Protein AF-0000000075742616 (afdb_homodimer)

Secondary structure (DSSP, 8-state):
---------HHHHT----HHHHTTS-TT-SEEEEES-TTSHHHHHHHHHH--EEEEEESSHHHHHHHHTTSSEEEES-HHHHGGGSPTT-EEEEEEET-GGGSS-HHHHHHHHGGGEEEEEEEEEEEE-TT-HHHHHHHHTS-----BSSSTTBTT------HHHHHHHHHHTTEEEEEEEEEEE---HHHHHHHHHTTTTTGGGGEEEEEEEEEE--/---------HHHHT----HHHHTTS-TT-SEEEEES-TTSHHHHHHHHHH--EEEEEESSHHHHHHHHTTSSEEEES-HHHHGGGSPTT-EEEEEEET-GGG-S-HHHHHHHHGGGEEEEEEEEEEEE-TT-HHHHHHHHTS-----BSSSTTBTT------HHHHHHHHHHTTEEEEEEEEEEE---HHHHHHHHHTTTTTGGGGEEEEEEEEEE--

Organism: Mycobacterium marinum (strain ATCC BAA-535 / M) (NCBI:txid216594)

Radius of gyration: 23.64 Å; Cα contacts (8 Å, |Δi|>4): 911; chains: 2; bounding box: 52×64×59 Å

Structure (mmCIF, N/CA/C/O backbone):
data_AF-0000000075742616-model_v1
#
loop_
_entity.id
_entity.type
_entity.pdbx_description
1 polymer 'SAM-dependent methyltransferase'
#
loop_
_atom_site.group_PDB
_atom_site.id
_atom_site.type_symbol
_atom_site.label_atom_id
_atom_site.label_alt_id
_atom_site.label_comp_id
_atom_site.label_asym_id
_atom_site.label_entity_id
_atom_site.label_seq_id
_atom_site.pdbx_PDB_ins_code
_atom_site.Cartn_x
_atom_site.Cartn_y
_atom_site.Cartn_z
_atom_site.occupancy
_atom_site.B_iso_or_equiv
_atom_site.auth_seq_id
_atom_site.auth_comp_id
_atom_site.auth_asym_id
_atom_site.auth_atom_id
_atom_site.pdbx_PDB_model_num
ATOM 1 N N . MET A 1 1 ? -2.84 20.203 -30.484 1 17.69 1 MET A N 1
ATOM 2 C CA . MET A 1 1 ? -3.889 19.5 -29.75 1 17.69 1 MET A CA 1
ATOM 3 C C . MET A 1 1 ? -3.396 18.141 -29.266 1 17.69 1 MET A C 1
ATOM 5 O O . MET A 1 1 ? -3.141 17.25 -30.078 1 17.69 1 MET A O 1
ATOM 9 N N . ARG A 1 2 ? -2.486 18.016 -28.5 1 22.97 2 ARG A N 1
ATOM 10 C CA . ARG A 1 2 ? -1.613 16.859 -28.312 1 22.97 2 ARG A CA 1
ATOM 11 C C . ARG A 1 2 ? -2.381 15.688 -27.703 1 22.97 2 ARG A C 1
ATOM 13 O O . ARG A 1 2 ? -3.02 15.82 -26.672 1 22.97 2 ARG A O 1
ATOM 20 N N . ILE A 1 3 ? -2.963 14.828 -28.469 1 24.55 3 ILE A N 1
ATOM 21 C CA . ILE A 1 3 ? -3.814 13.664 -28.234 1 24.55 3 ILE A CA 1
ATOM 22 C C . ILE A 1 3 ? -3.127 12.703 -27.266 1 24.55 3 ILE A C 1
ATOM 24 O O . ILE A 1 3 ? -2 12.266 -27.5 1 24.55 3 ILE A O 1
ATOM 28 N N . LEU A 1 4 ? -3.164 12.914 -26.062 1 27.36 4 LEU A N 1
ATOM 29 C CA . LEU A 1 4 ? -2.568 12.062 -25.031 1 27.36 4 LEU A CA 1
ATOM 30 C C . LEU A 1 4 ? -2.818 10.594 -25.328 1 27.36 4 LEU A C 1
ATOM 32 O O . LEU A 1 4 ? -3.887 10.227 -25.828 1 27.36 4 LEU A O 1
ATOM 36 N N . PRO A 1 5 ? -1.821 9.82 -25.5 1 30.73 5 PRO A N 1
ATOM 37 C CA . PRO A 1 5 ? -2.135 8.531 -26.125 1 30.73 5 PRO A CA 1
ATOM 38 C C . PRO A 1 5 ? -3.379 7.879 -25.531 1 30.73 5 PRO A C 1
ATOM 40 O O . PRO A 1 5 ? -3.76 8.188 -24.391 1 30.73 5 PRO A O 1
ATOM 43 N N . GLU A 1 6 ? -4.32 7.227 -26.234 1 29.2 6 GLU A N 1
ATOM 44 C CA . GLU A 1 6 ? -5.609 6.582 -26 1 29.2 6 GLU A CA 1
ATOM 45 C C . GLU A 1 6 ? -5.574 5.73 -24.734 1 29.2 6 GLU A C 1
ATOM 47 O O . GLU A 1 6 ? -4.547 5.137 -24.406 1 29.2 6 GLU A O 1
ATOM 52 N N . THR A 1 7 ? -6.395 5.926 -23.609 1 32.19 7 THR A N 1
ATOM 53 C CA . THR A 1 7 ? -6.734 5.188 -22.391 1 32.19 7 THR A CA 1
ATOM 54 C C . THR A 1 7 ? -6.652 3.684 -22.641 1 32.19 7 THR A C 1
ATOM 56 O O . THR A 1 7 ? -7.422 3.133 -23.422 1 32.19 7 THR A O 1
ATOM 59 N N . THR A 1 8 ? -5.598 2.996 -22.688 1 35.44 8 THR A N 1
ATOM 60 C CA . THR A 1 8 ? -5.535 1.562 -22.953 1 35.44 8 THR A CA 1
ATOM 61 C C . THR A 1 8 ? -6.758 0.855 -22.375 1 35.44 8 THR A C 1
ATOM 63 O O . THR A 1 8 ? -7.086 1.03 -21.203 1 35.44 8 THR A O 1
ATOM 66 N N . SER A 1 9 ? -7.863 0.498 -23.062 1 36.59 9 SER A N 1
ATOM 67 C CA . SER A 1 9 ? -9.203 0.004 -22.781 1 36.59 9 SER A CA 1
ATOM 68 C C . SER A 1 9 ? -9.188 -0.958 -21.594 1 36.59 9 SER A C 1
ATOM 70 O O . SER A 1 9 ? -8.227 -1.703 -21.406 1 36.59 9 SER A O 1
ATOM 72 N N . VAL A 1 10 ? -9.992 -0.847 -20.438 1 42.41 10 VAL A N 1
ATOM 73 C CA . VAL A 1 10 ? -10.422 -1.805 -19.422 1 42.41 10 VAL A CA 1
ATOM 74 C C . VAL A 1 10 ? -10.359 -3.221 -20 1 42.41 10 VAL A C 1
ATOM 76 O O . VAL A 1 10 ? -10.156 -4.184 -19.25 1 42.41 10 VAL A O 1
ATOM 79 N N . THR A 1 11 ? -10.594 -3.379 -21.328 1 42.66 11 THR A N 1
ATOM 80 C CA . THR A 1 11 ? -10.625 -4.664 -22.031 1 42.66 11 THR A CA 1
ATOM 81 C C . THR A 1 11 ? -9.242 -5.293 -22.062 1 42.66 11 THR A C 1
ATOM 83 O O . THR A 1 11 ? -9.102 -6.508 -21.906 1 42.66 11 THR A O 1
ATOM 86 N N . GLU A 1 12 ? -8.242 -4.488 -22.266 1 50.59 12 GLU A N 1
ATOM 87 C CA . GLU A 1 12 ? -6.902 -5.039 -22.438 1 50.59 12 GLU A CA 1
ATOM 88 C C . GLU A 1 12 ? -6.289 -5.441 -21.094 1 50.59 12 GLU A C 1
ATOM 90 O O . GLU A 1 12 ? -5.555 -6.43 -21.016 1 50.59 12 GLU A O 1
ATOM 95 N N . TYR A 1 13 ? -6.73 -4.758 -20.109 1 54.78 13 TYR A N 1
ATOM 96 C CA . TYR A 1 13 ? -6.152 -5.047 -18.797 1 54.78 13 TYR A CA 1
ATOM 97 C C . TYR A 1 13 ? -6.621 -6.402 -18.281 1 54.78 13 TYR A C 1
ATOM 99 O O . TYR A 1 13 ? -5.852 -7.141 -17.656 1 54.78 13 TYR A O 1
ATOM 107 N N . TYR A 1 14 ? -7.699 -6.832 -18.797 1 67.62 14 TYR A N 1
ATOM 108 C CA . TYR A 1 14 ? -8.336 -8.016 -18.219 1 67.62 14 TYR A CA 1
ATOM 109 C C . TYR A 1 14 ? -8.156 -9.219 -19.141 1 67.62 14 TYR A C 1
ATOM 111 O O . TYR A 1 14 ? -8.641 -10.312 -18.844 1 67.62 14 TYR A O 1
ATOM 119 N N . GLY A 1 15 ? -7.328 -9.008 -20.156 1 70.75 15 GLY A N 1
ATOM 120 C CA . GLY A 1 15 ? -7.184 -10.109 -21.094 1 70.75 15 GLY A CA 1
ATOM 121 C C . GLY A 1 15 ? -5.746 -10.555 -21.266 1 70.75 15 GLY A C 1
ATOM 122 O O . GLY A 1 15 ? -5.332 -10.93 -22.359 1 70.75 15 GLY A O 1
ATOM 123 N N . HIS A 1 16 ? -5.039 -10.633 -20.172 1 78.5 16 HIS A N 1
ATOM 124 C CA . HIS A 1 16 ? -3.629 -10.984 -20.312 1 78.5 16 HIS A CA 1
ATOM 125 C C . HIS A 1 16 ? -3.441 -12.492 -20.359 1 78.5 16 HIS A C 1
ATOM 127 O O . HIS A 1 16 ? -3.998 -13.227 -19.547 1 78.5 16 HIS A O 1
ATOM 133 N N . LYS A 1 17 ? -2.684 -12.961 -21.328 1 84.12 17 LYS A N 1
ATOM 134 C CA . LYS A 1 17 ? -2.459 -14.383 -21.547 1 84.12 17 LYS A CA 1
ATOM 135 C C . LYS A 1 17 ? -1.452 -14.938 -20.547 1 84.12 17 LYS A C 1
ATOM 137 O O . LYS A 1 17 ? -1.574 -16.078 -20.094 1 84.12 17 LYS A O 1
ATOM 142 N N . ARG A 1 18 ? -0.55 -14.195 -20.125 1 92.81 18 ARG A N 1
ATOM 143 C CA . ARG A 1 18 ? 0.49 -14.523 -19.156 1 92.81 18 ARG A CA 1
ATOM 144 C C . ARG A 1 18 ? 1.133 -15.867 -19.469 1 92.81 18 ARG A C 1
ATOM 146 O O . ARG A 1 18 ? 1.236 -16.734 -18.594 1 92.81 18 ARG A O 1
ATOM 153 N N . PRO A 1 19 ? 1.663 -16.047 -20.672 1 93.25 19 PRO A N 1
ATOM 154 C CA . PRO A 1 19 ? 2.229 -17.344 -21.062 1 93.25 19 PRO A CA 1
ATOM 155 C C . PRO A 1 19 ? 3.4 -17.75 -20.172 1 93.25 19 PRO A C 1
ATOM 157 O O . PRO A 1 19 ? 3.619 -18.953 -19.969 1 93.25 19 PRO A O 1
ATOM 160 N N . GLU A 1 20 ? 4.121 -16.812 -19.609 1 94.88 20 GLU A N 1
ATOM 161 C CA . GLU A 1 20 ? 5.305 -17.094 -18.797 1 94.88 20 GLU A CA 1
ATOM 162 C C . GLU A 1 20 ? 4.938 -17.797 -17.5 1 94.88 20 GLU A C 1
ATOM 164 O O . GLU A 1 20 ? 5.793 -18.391 -16.844 1 94.88 20 GLU A O 1
ATOM 169 N N . MET A 1 21 ? 3.641 -17.734 -17.141 1 97.56 21 MET A N 1
ATOM 170 C CA . MET A 1 21 ? 3.242 -18.297 -15.852 1 97.56 21 MET A CA 1
ATOM 171 C C . MET A 1 21 ? 2.738 -19.734 -16.016 1 97.56 21 MET A C 1
ATOM 173 O O . MET A 1 21 ? 2.615 -20.469 -15.031 1 97.56 21 MET A O 1
ATOM 177 N N . LEU A 1 22 ? 2.496 -20.172 -17.219 1 96.69 22 LEU A N 1
ATOM 178 C CA . LEU A 1 22 ? 1.919 -21.5 -17.484 1 96.69 22 LEU A CA 1
ATOM 179 C C . LEU A 1 22 ? 2.873 -22.609 -17.047 1 96.69 22 LEU A C 1
ATOM 181 O O . LEU A 1 22 ? 2.438 -23.656 -16.578 1 96.69 22 LEU A O 1
ATOM 185 N N . ARG A 1 23 ? 4.148 -22.312 -17.141 1 96.31 23 ARG A N 1
ATOM 186 C CA . ARG A 1 23 ? 5.16 -23.328 -16.859 1 96.31 23 ARG A CA 1
ATOM 187 C C . ARG A 1 23 ? 5.219 -23.656 -15.375 1 96.31 23 ARG A C 1
ATOM 189 O O . ARG A 1 23 ? 5.844 -24.641 -14.969 1 96.31 23 ARG A O 1
ATOM 196 N N . PHE A 1 24 ? 4.617 -22.828 -14.531 1 97.75 24 PHE A N 1
ATOM 197 C CA . PHE A 1 24 ? 4.699 -23.031 -13.094 1 97.75 24 PHE A CA 1
ATOM 198 C C . PHE A 1 24 ? 3.518 -23.844 -12.594 1 97.75 24 PHE A C 1
ATOM 200 O O . PHE A 1 24 ? 3.494 -24.266 -11.438 1 97.75 24 PHE A O 1
ATOM 207 N N . LEU A 1 25 ? 2.535 -24.109 -13.422 1 97.25 25 LEU A N 1
ATOM 208 C CA . LEU A 1 25 ? 1.387 -24.938 -13.07 1 97.25 25 LEU A CA 1
ATOM 209 C C . LEU A 1 25 ? 1.726 -26.422 -13.195 1 97.25 25 LEU A C 1
ATOM 211 O O . LEU A 1 25 ? 2.41 -26.828 -14.133 1 97.25 25 LEU A O 1
ATOM 215 N N . PRO A 1 26 ? 1.206 -27.172 -12.258 1 96.06 26 PRO A N 1
ATOM 216 C CA . PRO A 1 26 ? 1.373 -28.625 -12.453 1 96.06 26 PRO A CA 1
ATOM 217 C C . PRO A 1 26 ? 0.695 -29.125 -13.719 1 96.06 26 PRO A C 1
ATOM 219 O O . PRO A 1 26 ? -0.473 -28.812 -13.969 1 96.06 26 PRO A O 1
ATOM 222 N N . ALA A 1 27 ? 1.381 -29.906 -14.438 1 92.06 27 ALA A N 1
ATOM 223 C CA . ALA A 1 27 ? 0.885 -30.406 -15.719 1 92.06 27 ALA A CA 1
ATOM 224 C C . ALA A 1 27 ? -0.324 -31.312 -15.516 1 92.06 27 ALA A C 1
ATOM 226 O O . ALA A 1 27 ? -1.168 -31.438 -16.406 1 92.06 27 ALA A O 1
ATOM 227 N N . ASP A 1 28 ? -0.408 -31.891 -14.398 1 94.94 28 ASP A N 1
ATOM 228 C CA . ASP A 1 28 ? -1.471 -32.875 -14.164 1 94.94 28 ASP A CA 1
ATOM 229 C C . ASP A 1 28 ? -2.588 -32.25 -13.312 1 94.94 28 ASP A C 1
ATOM 231 O O . ASP A 1 28 ? -3.426 -33 -12.781 1 94.94 28 ASP A O 1
ATOM 235 N N . ALA A 1 29 ? -2.605 -30.938 -13.164 1 97.25 29 ALA A N 1
ATOM 236 C CA . ALA A 1 29 ? -3.66 -30.312 -12.383 1 97.25 29 ALA A CA 1
ATOM 237 C C . ALA A 1 29 ? -5.035 -30.594 -12.984 1 97.25 29 ALA A C 1
ATOM 239 O O . ALA A 1 29 ? -5.238 -30.438 -14.188 1 97.25 29 ALA A O 1
ATOM 240 N N . GLN A 1 30 ? -5.973 -30.984 -12.109 1 98.19 30 GLN A N 1
ATOM 241 C CA . GLN A 1 30 ? -7.32 -31.312 -12.562 1 98.19 30 GLN A CA 1
ATOM 242 C C . GLN A 1 30 ? -8.305 -30.203 -12.211 1 98.19 30 GLN A C 1
ATOM 244 O O . GLN A 1 30 ? -9.305 -30.016 -12.898 1 98.19 30 GLN A O 1
ATOM 249 N N . CYS A 1 31 ? -8.062 -29.516 -11.133 1 98.75 31 CYS A N 1
ATOM 250 C CA . CYS A 1 31 ? -8.898 -28.422 -10.664 1 98.75 31 CYS A CA 1
ATOM 251 C C . CYS A 1 31 ? -8.047 -27.203 -10.297 1 98.75 31 CYS A C 1
ATOM 253 O O . CYS A 1 31 ? -7.184 -27.281 -9.422 1 98.75 31 CYS A O 1
ATOM 255 N N . VAL A 1 32 ? -8.32 -26.094 -10.969 1 98.81 32 VAL A N 1
ATOM 256 C CA . VAL A 1 32 ? -7.512 -24.891 -10.789 1 98.81 32 VAL A CA 1
ATOM 257 C C . VAL A 1 32 ? -8.406 -23.719 -10.445 1 98.81 32 VAL A C 1
ATOM 259 O O . VAL A 1 32 ? -9.477 -23.547 -11.031 1 98.81 32 VAL A O 1
ATOM 262 N N . LEU A 1 33 ? -7.988 -22.938 -9.484 1 98.88 33 LEU A N 1
ATOM 263 C CA . LEU A 1 33 ? -8.625 -21.672 -9.156 1 98.88 33 LEU A CA 1
ATOM 264 C C . LEU A 1 33 ? -7.738 -20.5 -9.555 1 98.88 33 LEU A C 1
ATOM 266 O O . LEU A 1 33 ? -6.547 -20.484 -9.242 1 98.88 33 LEU A O 1
ATOM 270 N N . GLU A 1 34 ? -8.297 -19.594 -10.273 1 98.75 34 GLU A N 1
ATOM 271 C CA . GLU A 1 34 ? -7.602 -18.344 -10.531 1 98.75 34 GLU A CA 1
ATOM 272 C C . GLU A 1 34 ? -8.234 -17.188 -9.75 1 98.75 34 GLU A C 1
ATOM 274 O O . GLU A 1 34 ? -9.375 -16.812 -10.016 1 98.75 34 GLU A O 1
ATOM 279 N N . LEU A 1 35 ? -7.5 -16.703 -8.758 1 98.44 35 LEU A N 1
ATOM 280 C CA . LEU A 1 35 ? -7.891 -15.484 -8.055 1 98.44 35 LEU A CA 1
ATOM 281 C C . LEU A 1 35 ? -7.555 -14.242 -8.883 1 98.44 35 LEU A C 1
ATOM 283 O O . LEU A 1 35 ? -6.406 -14.055 -9.289 1 98.44 35 LEU A O 1
ATOM 287 N N . GLY A 1 36 ? -8.547 -13.352 -9.102 1 97.62 36 GLY A N 1
ATOM 288 C CA . GLY A 1 36 ? -8.359 -12.281 -10.062 1 97.62 36 GLY A CA 1
ATOM 289 C C . GLY A 1 36 ? -8.234 -12.773 -11.492 1 97.62 36 GLY A C 1
ATOM 290 O O . GLY A 1 36 ? -7.227 -12.516 -12.156 1 97.62 36 GLY A O 1
ATOM 291 N N . CYS A 1 37 ? -9.289 -13.383 -12.008 1 97.69 37 CYS A N 1
ATOM 292 C CA . CYS A 1 37 ? -9.18 -14.086 -13.281 1 97.69 37 CYS A CA 1
ATOM 293 C C . CYS A 1 37 ? -9.406 -13.133 -14.445 1 97.69 37 CYS A C 1
ATOM 295 O O . CYS A 1 37 ? -9.234 -13.516 -15.609 1 97.69 37 CYS A O 1
ATOM 297 N N . GLY A 1 38 ? -9.773 -11.867 -14.148 1 96.5 38 GLY A N 1
ATOM 298 C CA . GLY A 1 38 ? -10.086 -10.953 -15.234 1 96.5 38 GLY A CA 1
ATOM 299 C C . GLY A 1 38 ? -11.164 -11.484 -16.156 1 96.5 38 GLY A C 1
ATOM 300 O O . GLY A 1 38 ? -12.219 -11.93 -15.711 1 96.5 38 GLY A O 1
ATOM 301 N N . GLU A 1 39 ? -10.875 -11.406 -17.406 1 96.69 39 GLU A N 1
ATOM 302 C CA . GLU A 1 39 ? -11.852 -11.883 -18.391 1 96.69 39 GLU A CA 1
ATOM 303 C C . GLU A 1 39 ? -11.688 -13.383 -18.641 1 96.69 39 GLU A C 1
ATOM 305 O O . GLU A 1 39 ? -12.336 -13.938 -19.531 1 96.69 39 GLU A O 1
ATOM 310 N N . GLY A 1 40 ? -10.82 -14.023 -17.953 1 97.56 40 GLY A N 1
ATOM 311 C CA . GLY A 1 40 ? -10.727 -15.469 -17.969 1 97.56 40 GLY A CA 1
ATOM 312 C C . GLY A 1 40 ? -9.781 -16 -19.031 1 97.56 40 GLY A C 1
ATOM 313 O O . GLY A 1 40 ? -9.75 -17.203 -19.297 1 97.56 40 GLY A O 1
ATOM 314 N N . VAL A 1 41 ? -8.953 -15.148 -19.625 1 96.75 41 VAL A N 1
ATOM 315 C CA . VAL A 1 41 ? -8.117 -15.523 -20.766 1 96.75 41 VAL A CA 1
ATOM 316 C C . VAL A 1 41 ? -7.07 -16.547 -20.312 1 96.75 41 VAL A C 1
ATOM 318 O O . VAL A 1 41 ? -6.914 -17.594 -20.938 1 96.75 41 VAL A O 1
ATOM 321 N N . PHE A 1 42 ? -6.383 -16.281 -19.25 1 97.5 42 PHE A N 1
ATOM 322 C CA . PHE A 1 42 ? -5.375 -17.203 -18.75 1 97.5 42 PHE A CA 1
ATOM 323 C C . PHE A 1 42 ? -6.004 -18.531 -18.391 1 97.5 42 PHE A C 1
ATOM 325 O O . PHE A 1 42 ? -5.504 -19.594 -18.766 1 97.5 42 PHE A O 1
ATOM 332 N N . GLY A 1 43 ? -7.105 -18.484 -17.641 1 97.69 43 GLY A N 1
ATOM 333 C CA . GLY A 1 43 ? -7.809 -19.703 -17.25 1 97.69 43 GLY A CA 1
ATOM 334 C C . GLY A 1 43 ? -8.258 -20.547 -18.422 1 97.69 43 GLY A C 1
ATOM 335 O O . GLY A 1 43 ? -8.219 -21.781 -18.375 1 97.69 43 GLY A O 1
ATOM 336 N N . ALA A 1 44 ? -8.633 -19.891 -19.453 1 97.62 44 ALA A N 1
ATOM 337 C CA . ALA A 1 44 ? -9.062 -20.594 -20.656 1 97.62 44 ALA A CA 1
ATOM 338 C C . ALA A 1 44 ? -7.895 -21.344 -21.281 1 97.62 44 ALA A C 1
ATOM 340 O O . ALA A 1 44 ? -8.062 -22.469 -21.766 1 97.62 44 ALA A O 1
ATOM 341 N N . ILE A 1 45 ? -6.762 -20.766 -21.266 1 96.81 45 ILE A N 1
ATOM 342 C CA . ILE A 1 45 ? -5.57 -21.406 -21.797 1 96.81 45 ILE A CA 1
ATOM 343 C C . ILE A 1 45 ? -5.223 -22.625 -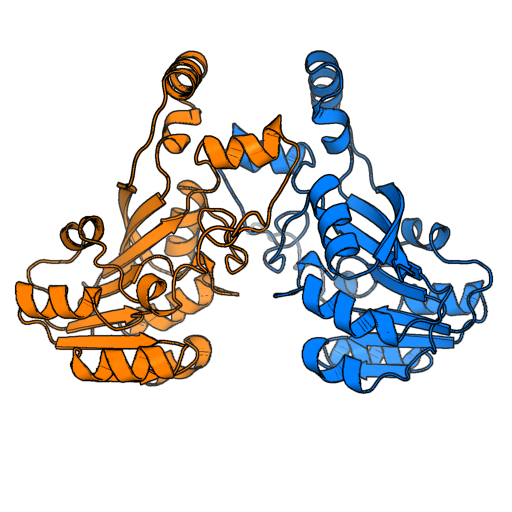20.953 1 96.81 45 ILE A C 1
ATOM 345 O O . ILE A 1 45 ? -4.898 -23.688 -21.484 1 96.81 45 ILE A O 1
ATOM 349 N N . VAL A 1 46 ? -5.324 -22.469 -19.672 1 97.31 46 VAL A N 1
ATOM 350 C CA . VAL A 1 46 ? -5.07 -23.594 -18.766 1 97.31 46 VAL A CA 1
ATOM 351 C C . VAL A 1 46 ? -6.047 -24.719 -19.062 1 97.31 46 VAL A C 1
ATOM 353 O O . VAL A 1 46 ? -5.641 -25.891 -19.188 1 97.31 46 VAL A O 1
ATOM 356 N N . LYS A 1 47 ? -7.285 -24.375 -19.188 1 96.94 47 LYS A N 1
ATOM 357 C CA . LYS A 1 47 ? -8.336 -25.344 -19.469 1 96.94 47 LYS A CA 1
ATOM 358 C C . LYS A 1 47 ? -8.047 -26.094 -20.781 1 96.94 47 LYS A C 1
ATOM 360 O O . LYS A 1 47 ? -8.125 -27.312 -20.812 1 96.94 47 LYS A O 1
ATOM 365 N N . GLN A 1 48 ? -7.691 -25.344 -21.719 1 95.12 48 GLN A N 1
ATOM 366 C CA . GLN A 1 48 ? -7.449 -25.922 -23.047 1 95.12 48 GLN A CA 1
ATOM 367 C C . GLN A 1 48 ? -6.203 -26.797 -23.031 1 95.12 48 GLN A C 1
ATOM 369 O O . GLN A 1 48 ? -6.188 -27.859 -23.672 1 95.12 48 GLN A O 1
ATOM 374 N N . SER A 1 49 ? -5.223 -26.406 -22.328 1 92.69 49 SER A N 1
ATOM 375 C CA . SER A 1 49 ? -3.939 -27.094 -22.391 1 92.69 49 SER A CA 1
ATOM 376 C C . SER A 1 49 ? -3.928 -28.312 -21.469 1 92.69 49 SER A C 1
ATOM 378 O O . SER A 1 49 ? -3.232 -29.297 -21.734 1 92.69 49 SER A O 1
ATOM 380 N N . THR A 1 50 ? -4.719 -28.312 -20.406 1 93.88 50 THR A N 1
ATOM 381 C CA . THR A 1 50 ? -4.602 -29.375 -19.406 1 93.88 50 THR A CA 1
ATOM 382 C C . THR A 1 50 ? -5.887 -30.188 -19.328 1 93.88 50 THR A C 1
ATOM 384 O O . THR A 1 50 ? -5.891 -31.297 -18.797 1 93.88 50 THR A O 1
ATOM 387 N N . GLY A 1 51 ? -6.977 -29.609 -19.781 1 95.81 51 GLY A N 1
ATOM 388 C CA . GLY A 1 51 ? -8.281 -30.219 -19.594 1 95.81 51 GLY A CA 1
ATOM 389 C C . GLY A 1 51 ? -8.836 -30.031 -18.188 1 95.81 51 GLY A C 1
ATOM 390 O O . GLY A 1 51 ? -9.836 -30.656 -17.828 1 95.81 51 GLY A O 1
ATOM 391 N N . ALA A 1 52 ? -8.242 -29.219 -17.438 1 98.19 52 ALA A N 1
ATOM 392 C CA . ALA A 1 52 ? -8.625 -29.016 -16.047 1 98.19 52 ALA A CA 1
ATOM 393 C C . ALA A 1 52 ? -9.953 -28.281 -15.938 1 98.19 52 ALA A C 1
ATOM 395 O O . ALA A 1 52 ? -10.32 -27.516 -16.844 1 98.19 52 ALA A O 1
ATOM 396 N N . GLU A 1 53 ? -10.664 -28.562 -14.828 1 98.81 53 GLU A N 1
ATOM 397 C CA . GLU A 1 53 ? -11.727 -27.672 -14.367 1 98.81 53 GLU A CA 1
ATOM 398 C C . GLU A 1 53 ? -11.148 -26.375 -13.812 1 98.81 53 GLU A C 1
ATOM 400 O O . GLU A 1 53 ? -10.281 -26.391 -12.93 1 98.81 53 GLU A O 1
ATOM 405 N N . VAL A 1 54 ? -11.648 -25.25 -14.375 1 98.75 54 VAL A N 1
ATOM 406 C CA . VAL A 1 54 ? -11.055 -23.984 -13.969 1 98.75 54 VAL A CA 1
ATOM 407 C C . VAL A 1 54 ? -12.117 -23.078 -13.352 1 98.75 54 VAL A C 1
ATOM 409 O O . VAL A 1 54 ? -13.164 -22.844 -13.953 1 98.75 54 VAL A O 1
ATOM 412 N N . TRP A 1 55 ? -11.812 -22.641 -12.141 1 98.81 55 TRP A N 1
ATOM 413 C CA . TRP A 1 55 ? -12.617 -21.656 -11.414 1 98.81 55 TRP A CA 1
ATOM 414 C C . TRP A 1 55 ? -11.977 -20.281 -11.469 1 98.81 55 TRP A C 1
ATOM 416 O O . TRP A 1 55 ? -10.758 -20.156 -11.516 1 98.81 55 TRP A O 1
ATOM 426 N N . GLY A 1 56 ? -12.852 -19.25 -11.492 1 98.62 56 GLY A N 1
ATOM 427 C CA . GLY A 1 56 ? -12.383 -17.875 -11.398 1 98.62 56 GLY A CA 1
ATOM 428 C C . GLY A 1 56 ? -13.078 -17.094 -10.297 1 98.62 56 GLY A C 1
ATOM 429 O O . GLY A 1 56 ? -14.266 -17.297 -10.039 1 98.62 56 GLY A O 1
ATOM 430 N N . LEU A 1 57 ? -12.344 -16.312 -9.672 1 98.5 57 LEU A N 1
ATOM 431 C CA . LEU A 1 57 ? -12.859 -15.281 -8.766 1 98.5 57 LEU A CA 1
ATOM 432 C C . LEU A 1 57 ? -12.406 -13.891 -9.203 1 98.5 57 LEU A C 1
ATOM 434 O O . LEU A 1 57 ? -11.203 -13.641 -9.336 1 98.5 57 LEU A O 1
ATOM 438 N N . GLU A 1 58 ? -13.352 -13.023 -9.445 1 97.62 58 GLU A N 1
ATOM 439 C CA . GLU A 1 58 ? -13.055 -11.719 -10.031 1 97.62 58 GLU A CA 1
ATOM 440 C C . GLU A 1 58 ? -13.938 -10.633 -9.438 1 97.62 58 GLU A C 1
ATOM 442 O O . GLU A 1 58 ? -15.164 -10.789 -9.359 1 97.62 58 GLU A O 1
ATOM 447 N N . TYR A 1 59 ? -13.258 -9.531 -9.086 1 96.25 59 TYR A N 1
ATOM 448 C CA . TYR A 1 59 ? -13.938 -8.445 -8.391 1 96.25 59 TYR A CA 1
ATOM 449 C C . TYR A 1 59 ? -14.875 -7.699 -9.336 1 96.25 59 TYR A C 1
ATOM 451 O O . TYR A 1 59 ? -16.016 -7.379 -8.969 1 96.25 59 TYR A O 1
ATOM 459 N N . ASN A 1 60 ? -14.367 -7.402 -10.5 1 95.38 60 ASN A N 1
ATOM 460 C CA . ASN A 1 60 ? -15.148 -6.645 -11.469 1 95.38 60 ASN A CA 1
ATOM 461 C C . ASN A 1 60 ? -16.25 -7.496 -12.094 1 95.38 60 ASN A C 1
ATOM 463 O O . ASN A 1 60 ? -15.969 -8.477 -12.789 1 95.38 60 ASN A O 1
ATOM 467 N N . GLU A 1 61 ? -17.438 -7.109 -11.945 1 96.31 61 GLU A N 1
ATOM 468 C CA . GLU A 1 61 ? -18.594 -7.895 -12.359 1 96.31 61 GLU A CA 1
ATOM 469 C C . GLU A 1 61 ? -18.609 -8.102 -13.867 1 96.31 61 GLU A C 1
ATOM 471 O O . GLU A 1 61 ? -18.906 -9.203 -14.344 1 96.31 61 GLU A O 1
ATOM 476 N N . GLU A 1 62 ? -18.312 -7.062 -14.547 1 96.25 62 GLU A N 1
ATOM 477 C CA . GLU A 1 62 ? -18.328 -7.172 -16 1 96.25 62 GLU A CA 1
ATOM 478 C C . GLU A 1 62 ? -17.25 -8.156 -16.484 1 96.25 62 GLU A C 1
ATOM 480 O O . GLU A 1 62 ? -17.531 -8.992 -17.359 1 96.25 62 GLU A O 1
ATOM 485 N N . ALA A 1 63 ? -16.094 -8.062 -15.977 1 96.25 63 ALA A N 1
ATOM 486 C CA . ALA A 1 63 ? -15.023 -8.992 -16.328 1 96.25 63 ALA A CA 1
ATOM 487 C C . ALA A 1 63 ? -15.391 -10.422 -15.945 1 96.25 63 ALA A C 1
ATOM 489 O O . ALA A 1 63 ? -15.156 -11.359 -16.719 1 96.25 63 ALA A O 1
ATOM 490 N N . ALA A 1 64 ? -15.984 -10.578 -14.812 1 97.5 64 ALA A N 1
ATOM 491 C CA . ALA A 1 64 ? -16.391 -11.891 -14.328 1 97.5 64 ALA A CA 1
ATOM 492 C C . ALA A 1 64 ? -17.406 -12.531 -15.273 1 97.5 64 ALA A C 1
ATOM 494 O O . ALA A 1 64 ? -17.359 -13.734 -15.531 1 97.5 64 ALA A O 1
ATOM 495 N N . GLN A 1 65 ? -18.281 -11.727 -15.719 1 97.38 65 GLN A N 1
ATOM 496 C CA . GLN A 1 65 ? -19.297 -12.227 -16.641 1 97.38 65 GLN A CA 1
ATOM 497 C C . GLN A 1 65 ? -18.641 -12.766 -17.922 1 97.38 65 GLN A C 1
ATOM 499 O O . GLN A 1 65 ? -19.016 -13.844 -18.406 1 97.38 65 GLN A O 1
ATOM 504 N N . ARG A 1 66 ? -17.75 -12.023 -18.406 1 97 66 ARG A N 1
ATOM 505 C CA . ARG A 1 66 ? -17.031 -12.469 -19.594 1 97 66 ARG A CA 1
ATOM 506 C C . ARG A 1 66 ? -16.25 -13.758 -19.312 1 97 66 ARG A C 1
ATOM 508 O O . ARG A 1 66 ? -16.219 -14.664 -20.141 1 97 66 ARG A O 1
ATOM 515 N N . ALA A 1 67 ? -15.656 -13.812 -18.172 1 98 67 ALA A N 1
ATOM 516 C CA . ALA A 1 67 ? -14.906 -15 -17.781 1 98 67 ALA A CA 1
ATOM 517 C C . ALA A 1 67 ? -15.828 -16.219 -17.703 1 98 67 ALA A C 1
ATOM 519 O O . ALA A 1 67 ? -15.398 -17.344 -17.984 1 98 67 ALA A O 1
ATOM 520 N N . GLY A 1 68 ? -17.031 -15.992 -17.281 1 97.94 68 GLY A N 1
ATOM 521 C CA . GLY A 1 68 ? -18 -17.062 -17.156 1 97.94 68 GLY A CA 1
ATOM 522 C C . GLY A 1 68 ? -18.281 -17.781 -18.469 1 97.94 68 GLY A C 1
ATOM 523 O O . GLY A 1 68 ? -18.766 -18.906 -18.469 1 97.94 68 GLY A O 1
ATOM 524 N N . GLU A 1 69 ? -17.984 -17.125 -19.516 1 97.44 69 GLU A N 1
ATOM 525 C CA . GLU A 1 69 ? -18.172 -17.719 -20.828 1 97.44 69 GLU A CA 1
ATOM 526 C C . GLU A 1 69 ? -17.031 -18.672 -21.172 1 97.44 69 GLU A C 1
ATOM 528 O O . GLU A 1 69 ? -17.156 -19.5 -22.078 1 97.44 69 GLU A O 1
ATOM 533 N N . LEU A 1 70 ? -15.938 -18.562 -20.469 1 97.44 70 LEU A N 1
ATOM 534 C CA . LEU A 1 70 ? -14.734 -19.297 -20.844 1 97.44 70 LEU A CA 1
ATOM 535 C C . LEU A 1 70 ? -14.383 -20.344 -19.797 1 97.44 70 LEU A C 1
ATOM 537 O O . LEU A 1 70 ? -13.836 -21.406 -20.125 1 97.44 70 LEU A O 1
ATOM 541 N N . LEU A 1 71 ? -14.68 -20.031 -18.547 1 98.62 71 LEU A N 1
ATOM 542 C CA . LEU A 1 71 ? -14.273 -20.891 -17.438 1 98.62 71 LEU A CA 1
ATOM 543 C C . LEU A 1 71 ? -15.438 -21.75 -16.953 1 98.62 71 LEU A C 1
ATOM 545 O O . LEU A 1 71 ? -16.578 -21.516 -17.344 1 98.62 71 LEU A O 1
ATOM 549 N N . ASP A 1 72 ? -15.156 -22.734 -16.156 1 98.75 72 ASP A N 1
ATOM 550 C CA . ASP A 1 72 ? -16.188 -23.672 -15.711 1 98.75 72 ASP A CA 1
ATOM 551 C C . ASP A 1 72 ? -17.062 -23.047 -14.625 1 98.75 72 ASP A C 1
ATOM 553 O O . ASP A 1 72 ? -18.266 -23.297 -14.586 1 98.75 72 ASP A O 1
ATOM 557 N N . HIS A 1 73 ? -16.469 -22.312 -13.711 1 98.56 73 HIS A N 1
ATOM 558 C CA . HIS A 1 73 ? -17.156 -21.594 -12.641 1 98.56 73 HIS A CA 1
ATOM 559 C C . HIS A 1 73 ? -16.5 -20.234 -12.383 1 98.56 73 HIS A C 1
ATOM 561 O O . HIS A 1 73 ? -15.273 -20.125 -12.359 1 98.56 73 HIS A O 1
ATOM 567 N N . VAL A 1 74 ? -17.375 -19.203 -12.219 1 98.56 74 VAL A N 1
ATOM 568 C CA . VAL A 1 74 ? -16.828 -17.891 -11.906 1 98.56 74 VAL A CA 1
ATOM 569 C C . VAL A 1 74 ? -17.656 -17.234 -10.797 1 98.56 74 VAL A C 1
ATOM 571 O O . VAL A 1 74 ? -18.891 -17.203 -10.875 1 98.56 74 VAL A O 1
ATOM 574 N N . LEU A 1 75 ? -17 -16.828 -9.781 1 98.25 75 LEU A N 1
ATOM 575 C CA . LEU A 1 75 ? -17.609 -16.031 -8.719 1 98.25 75 LEU A CA 1
ATOM 576 C C . LEU A 1 75 ? -17.234 -14.562 -8.867 1 98.25 75 LEU A C 1
ATOM 578 O O . LEU A 1 75 ? -16.047 -14.227 -8.984 1 98.25 75 LEU A O 1
ATOM 582 N N . ALA A 1 76 ? -18.234 -13.742 -8.883 1 97.69 76 ALA A N 1
ATOM 583 C CA . ALA A 1 76 ? -18.031 -12.297 -8.914 1 97.69 76 ALA A CA 1
ATOM 584 C C . ALA A 1 76 ? -18.062 -11.703 -7.508 1 97.69 76 ALA A C 1
ATOM 586 O O . ALA A 1 76 ? -18.984 -12.008 -6.734 1 97.69 76 ALA A O 1
ATOM 587 N N . GLY A 1 77 ? -17.031 -10.922 -7.148 1 95.81 77 GLY A N 1
ATOM 588 C CA . GLY A 1 77 ? -17.062 -10.266 -5.852 1 95.81 77 GLY A CA 1
ATOM 589 C C . GLY A 1 77 ? -15.703 -10.164 -5.195 1 95.81 77 GLY A C 1
ATOM 590 O O . GLY A 1 77 ? -14.688 -10.469 -5.82 1 95.81 77 GLY A O 1
ATOM 591 N N . ASP A 1 78 ? -15.68 -9.75 -3.984 1 94.5 78 ASP A N 1
ATOM 592 C CA . ASP A 1 78 ? -14.453 -9.547 -3.219 1 94.5 78 ASP A CA 1
ATOM 593 C C . ASP A 1 78 ? -13.922 -10.867 -2.668 1 94.5 78 ASP A C 1
ATOM 595 O O . ASP A 1 78 ? -14.688 -11.672 -2.131 1 94.5 78 ASP A O 1
ATOM 599 N N . ALA A 1 79 ? -12.625 -11.047 -2.803 1 93 79 ALA A N 1
ATOM 600 C CA . ALA A 1 79 ? -11.984 -12.273 -2.338 1 93 79 ALA A CA 1
ATOM 601 C C . ALA A 1 79 ? -12.242 -12.5 -0.85 1 93 79 ALA A C 1
ATOM 603 O O . ALA A 1 79 ? -12.461 -13.633 -0.412 1 93 79 ALA A O 1
ATOM 604 N N . SER A 1 80 ? -12.258 -11.453 -0.094 1 90.69 80 SER A N 1
ATOM 605 C CA . SER A 1 80 ? -12.391 -11.555 1.355 1 90.69 80 SER A CA 1
ATOM 606 C C . SER A 1 80 ? -13.711 -12.211 1.746 1 90.69 80 SER A C 1
ATOM 608 O O . SER A 1 80 ? -13.812 -12.836 2.805 1 90.69 80 SER A O 1
ATOM 610 N N . THR A 1 81 ? -14.672 -12.141 0.841 1 93.06 81 THR A N 1
ATOM 611 C CA . THR A 1 81 ? -15.984 -12.688 1.167 1 93.06 81 THR A CA 1
ATOM 612 C C . THR A 1 81 ? -16.266 -13.945 0.348 1 93.06 81 THR A C 1
ATOM 614 O O . THR A 1 81 ? -16.828 -14.914 0.856 1 93.06 81 THR A O 1
ATOM 617 N N . ARG A 1 82 ? -15.781 -14.023 -0.811 1 96.69 82 ARG A N 1
ATOM 618 C CA . ARG A 1 82 ? -16.219 -15.047 -1.756 1 96.69 82 ARG A CA 1
ATOM 619 C C . ARG A 1 82 ? -15.398 -16.328 -1.589 1 96.69 82 ARG A C 1
ATOM 621 O O . ARG A 1 82 ? -15.836 -17.406 -1.985 1 96.69 82 ARG A O 1
ATOM 628 N N . ILE A 1 83 ? -14.219 -16.234 -1.014 1 97.94 83 ILE A N 1
ATOM 629 C CA . ILE A 1 83 ? -13.359 -17.406 -0.862 1 97.94 83 ILE A CA 1
ATOM 630 C C . ILE A 1 83 ? -14.047 -18.453 0.012 1 97.94 83 ILE A C 1
ATOM 632 O O . ILE A 1 83 ? -13.914 -19.656 -0.226 1 97.94 83 ILE A O 1
ATOM 636 N N . ALA A 1 84 ? -14.82 -17.969 0.917 1 97.19 84 ALA A N 1
ATOM 637 C CA . ALA A 1 84 ? -15.508 -18.875 1.84 1 97.19 84 ALA A CA 1
ATOM 638 C C . ALA A 1 84 ? -16.469 -19.781 1.096 1 97.19 84 ALA A C 1
ATOM 640 O O . ALA A 1 84 ? -16.844 -20.859 1.598 1 97.19 84 ALA A O 1
ATOM 641 N N . GLU A 1 85 ? -16.875 -19.391 -0.043 1 97.88 85 GLU A N 1
ATOM 642 C CA . GLU A 1 85 ? -17.875 -20.141 -0.817 1 97.88 85 GLU A CA 1
ATOM 643 C C . GLU A 1 85 ? -17.219 -21.266 -1.617 1 97.88 85 GLU A C 1
ATOM 645 O O . GLU A 1 85 ? -17.906 -22.141 -2.143 1 97.88 85 GLU A O 1
ATOM 650 N N . LEU A 1 86 ? -15.938 -21.25 -1.739 1 98.5 86 LEU A N 1
ATOM 651 C CA . LEU A 1 86 ? -15.211 -22.266 -2.502 1 98.5 86 LEU A CA 1
ATOM 652 C C . LEU A 1 86 ? -15.18 -23.594 -1.752 1 98.5 86 LEU A C 1
ATOM 654 O O . LEU A 1 86 ? -15.18 -23.609 -0.519 1 98.5 86 LEU A O 1
ATOM 658 N N . PRO A 1 87 ? -15.164 -24.672 -2.49 1 98.25 87 PRO A N 1
ATOM 659 C CA . PRO A 1 87 ? -15.031 -25.969 -1.808 1 98.25 87 PRO A CA 1
ATOM 660 C C . PRO A 1 87 ? -13.664 -26.156 -1.16 1 98.25 87 PRO A C 1
ATOM 662 O O . PRO A 1 87 ? -12.656 -25.672 -1.688 1 98.25 87 PRO A O 1
ATOM 665 N N . ASP A 1 88 ? -13.625 -26.891 -0.062 1 98.44 88 ASP A N 1
ATOM 666 C CA . ASP A 1 88 ? -12.383 -27.188 0.64 1 98.44 88 ASP A CA 1
ATOM 667 C C . ASP A 1 88 ? -11.672 -28.391 0.019 1 98.44 88 ASP A C 1
ATOM 669 O O . ASP A 1 88 ? -12.328 -29.297 -0.504 1 98.44 88 ASP A O 1
ATOM 673 N N . ASN A 1 89 ? -10.336 -28.359 0.113 1 98.44 89 ASN A N 1
ATOM 674 C CA . ASN A 1 89 ? -9.531 -29.5 -0.331 1 98.44 89 ASN A CA 1
ATOM 675 C C . ASN A 1 89 ? -9.891 -29.922 -1.756 1 98.44 89 ASN A C 1
ATOM 677 O O . ASN A 1 89 ? -10.07 -31.109 -2.035 1 98.44 89 ASN A O 1
ATOM 681 N N . TYR A 1 90 ? -9.969 -28.922 -2.6 1 98.69 90 TYR A N 1
ATOM 682 C CA . TYR A 1 90 ? -10.547 -29.203 -3.91 1 98.69 90 TYR A CA 1
ATOM 683 C C . TYR A 1 90 ? -9.555 -28.875 -5.02 1 98.69 90 TYR A C 1
ATOM 685 O O . TYR A 1 90 ? -9.461 -29.609 -6.008 1 98.69 90 TYR A O 1
ATOM 693 N N . PHE A 1 91 ? -8.805 -27.922 -4.84 1 98.88 91 PHE A N 1
ATOM 694 C CA . PHE A 1 91 ? -8.008 -27.391 -5.941 1 98.88 91 PHE A CA 1
ATOM 695 C C . PHE A 1 91 ? -6.598 -27.969 -5.914 1 98.88 91 PHE A C 1
ATOM 697 O O . PHE A 1 91 ? -5.98 -28.062 -4.852 1 98.88 91 PHE A O 1
ATOM 704 N N . ASP A 1 92 ? -6.09 -28.328 -7.105 1 98.81 92 ASP A N 1
ATOM 705 C CA . ASP A 1 92 ? -4.699 -28.734 -7.281 1 98.81 92 ASP A CA 1
ATOM 706 C C . ASP A 1 92 ? -3.773 -27.531 -7.34 1 98.81 92 ASP A C 1
ATOM 708 O O . ASP A 1 92 ? -2.59 -27.625 -7.008 1 98.81 92 ASP A O 1
ATOM 712 N N . ALA A 1 93 ? -4.363 -26.453 -7.773 1 98.81 93 ALA A N 1
ATOM 713 C CA . ALA A 1 93 ? -3.576 -25.219 -7.895 1 98.81 93 ALA A CA 1
ATOM 714 C C . ALA A 1 93 ? -4.457 -23.984 -7.738 1 98.81 93 ALA A C 1
ATOM 716 O O . ALA A 1 93 ? -5.598 -23.969 -8.203 1 98.81 93 ALA A O 1
ATOM 717 N N . VAL A 1 94 ? -3.939 -23.031 -7.07 1 98.88 94 VAL A N 1
ATOM 718 C CA . VAL A 1 94 ? -4.488 -21.672 -7.023 1 98.88 94 VAL A CA 1
ATOM 719 C C . VAL A 1 94 ? -3.508 -20.703 -7.672 1 98.88 94 VAL A C 1
ATOM 721 O O . VAL A 1 94 ? -2.33 -20.656 -7.309 1 98.88 94 VAL A O 1
ATOM 724 N N . VAL A 1 95 ? -4.047 -19.953 -8.609 1 98.81 95 VAL A N 1
ATOM 725 C CA . VAL A 1 95 ? -3.201 -19.031 -9.344 1 98.81 95 VAL A CA 1
ATOM 726 C C . VAL A 1 95 ? -3.547 -17.594 -8.953 1 98.81 95 VAL A C 1
ATOM 728 O O . VAL A 1 95 ? -4.719 -17.203 -8.938 1 98.81 95 VAL A O 1
ATOM 731 N N . CYS A 1 96 ? -2.551 -16.828 -8.594 1 98.5 96 CYS A N 1
ATOM 732 C CA . CYS A 1 96 ? -2.664 -15.406 -8.281 1 98.5 96 CYS A CA 1
ATOM 733 C C . CYS A 1 96 ? -1.71 -14.586 -9.133 1 98.5 96 CYS A C 1
ATOM 735 O O . CYS A 1 96 ? -0.692 -14.094 -8.641 1 98.5 96 CYS A O 1
ATOM 737 N N . ASN A 1 97 ? -2.051 -14.328 -10.352 1 97.69 97 ASN A N 1
ATOM 738 C CA . ASN A 1 97 ? -1.212 -13.523 -11.234 1 97.69 97 ASN A CA 1
ATOM 739 C C . ASN A 1 97 ? -1.475 -12.031 -11.047 1 97.69 97 ASN A C 1
ATOM 741 O O . ASN A 1 97 ? -2.508 -11.516 -11.477 1 97.69 97 ASN A O 1
ATOM 745 N N . ASP A 1 98 ? -0.477 -11.344 -10.43 1 96.75 98 ASP A N 1
ATOM 746 C CA . ASP A 1 98 ? -0.586 -9.906 -10.242 1 96.75 98 ASP A CA 1
ATOM 747 C C . ASP A 1 98 ? -1.858 -9.547 -9.484 1 96.75 98 ASP A C 1
ATOM 749 O O . ASP A 1 98 ? -2.621 -8.672 -9.906 1 96.75 98 ASP A O 1
ATOM 753 N N . VAL A 1 99 ? -2.092 -10.211 -8.391 1 97.56 99 VAL A N 1
ATOM 754 C CA . VAL A 1 99 ? -3.305 -10.008 -7.602 1 97.56 99 VAL A CA 1
ATOM 755 C C . VAL A 1 99 ? -2.938 -9.609 -6.176 1 97.56 99 VAL A C 1
ATOM 757 O O . VAL A 1 99 ? -3.49 -8.648 -5.633 1 97.56 99 VAL A O 1
ATOM 760 N N . LEU A 1 100 ? -1.945 -10.273 -5.555 1 98.19 100 LEU A N 1
ATOM 761 C CA . LEU A 1 100 ? -1.65 -10.156 -4.133 1 98.19 100 LEU A CA 1
ATOM 762 C C . LEU A 1 100 ? -1.247 -8.727 -3.781 1 98.19 100 LEU A C 1
ATOM 764 O O . LEU A 1 100 ? -1.54 -8.242 -2.686 1 98.19 100 LEU A O 1
ATOM 768 N N . GLU A 1 101 ? -0.609 -7.973 -4.691 1 97.88 101 GLU A N 1
ATOM 769 C CA . GLU A 1 101 ? -0.157 -6.602 -4.473 1 97.88 101 GLU A CA 1
ATOM 770 C C . GLU A 1 101 ? -1.337 -5.637 -4.406 1 97.88 101 GLU A C 1
ATOM 772 O O . GLU A 1 101 ? -1.204 -4.52 -3.902 1 97.88 101 GLU A O 1
ATOM 777 N N . HIS A 1 102 ? -2.48 -6.047 -4.887 1 96.75 102 HIS A N 1
ATOM 778 C CA . HIS A 1 102 ? -3.664 -5.195 -4.918 1 96.75 102 HIS A CA 1
ATOM 779 C C . HIS A 1 102 ? -4.5 -5.367 -3.656 1 96.75 102 HIS A C 1
ATOM 781 O O . HIS A 1 102 ? -5.438 -4.602 -3.418 1 96.75 102 HIS A O 1
ATOM 787 N N . LEU A 1 103 ? -4.188 -6.336 -2.887 1 96.69 103 LEU A N 1
ATOM 788 C CA . LEU A 1 103 ? -5.031 -6.68 -1.746 1 96.69 103 LEU A CA 1
ATOM 789 C C . LEU A 1 103 ? -4.609 -5.898 -0.506 1 96.69 103 LEU A C 1
ATOM 791 O O . LEU A 1 103 ? -3.416 -5.688 -0.276 1 96.69 103 LEU A O 1
ATOM 795 N N . VAL A 1 104 ? -5.566 -5.578 0.342 1 95.44 104 VAL A N 1
ATOM 796 C CA . VAL A 1 104 ? -5.285 -4.914 1.608 1 95.44 104 VAL A CA 1
ATOM 797 C C . VAL A 1 104 ? -4.5 -5.848 2.523 1 95.44 104 VAL A C 1
ATOM 799 O O . VAL A 1 104 ? -3.555 -5.426 3.191 1 95.44 104 VAL A O 1
ATOM 802 N N . ASP A 1 105 ? -4.891 -7.113 2.521 1 96.44 105 ASP A N 1
ATOM 803 C CA . ASP A 1 105 ? -4.238 -8.102 3.377 1 96.44 105 ASP A CA 1
ATOM 804 C C . ASP A 1 105 ? -3.998 -9.406 2.625 1 96.44 105 ASP A C 1
ATOM 806 O O . ASP A 1 105 ? -4.738 -10.375 2.801 1 96.44 105 ASP A O 1
ATOM 810 N N . PRO A 1 106 ? -2.93 -9.461 1.863 1 97.88 106 PRO A N 1
ATOM 811 C CA . PRO A 1 106 ? -2.648 -10.68 1.094 1 97.88 106 PRO A CA 1
ATOM 812 C C . PRO A 1 106 ? -2.305 -11.875 1.98 1 97.88 106 PRO A C 1
ATOM 814 O O . PRO A 1 106 ? -2.57 -13.016 1.608 1 97.88 106 PRO A O 1
ATOM 817 N N . LEU A 1 107 ? -1.746 -11.633 3.121 1 97.81 107 LEU A N 1
ATOM 818 C CA . LEU A 1 107 ? -1.446 -12.711 4.055 1 97.81 107 LEU A CA 1
ATOM 819 C C . LEU A 1 107 ? -2.719 -13.438 4.473 1 97.81 107 LEU A C 1
ATOM 821 O O . LEU A 1 107 ? -2.781 -14.664 4.414 1 97.81 107 LEU A O 1
ATOM 825 N N . ASP A 1 108 ? -3.676 -12.68 4.836 1 97.69 108 ASP A N 1
ATOM 826 C CA . ASP A 1 108 ? -4.953 -13.266 5.234 1 97.69 108 ASP A CA 1
ATOM 827 C C . ASP A 1 108 ? -5.602 -14.008 4.07 1 97.69 108 ASP A C 1
ATOM 829 O O . ASP A 1 108 ? -6.199 -15.07 4.258 1 97.69 108 ASP A O 1
ATOM 833 N N . THR A 1 109 ? -5.492 -13.43 2.918 1 98.31 109 THR A N 1
ATOM 834 C CA . THR A 1 109 ? -6.051 -14.07 1.732 1 98.31 109 THR A CA 1
ATOM 835 C C . THR A 1 109 ? -5.414 -15.438 1.506 1 98.31 109 THR A C 1
ATOM 837 O O . THR A 1 109 ? -6.117 -16.422 1.261 1 98.31 109 THR A O 1
ATOM 840 N N . LEU A 1 110 ? -4.121 -15.516 1.64 1 98.62 110 LEU A N 1
ATOM 841 C CA . LEU A 1 110 ? -3.418 -16.781 1.47 1 98.62 110 LEU A CA 1
ATOM 842 C C . LEU A 1 110 ? -3.834 -17.781 2.543 1 98.62 110 LEU A C 1
ATOM 844 O O . LEU A 1 110 ? -4.016 -18.969 2.256 1 98.62 110 LEU A O 1
ATOM 848 N N . LYS A 1 111 ? -4.043 -17.297 3.734 1 98.44 111 LYS A N 1
ATOM 849 C CA . LYS A 1 111 ? -4.492 -18.156 4.816 1 98.44 111 LYS A CA 1
ATOM 850 C C . LYS A 1 111 ? -5.863 -18.75 4.508 1 98.44 111 LYS A C 1
ATOM 852 O O . LYS A 1 111 ? -6.109 -19.938 4.777 1 98.44 111 LYS A O 1
ATOM 857 N N . ARG A 1 112 ? -6.684 -17.969 3.945 1 98.19 112 ARG A N 1
ATOM 858 C CA . ARG A 1 112 ? -8.039 -18.406 3.623 1 98.19 112 ARG A CA 1
ATOM 859 C C . ARG A 1 112 ? -8.039 -19.359 2.439 1 98.19 112 ARG A C 1
ATOM 861 O O . ARG A 1 112 ? -8.906 -20.234 2.334 1 98.19 112 ARG A O 1
ATOM 868 N N . LEU A 1 113 ? -7.078 -19.234 1.591 1 98.44 113 LEU A N 1
ATOM 869 C CA . LEU A 1 113 ? -6.996 -20.094 0.407 1 98.44 113 LEU A CA 1
ATOM 870 C C . LEU A 1 113 ? -6.406 -21.453 0.756 1 98.44 113 LEU A C 1
ATOM 872 O O . LEU A 1 113 ? -6.652 -22.438 0.056 1 98.44 113 LEU A O 1
ATOM 876 N N . ARG A 1 114 ? -5.645 -21.516 1.762 1 98.38 114 ARG A N 1
ATOM 877 C CA . ARG A 1 114 ? -4.879 -22.719 2.092 1 98.38 114 ARG A CA 1
ATOM 878 C C . ARG A 1 114 ? -5.793 -23.922 2.25 1 98.38 114 ARG A C 1
ATOM 880 O O . ARG A 1 114 ? -5.559 -24.969 1.64 1 98.38 114 ARG A O 1
ATOM 887 N N . PRO A 1 115 ? -6.926 -23.828 2.998 1 97.94 115 PRO A N 1
ATOM 888 C CA . PRO A 1 115 ? -7.793 -24.984 3.166 1 97.94 115 PRO A CA 1
ATOM 889 C C . PRO A 1 115 ? -8.523 -25.375 1.881 1 97.94 115 PRO A C 1
ATOM 891 O O . PRO A 1 115 ? -9.125 -26.453 1.807 1 97.94 115 PRO A O 1
ATO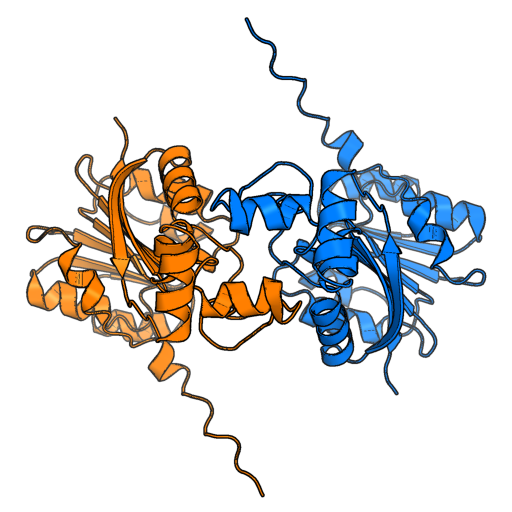M 894 N N . LYS A 1 116 ? -8.492 -24.484 0.874 1 98.56 116 LYS A N 1
ATOM 895 C CA . LYS A 1 116 ? -9.164 -24.781 -0.392 1 98.56 116 LYS A CA 1
ATOM 896 C C . LYS A 1 116 ? -8.305 -25.672 -1.274 1 98.56 116 LYS A C 1
ATOM 898 O O . LYS A 1 116 ? -8.805 -26.297 -2.211 1 98.56 116 LYS A O 1
ATOM 903 N N . LEU A 1 117 ? -7.031 -25.719 -0.941 1 98.62 117 LEU A N 1
ATOM 904 C CA . LEU A 1 117 ? -6.082 -26.531 -1.688 1 98.62 117 LEU A CA 1
ATOM 905 C C . LEU A 1 117 ? -6.094 -27.984 -1.192 1 98.62 117 LEU A C 1
ATOM 907 O O . LEU A 1 117 ? -6.25 -28.219 0.005 1 98.62 117 LEU A O 1
ATOM 911 N N . LYS A 1 118 ? -5.879 -28.859 -2.146 1 97.75 118 LYS A N 1
ATOM 912 C CA . LYS A 1 118 ? -5.512 -30.219 -1.761 1 97.75 118 LYS A CA 1
ATOM 913 C C . LYS A 1 118 ? -4.18 -30.25 -1.017 1 97.75 118 LYS A C 1
ATOM 915 O O . LYS A 1 118 ? -3.379 -29.312 -1.14 1 97.75 118 LYS A O 1
ATOM 920 N N . PRO A 1 119 ? -3.91 -31.281 -0.25 1 94.12 119 PRO A N 1
ATOM 921 C CA . PRO A 1 119 ? -2.672 -31.344 0.529 1 94.12 119 PRO A CA 1
ATOM 922 C C . PRO A 1 119 ? -1.424 -31.172 -0.332 1 94.12 119 PRO A C 1
ATOM 924 O O . PRO A 1 119 ? -0.458 -30.531 0.103 1 94.12 119 PRO A O 1
ATOM 927 N N . ASP A 1 120 ? -1.469 -31.672 -1.517 1 94.56 120 ASP A N 1
ATOM 928 C CA . ASP A 1 120 ? -0.317 -31.547 -2.404 1 94.56 120 ASP A CA 1
ATOM 929 C C . ASP A 1 120 ? -0.519 -30.422 -3.414 1 94.56 120 ASP A C 1
ATOM 931 O O . ASP A 1 120 ? 0.19 -30.344 -4.422 1 94.56 120 ASP A O 1
ATOM 935 N N . GLY A 1 121 ? -1.496 -29.609 -3.131 1 98.12 121 GLY A N 1
ATOM 936 C CA . GLY A 1 121 ? -1.764 -28.5 -4.039 1 98.12 121 GLY A CA 1
ATOM 937 C C . GLY A 1 121 ? -0.729 -27.391 -3.955 1 98.12 121 GLY A C 1
ATOM 938 O O . GLY A 1 121 ? 0.132 -27.406 -3.072 1 98.12 121 GLY A O 1
ATOM 939 N N . VAL A 1 122 ? -0.755 -26.469 -4.961 1 98.62 122 VAL A N 1
ATOM 940 C CA . VAL A 1 122 ? 0.24 -25.406 -4.988 1 98.62 122 VAL A CA 1
ATOM 941 C C . VAL A 1 122 ? -0.449 -24.047 -5.195 1 98.62 122 VAL A C 1
ATOM 943 O O . VAL A 1 122 ? -1.529 -23.984 -5.789 1 98.62 122 VAL A O 1
ATOM 946 N N . VAL A 1 123 ? 0.123 -23.078 -4.637 1 98.88 123 VAL A N 1
ATOM 947 C CA . VAL A 1 123 ? -0.184 -21.719 -5.027 1 98.88 123 VAL A CA 1
ATOM 948 C C . VAL A 1 123 ? 0.88 -21.203 -5.996 1 98.88 123 VAL A C 1
ATOM 950 O O . VAL A 1 123 ? 2.078 -21.344 -5.742 1 98.88 123 VAL A O 1
ATOM 953 N N . VAL A 1 124 ? 0.459 -20.703 -7.129 1 98.88 124 VAL A N 1
ATOM 954 C CA . VAL A 1 124 ? 1.321 -20.062 -8.117 1 98.88 124 VAL A CA 1
ATOM 955 C C . VAL A 1 124 ? 0.992 -18.578 -8.219 1 98.88 124 VAL A C 1
ATOM 957 O O . VAL A 1 124 ? -0.149 -18.203 -8.5 1 98.88 124 VAL A O 1
ATOM 960 N N . ALA A 1 125 ? 1.993 -17.75 -8 1 98.88 125 ALA A N 1
ATOM 961 C CA . ALA A 1 125 ? 1.72 -16.312 -7.988 1 98.88 125 ALA A CA 1
ATOM 962 C C . ALA A 1 125 ? 2.818 -15.547 -8.711 1 98.88 125 ALA A C 1
ATOM 964 O O . ALA A 1 125 ? 3.998 -15.891 -8.609 1 98.88 125 ALA A O 1
ATOM 965 N N . SER A 1 126 ? 2.428 -14.578 -9.477 1 98.69 126 SER A N 1
ATOM 966 C CA . SER A 1 126 ? 3.352 -13.555 -9.953 1 98.69 126 SER A CA 1
ATOM 967 C C . SER A 1 126 ? 3.193 -12.258 -9.164 1 98.69 126 SER A C 1
ATOM 969 O O . SER A 1 126 ? 2.076 -11.781 -8.969 1 98.69 126 SER A O 1
ATOM 971 N N . ILE A 1 127 ? 4.281 -11.734 -8.672 1 98.75 127 ILE A N 1
ATOM 972 C CA . ILE A 1 127 ? 4.246 -10.586 -7.773 1 98.75 127 ILE A CA 1
ATOM 973 C C . ILE A 1 127 ? 5.301 -9.562 -8.203 1 98.75 127 ILE A C 1
ATOM 975 O O . ILE A 1 127 ? 6.461 -9.914 -8.414 1 98.75 127 ILE A O 1
ATOM 979 N N . PRO A 1 128 ? 4.949 -8.281 -8.328 1 98.5 128 PRO A N 1
ATOM 980 C CA . PRO A 1 128 ? 5.918 -7.25 -8.688 1 98.5 128 PRO A CA 1
ATOM 981 C C . PRO A 1 128 ? 7.047 -7.113 -7.664 1 98.5 128 PRO A C 1
ATOM 983 O O . PRO A 1 128 ? 6.828 -7.32 -6.469 1 98.5 128 PRO A O 1
ATOM 986 N N . ASN A 1 129 ? 8.195 -6.715 -8.172 1 98.69 129 ASN A N 1
ATOM 987 C CA . ASN A 1 129 ? 9.414 -6.551 -7.387 1 98.69 129 ASN A CA 1
ATOM 988 C C . ASN A 1 129 ? 9.789 -5.082 -7.219 1 98.69 129 ASN A C 1
ATOM 990 O O . ASN A 1 129 ? 10.305 -4.457 -8.148 1 98.69 129 ASN A O 1
ATOM 994 N N . ILE A 1 130 ? 9.672 -4.555 -6.008 1 98.44 130 ILE A N 1
ATOM 995 C CA . ILE A 1 130 ? 9.914 -3.137 -5.77 1 98.44 130 ILE A CA 1
ATOM 996 C C . ILE A 1 130 ? 11.398 -2.828 -5.953 1 98.44 130 ILE A C 1
ATOM 998 O O . ILE A 1 130 ? 11.781 -1.668 -6.117 1 98.44 130 ILE A O 1
ATOM 1002 N N . ARG A 1 131 ? 12.227 -3.844 -5.988 1 98 131 ARG A N 1
ATOM 1003 C CA . ARG A 1 131 ? 13.656 -3.631 -6.164 1 98 131 ARG A CA 1
ATOM 1004 C C . ARG A 1 131 ? 14.039 -3.67 -7.641 1 98 131 ARG A C 1
ATOM 1006 O O . ARG A 1 131 ? 15.219 -3.582 -7.98 1 98 131 ARG A O 1
ATOM 1013 N N . TYR A 1 132 ? 13.031 -3.883 -8.531 1 98 132 TYR A N 1
ATOM 1014 C CA . TYR A 1 132 ? 13.297 -3.703 -9.953 1 98 132 TYR A CA 1
ATOM 1015 C C . TYR A 1 132 ? 14.039 -2.4 -10.211 1 98 132 TYR A C 1
ATOM 1017 O O . TYR A 1 132 ? 13.609 -1.333 -9.766 1 98 132 TYR A O 1
ATOM 1025 N N . LEU A 1 133 ? 15.125 -2.428 -10.867 1 96.94 133 LEU A N 1
ATOM 1026 C CA . LEU A 1 133 ? 16.094 -1.331 -10.906 1 96.94 133 LEU A CA 1
ATOM 1027 C C . LEU A 1 133 ? 15.422 -0.038 -11.367 1 96.94 133 LEU A C 1
ATOM 1029 O O . LEU A 1 133 ? 15.625 1.017 -10.758 1 96.94 133 LEU A O 1
ATOM 1033 N N . PRO A 1 134 ? 14.617 -0.088 -12.43 1 95.75 134 PRO A N 1
ATOM 1034 C CA . PRO A 1 134 ? 13.953 1.162 -12.805 1 95.75 134 PRO A CA 1
ATOM 1035 C C . PRO A 1 134 ? 13.039 1.699 -11.711 1 95.75 134 PRO A C 1
ATOM 1037 O O . PRO A 1 134 ? 12.938 2.916 -11.531 1 95.75 134 PRO A O 1
ATOM 1040 N N . ALA A 1 135 ? 12.336 0.877 -11.016 1 96.19 135 ALA A N 1
ATOM 1041 C CA . ALA A 1 135 ? 11.477 1.299 -9.914 1 96.19 135 ALA A CA 1
ATOM 1042 C C . ALA A 1 135 ? 12.305 1.834 -8.75 1 96.19 135 ALA A C 1
ATOM 1044 O O . ALA A 1 135 ? 11.992 2.893 -8.195 1 96.19 135 ALA A O 1
ATOM 1045 N N . LEU A 1 136 ? 13.32 1.076 -8.383 1 95.94 136 LEU A N 1
ATOM 1046 C CA . LEU A 1 136 ? 14.211 1.513 -7.309 1 95.94 136 LEU A CA 1
ATOM 1047 C C . LEU A 1 136 ? 14.82 2.873 -7.629 1 95.94 136 LEU A C 1
ATOM 1049 O O . LEU A 1 136 ? 14.977 3.711 -6.738 1 95.94 136 LEU A O 1
ATOM 1053 N N . GLY A 1 137 ? 15.18 3.07 -8.891 1 95.62 137 GLY A N 1
ATOM 1054 C CA . GLY A 1 137 ? 15.742 4.34 -9.32 1 95.62 137 GLY A CA 1
ATOM 1055 C C . GLY A 1 137 ? 14.812 5.516 -9.094 1 95.62 137 GLY A C 1
ATOM 1056 O O . GLY A 1 137 ? 15.258 6.613 -8.758 1 95.62 137 GLY A O 1
ATOM 1057 N N . LYS A 1 138 ? 13.555 5.293 -9.266 1 96.56 138 LYS A N 1
ATOM 1058 C CA . LYS A 1 138 ? 12.578 6.355 -9.039 1 96.56 138 LYS A CA 1
ATOM 1059 C C . LYS A 1 138 ? 12.562 6.773 -7.57 1 96.56 138 LYS A C 1
ATOM 1061 O O . LYS A 1 138 ? 12.5 7.965 -7.262 1 96.56 138 LYS A O 1
ATOM 1066 N N . VAL A 1 139 ? 12.672 5.805 -6.68 1 97.06 139 VAL A N 1
ATOM 1067 C CA . VAL A 1 139 ? 12.586 6.074 -5.25 1 97.06 139 VAL A CA 1
ATOM 1068 C C . VAL A 1 139 ? 13.898 6.684 -4.762 1 97.06 139 VAL A C 1
ATOM 1070 O O . VAL A 1 139 ? 13.898 7.691 -4.051 1 97.06 139 VAL A O 1
ATOM 1073 N N . VAL A 1 140 ? 15 6.102 -5.191 1 95.94 140 VAL A N 1
ATOM 1074 C CA . VAL A 1 140 ? 16.297 6.438 -4.625 1 95.94 140 VAL A CA 1
ATOM 1075 C C . VAL A 1 140 ? 16.859 7.676 -5.32 1 95.94 140 VAL A C 1
ATOM 1077 O O . VAL A 1 140 ? 17.266 8.633 -4.66 1 95.94 140 VAL A O 1
ATOM 1080 N N . PHE A 1 141 ? 16.797 7.715 -6.629 1 95.06 141 PHE A N 1
ATOM 1081 C CA . PHE A 1 141 ? 17.516 8.766 -7.348 1 95.06 141 PHE A CA 1
ATOM 1082 C C . PHE A 1 141 ? 16.562 9.891 -7.738 1 95.06 141 PHE A C 1
ATOM 1084 O O . PHE A 1 141 ? 16.938 11.062 -7.68 1 95.06 141 PHE A O 1
ATOM 1091 N N . ARG A 1 142 ? 15.336 9.555 -8.039 1 96.75 142 ARG A N 1
ATOM 1092 C CA . ARG A 1 142 ? 14.406 10.609 -8.438 1 96.75 142 ARG A CA 1
ATOM 1093 C C . ARG A 1 142 ? 13.625 11.125 -7.234 1 96.75 142 ARG A C 1
ATOM 1095 O O . ARG A 1 142 ? 12.82 12.055 -7.363 1 96.75 142 ARG A O 1
ATOM 1102 N N . ARG A 1 143 ? 13.805 10.547 -6.02 1 97.38 143 ARG A N 1
ATOM 1103 C CA . ARG A 1 143 ? 13.188 10.945 -4.758 1 97.38 143 ARG A CA 1
ATOM 1104 C C . ARG A 1 143 ? 11.672 10.992 -4.875 1 97.38 143 ARG A C 1
ATOM 1106 O O . ARG A 1 143 ? 11.031 11.938 -4.395 1 97.38 143 ARG A O 1
ATOM 1113 N N . ASP A 1 144 ? 11.195 9.93 -5.578 1 97.12 144 ASP A N 1
ATOM 1114 C CA . ASP A 1 144 ? 9.766 9.914 -5.871 1 97.12 144 ASP A CA 1
ATOM 1115 C C . ASP A 1 144 ? 9.156 8.547 -5.562 1 97.12 144 ASP A C 1
ATOM 1117 O O . ASP A 1 144 ? 9.875 7.543 -5.492 1 97.12 144 ASP A O 1
ATOM 1121 N N . PHE A 1 145 ? 7.902 8.508 -5.34 1 96.81 145 PHE A N 1
ATOM 1122 C CA . PHE A 1 145 ? 7.059 7.32 -5.281 1 96.81 145 PHE A CA 1
ATOM 1123 C C . PHE A 1 145 ? 5.781 7.523 -6.082 1 96.81 145 PHE A C 1
ATOM 1125 O O . PHE A 1 145 ? 4.73 7.832 -5.52 1 96.81 145 PHE A O 1
ATOM 1132 N N . PRO A 1 146 ? 5.793 7.281 -7.301 1 93.75 146 PRO A N 1
ATOM 1133 C CA . PRO A 1 146 ? 4.719 7.734 -8.188 1 93.75 146 PRO A CA 1
ATOM 1134 C C . PRO A 1 146 ? 3.482 6.84 -8.125 1 93.75 146 PRO A C 1
ATOM 1136 O O . PRO A 1 146 ? 3.525 5.762 -7.523 1 93.75 146 PRO A O 1
ATOM 1139 N N . GLN A 1 147 ? 2.465 7.406 -8.516 1 90.06 147 GLN A N 1
ATOM 1140 C CA . GLN A 1 147 ? 1.248 6.664 -8.82 1 90.06 147 GLN A CA 1
ATOM 1141 C C . GLN A 1 147 ? 0.996 6.625 -10.328 1 90.06 147 GLN A C 1
ATOM 1143 O O . GLN A 1 147 ? 0.722 7.656 -10.945 1 90.06 147 GLN A O 1
ATOM 1148 N N . GLU A 1 148 ? 1.099 5.449 -10.82 1 91.81 148 GLU A N 1
ATOM 1149 C CA . GLU A 1 148 ? 1.003 5.262 -12.266 1 91.81 148 GLU A CA 1
ATOM 1150 C C . GLU A 1 148 ? -0.164 4.352 -12.633 1 91.81 148 GLU A C 1
ATOM 1152 O O . GLU A 1 148 ? -0.877 3.865 -11.75 1 91.81 148 GLU A O 1
ATOM 1157 N N . ASP A 1 149 ? -0.381 4.176 -13.914 1 87.69 149 ASP A N 1
ATOM 1158 C CA . ASP A 1 149 ? -1.517 3.379 -14.367 1 87.69 149 ASP A CA 1
ATOM 1159 C C . ASP A 1 149 ? -1.109 1.926 -14.602 1 87.69 149 ASP A C 1
ATOM 1161 O O . ASP A 1 149 ? -1.959 1.071 -14.859 1 87.69 149 ASP A O 1
ATOM 1165 N N . PHE A 1 150 ? 0.182 1.718 -14.562 1 83.56 150 PHE A N 1
ATOM 1166 C CA . PHE A 1 150 ? 0.717 0.373 -14.742 1 83.56 150 PHE A CA 1
ATOM 1167 C C . PHE A 1 150 ? 2.07 0.233 -14.055 1 83.56 150 PHE A C 1
ATOM 1169 O O . PHE A 1 150 ? 2.607 1.207 -13.523 1 83.56 150 PHE A O 1
ATOM 1176 N N . GLY A 1 151 ? 2.588 -1.022 -14.039 1 89.94 151 GLY A N 1
ATOM 1177 C CA . GLY A 1 151 ? 3.924 -1.256 -13.516 1 89.94 151 GLY A CA 1
ATOM 1178 C C . GLY A 1 151 ? 3.955 -1.398 -12.008 1 89.94 151 GLY A C 1
ATOM 1179 O O . GLY A 1 151 ? 2.938 -1.714 -11.391 1 89.94 151 GLY A O 1
ATOM 1180 N N . ILE A 1 152 ? 5.109 -1.197 -11.516 1 93 152 ILE A N 1
ATOM 1181 C CA . ILE A 1 152 ? 5.344 -1.434 -10.094 1 93 152 ILE A CA 1
ATOM 1182 C C . ILE A 1 152 ? 4.539 -0.438 -9.266 1 93 152 ILE A C 1
ATOM 1184 O O . ILE A 1 152 ? 4.004 -0.791 -8.211 1 93 152 ILE A O 1
ATOM 1188 N N . PHE A 1 153 ? 4.422 0.736 -9.789 1 95.06 153 PHE A N 1
ATOM 1189 C CA . PHE A 1 153 ? 3.793 1.805 -9.023 1 95.06 153 PHE A CA 1
ATOM 1190 C C . PHE A 1 153 ? 2.361 2.035 -9.492 1 95.06 153 PHE A C 1
ATOM 1192 O O . PHE A 1 153 ? 1.86 3.16 -9.445 1 95.06 153 PHE A O 1
ATOM 1199 N N . ASP A 1 154 ? 1.768 1 -10.07 1 92.75 154 ASP A N 1
ATOM 1200 C CA . ASP A 1 154 ? 0.341 1.053 -10.375 1 92.75 154 ASP A CA 1
ATOM 1201 C C . ASP A 1 154 ? -0.459 1.554 -9.172 1 92.75 154 ASP A C 1
ATOM 1203 O O . ASP A 1 154 ? -0.273 1.076 -8.055 1 92.75 154 ASP A O 1
ATOM 1207 N N . ARG A 1 155 ? -1.317 2.465 -9.406 1 93.62 155 ARG A N 1
ATOM 1208 C CA . ARG A 1 155 ? -2.039 3.154 -8.344 1 93.62 155 ARG A CA 1
ATOM 1209 C C . ARG A 1 155 ? -2.916 2.182 -7.559 1 93.62 155 ARG A C 1
ATOM 1211 O O . ARG A 1 155 ? -3.342 2.486 -6.445 1 93.62 155 ARG A O 1
ATOM 1218 N N . THR A 1 156 ? -3.197 1.085 -8.133 1 93.88 156 THR A N 1
ATOM 1219 C CA . THR A 1 156 ? -4.031 0.102 -7.453 1 93.88 156 THR A CA 1
ATOM 1220 C C . THR A 1 156 ? -3.178 -0.839 -6.609 1 93.88 156 THR A C 1
ATOM 1222 O O . THR A 1 156 ? -3.707 -1.653 -5.852 1 93.88 156 THR A O 1
ATOM 1225 N N . HIS A 1 157 ? -1.812 -0.767 -6.719 1 96.25 157 HIS A N 1
ATOM 1226 C CA . HIS A 1 157 ? -0.939 -1.548 -5.848 1 96.25 157 HIS A CA 1
ATOM 1227 C C . HIS A 1 157 ? -0.941 -0.997 -4.426 1 96.25 157 HIS A C 1
ATOM 1229 O O . HIS A 1 157 ? -0.536 0.145 -4.199 1 96.25 157 HIS A O 1
ATOM 1235 N N . LEU A 1 158 ? -1.333 -1.83 -3.551 1 96.56 158 LEU A N 1
ATOM 1236 C CA . LEU A 1 158 ? -1.397 -1.451 -2.145 1 96.56 158 LEU A CA 1
ATOM 1237 C C . LEU A 1 158 ? -0.198 -2 -1.378 1 96.56 158 LEU A C 1
ATOM 1239 O O . LEU A 1 158 ? 0.172 -1.466 -0.33 1 96.56 158 LEU A O 1
ATOM 1243 N N . ARG A 1 159 ? 0.296 -3.049 -1.903 1 97.25 159 ARG A N 1
ATOM 1244 C CA . ARG A 1 159 ? 1.411 -3.74 -1.263 1 97.25 159 ARG A CA 1
ATOM 1245 C C . ARG A 1 159 ? 2.627 -3.785 -2.182 1 97.25 159 ARG A C 1
ATOM 1247 O O . ARG A 1 159 ? 2.486 -3.926 -3.398 1 97.25 159 ARG A O 1
ATOM 1254 N N . PHE A 1 160 ? 3.738 -3.742 -1.585 1 98.12 160 PHE A N 1
ATOM 1255 C CA . PHE A 1 160 ? 5.004 -3.836 -2.305 1 98.12 160 PHE A CA 1
ATOM 1256 C C . PHE A 1 160 ? 5.879 -4.934 -1.716 1 98.12 160 PHE A C 1
ATOM 1258 O O . PHE A 1 160 ? 5.898 -5.137 -0.5 1 98.12 160 PHE A O 1
ATOM 1265 N N . PHE A 1 161 ? 6.656 -5.574 -2.656 1 98.5 161 PHE A N 1
ATOM 1266 C CA . PHE A 1 161 ? 7.363 -6.77 -2.215 1 98.5 161 PHE A CA 1
ATOM 1267 C C . PHE A 1 161 ? 8.773 -6.809 -2.783 1 98.5 161 PHE A C 1
ATOM 1269 O O . PHE A 1 161 ? 9.047 -6.195 -3.818 1 98.5 161 PHE A O 1
ATOM 1276 N N . THR A 1 162 ? 9.609 -7.5 -2.051 1 98.62 162 THR A N 1
ATOM 1277 C CA . THR A 1 162 ? 10.883 -8.031 -2.521 1 98.62 162 THR A CA 1
ATOM 1278 C C . THR A 1 162 ? 10.859 -9.555 -2.551 1 98.62 162 THR A C 1
ATOM 1280 O O . THR A 1 162 ? 9.914 -10.172 -2.047 1 98.62 162 THR A O 1
ATOM 1283 N N . ARG A 1 163 ? 11.867 -10.094 -3.207 1 98.44 163 ARG A N 1
ATOM 1284 C CA . ARG A 1 163 ? 11.984 -11.547 -3.188 1 98.44 163 ARG A CA 1
ATOM 1285 C C . ARG A 1 163 ? 11.875 -12.086 -1.767 1 98.44 163 ARG A C 1
ATOM 1287 O O . ARG A 1 163 ? 11.125 -13.023 -1.509 1 98.44 163 ARG A O 1
ATOM 1294 N N . SER A 1 164 ? 12.57 -11.453 -0.841 1 98.25 164 SER A N 1
ATOM 1295 C CA . SER A 1 164 ? 12.625 -11.914 0.542 1 98.25 164 SER A CA 1
ATOM 1296 C C . SER A 1 164 ? 11.273 -11.766 1.228 1 98.25 164 SER A C 1
ATOM 1298 O O . SER A 1 164 ? 10.844 -12.656 1.968 1 98.25 164 SER A O 1
ATOM 1300 N N . SER A 1 165 ? 10.617 -10.641 0.965 1 98.44 165 SER A N 1
ATOM 1301 C CA . SER A 1 165 ? 9.344 -10.414 1.638 1 98.44 165 SER A CA 1
ATOM 1302 C C . SER A 1 165 ? 8.25 -11.305 1.056 1 98.44 165 SER A C 1
ATOM 1304 O O . SER A 1 165 ? 7.289 -11.648 1.747 1 98.44 165 SER A O 1
ATOM 1306 N N . MET A 1 166 ? 8.336 -11.719 -0.189 1 98.69 166 MET A N 1
ATOM 1307 C CA . MET A 1 166 ? 7.418 -12.688 -0.777 1 98.69 166 MET A CA 1
ATOM 1308 C C . MET A 1 166 ? 7.504 -14.023 -0.049 1 98.69 166 MET A C 1
ATOM 1310 O O . MET A 1 166 ? 6.48 -14.586 0.349 1 98.69 166 MET A O 1
ATOM 1314 N N . VAL A 1 167 ? 8.742 -14.477 0.139 1 98.69 167 VAL A N 1
ATOM 1315 C CA . VAL A 1 167 ? 8.961 -15.75 0.82 1 98.69 167 VAL A CA 1
ATOM 1316 C C . VAL A 1 167 ? 8.375 -15.688 2.229 1 98.69 167 VAL A C 1
ATOM 1318 O O . VAL A 1 167 ? 7.645 -16.594 2.645 1 98.69 167 VAL A O 1
ATOM 1321 N N . ARG A 1 168 ? 8.633 -14.617 2.912 1 98.44 168 ARG A N 1
ATOM 1322 C CA . ARG A 1 168 ? 8.148 -14.445 4.277 1 98.44 168 ARG A CA 1
ATOM 1323 C C . ARG A 1 168 ? 6.625 -14.453 4.32 1 98.44 168 ARG A C 1
ATOM 1325 O O . ARG A 1 168 ? 6.027 -15.078 5.199 1 98.44 168 ARG A O 1
ATOM 1332 N N . MET A 1 169 ? 5.988 -13.766 3.398 1 98.31 169 MET A N 1
ATOM 1333 C CA . MET A 1 169 ? 4.531 -13.727 3.355 1 98.31 169 MET A CA 1
ATOM 1334 C C . MET A 1 169 ? 3.947 -15.125 3.203 1 98.31 169 MET A C 1
ATOM 1336 O O . MET A 1 169 ? 3.02 -15.492 3.926 1 98.31 169 MET A O 1
ATOM 1340 N N . PHE A 1 170 ? 4.488 -15.922 2.295 1 98.75 170 PHE A N 1
ATOM 1341 C CA . PHE A 1 170 ? 3.992 -17.266 2.08 1 98.75 170 PHE A CA 1
ATOM 1342 C C . PHE A 1 170 ? 4.219 -18.141 3.316 1 98.75 170 PHE A C 1
ATOM 1344 O O . PHE A 1 170 ? 3.326 -18.875 3.738 1 98.75 170 PHE A O 1
ATOM 1351 N N . GLU A 1 171 ? 5.406 -18 3.906 1 98.44 171 GLU A N 1
ATOM 1352 C CA . GLU A 1 171 ? 5.723 -18.812 5.086 1 98.44 171 GLU A CA 1
ATOM 1353 C C . GLU A 1 171 ? 4.82 -18.438 6.262 1 98.44 171 GLU A C 1
ATOM 1355 O O . GLU A 1 171 ? 4.297 -19.312 6.953 1 98.44 171 GLU A O 1
ATOM 1360 N N . ASP A 1 172 ? 4.637 -17.172 6.434 1 97.88 172 ASP A N 1
ATOM 1361 C CA . ASP A 1 172 ? 3.76 -16.688 7.5 1 97.88 172 ASP A CA 1
ATOM 1362 C C . ASP A 1 172 ? 2.32 -17.141 7.273 1 97.88 172 ASP A C 1
ATOM 1364 O O . ASP A 1 172 ? 1.546 -17.281 8.219 1 97.88 172 ASP A O 1
ATOM 1368 N N . ALA A 1 173 ? 1.942 -17.438 6.012 1 98.25 173 ALA A N 1
ATOM 1369 C CA . ALA A 1 173 ? 0.59 -17.859 5.668 1 98.25 173 ALA A CA 1
ATOM 1370 C C . ALA A 1 173 ? 0.452 -19.375 5.785 1 98.25 173 ALA A C 1
ATOM 1372 O O . ALA A 1 173 ? -0.615 -19.938 5.516 1 98.25 173 ALA A O 1
ATOM 1373 N N . GLY A 1 174 ? 1.519 -20.047 6.141 1 98.12 174 GLY A N 1
ATOM 1374 C CA . GLY A 1 174 ? 1.466 -21.484 6.34 1 98.12 174 GLY A CA 1
ATOM 1375 C C . GLY A 1 174 ? 1.837 -22.281 5.098 1 98.12 174 GLY A C 1
ATOM 1376 O O . GLY A 1 174 ? 1.394 -23.406 4.918 1 98.12 174 GLY A O 1
ATOM 1377 N N . PHE A 1 175 ? 2.592 -21.656 4.227 1 98.69 175 PHE A N 1
ATOM 1378 C CA . PHE A 1 175 ? 3.062 -22.344 3.027 1 98.69 175 PHE A CA 1
ATOM 1379 C C . PHE A 1 175 ? 4.57 -22.562 3.09 1 98.69 175 PHE A C 1
ATOM 1381 O O . PHE A 1 175 ? 5.266 -21.906 3.867 1 98.69 175 PHE A O 1
ATOM 1388 N N . SER A 1 176 ? 5.023 -23.5 2.354 1 98.19 176 SER A N 1
ATOM 1389 C CA . SER A 1 176 ? 6.441 -23.703 2.076 1 98.19 176 SER A CA 1
ATOM 1390 C C . SER A 1 176 ? 6.785 -23.312 0.642 1 98.19 176 SER A C 1
ATOM 1392 O O . SER A 1 176 ? 6.176 -23.797 -0.306 1 98.19 176 SER A O 1
ATOM 1394 N N . MET A 1 177 ? 7.73 -22.453 0.501 1 98.44 177 MET A N 1
ATOM 1395 C CA . MET A 1 177 ? 8.156 -22.016 -0.826 1 98.44 177 MET A CA 1
ATOM 1396 C C . MET A 1 177 ? 8.906 -23.125 -1.554 1 98.44 177 MET A C 1
ATOM 1398 O O . MET A 1 177 ? 9.922 -23.609 -1.065 1 98.44 177 MET A O 1
ATOM 1402 N N . GLN A 1 178 ? 8.383 -23.5 -2.678 1 97.94 178 GLN A N 1
ATOM 1403 C CA . GLN A 1 178 ? 9.023 -24.547 -3.455 1 97.94 178 GLN A CA 1
ATOM 1404 C C . GLN A 1 178 ? 9.938 -23.969 -4.531 1 97.94 178 GLN A C 1
ATOM 1406 O O . GLN A 1 178 ? 11 -24.516 -4.816 1 97.94 178 GLN A O 1
ATOM 1411 N N . ARG A 1 179 ? 9.438 -22.906 -5.105 1 98.31 179 ARG A N 1
ATOM 1412 C CA . ARG A 1 179 ? 10.164 -22.25 -6.188 1 98.31 179 ARG A CA 1
ATOM 1413 C C . ARG A 1 179 ? 9.891 -20.734 -6.188 1 98.31 179 ARG A C 1
ATOM 1415 O O . ARG A 1 179 ? 8.758 -20.312 -5.961 1 98.31 179 ARG A O 1
ATOM 1422 N N . ILE A 1 180 ? 10.906 -19.984 -6.379 1 98.62 180 ILE A N 1
ATOM 1423 C CA . ILE A 1 180 ? 10.797 -18.562 -6.648 1 98.62 180 ILE A CA 1
ATOM 1424 C C . ILE A 1 180 ? 11.781 -18.172 -7.754 1 98.62 180 ILE A C 1
ATOM 1426 O O . ILE A 1 180 ? 12.984 -18.406 -7.633 1 98.62 180 ILE A O 1
ATOM 1430 N N . LYS A 1 181 ? 11.219 -17.688 -8.867 1 98.62 181 LYS A N 1
ATOM 1431 C CA . LYS A 1 181 ? 12.031 -17.391 -10.047 1 98.62 181 LYS A CA 1
ATOM 1432 C C . LYS A 1 181 ? 11.727 -16 -10.602 1 98.62 181 LYS A C 1
ATOM 1434 O O . LYS A 1 181 ? 10.562 -15.609 -10.688 1 98.62 181 LYS A O 1
ATOM 1439 N N . GLY A 1 182 ? 12.805 -15.305 -10.906 1 98.44 182 GLY A N 1
ATOM 1440 C CA . GLY A 1 182 ? 12.609 -14.039 -11.594 1 98.44 182 GLY A CA 1
ATOM 1441 C C . GLY A 1 182 ? 11.984 -14.195 -12.961 1 98.44 182 GLY A C 1
ATOM 1442 O O . GLY A 1 182 ? 12.336 -15.117 -13.711 1 98.44 182 GLY A O 1
ATOM 1443 N N . ILE A 1 183 ? 11.016 -13.328 -13.219 1 97.88 183 ILE A N 1
ATOM 1444 C CA . ILE A 1 183 ? 10.391 -13.344 -14.539 1 97.88 183 ILE A CA 1
ATOM 1445 C C . ILE A 1 183 ? 10.344 -11.922 -15.109 1 97.88 183 ILE A C 1
ATOM 1447 O O . ILE A 1 183 ? 10.492 -10.945 -14.367 1 97.88 183 ILE A O 1
ATOM 1451 N N . ASN A 1 184 ? 10.219 -11.852 -16.484 1 95.75 184 ASN A N 1
ATOM 1452 C CA . ASN A 1 184 ? 10.164 -10.586 -17.203 1 95.75 184 ASN A CA 1
ATOM 1453 C C . ASN A 1 184 ? 11.391 -9.727 -16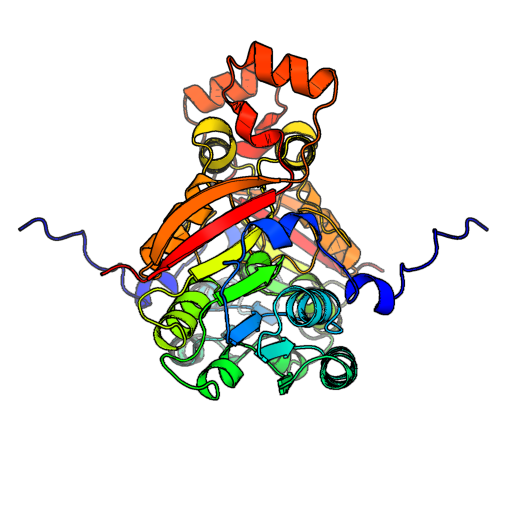.922 1 95.75 184 ASN A C 1
ATOM 1455 O O . ASN A 1 184 ? 11.273 -8.578 -16.484 1 95.75 184 ASN A O 1
ATOM 1459 N N . PRO A 1 185 ? 12.539 -10.297 -17.219 1 96 185 PRO A N 1
ATOM 1460 C CA . PRO A 1 185 ? 13.797 -9.594 -16.953 1 96 185 PRO A CA 1
ATOM 1461 C C . PRO A 1 185 ? 14.039 -8.43 -17.906 1 96 185 PRO A C 1
ATOM 1463 O O . PRO A 1 185 ? 13.539 -8.438 -19.031 1 96 185 PRO A O 1
ATOM 1466 N N . PHE A 1 186 ? 14.648 -7.414 -17.406 1 93.44 186 PHE A N 1
ATOM 1467 C CA . PHE A 1 186 ? 15.211 -6.328 -18.188 1 93.44 186 PHE A CA 1
ATOM 1468 C C . PHE A 1 186 ? 16.5 -5.809 -17.562 1 93.44 186 PHE A C 1
ATOM 1470 O O . PHE A 1 186 ? 16.547 -5.57 -16.359 1 93.44 186 PHE A O 1
ATOM 1477 N N . LEU A 1 187 ? 17.484 -5.805 -18.375 1 90.5 187 LEU A N 1
ATOM 1478 C CA . LEU A 1 187 ? 18.766 -5.297 -17.922 1 90.5 187 LEU A CA 1
ATOM 1479 C C . LEU A 1 187 ? 19.438 -4.445 -18.984 1 90.5 187 LEU A C 1
ATOM 1481 O O . LEU A 1 187 ? 20.047 -4.98 -19.922 1 90.5 187 LEU A O 1
ATOM 1485 N N . GLY A 1 188 ? 19.328 -3.162 -18.844 1 90.69 188 GLY A N 1
ATOM 1486 C CA . GLY A 1 188 ? 20.031 -2.262 -19.734 1 90.69 188 GLY A CA 1
ATOM 1487 C C . GLY A 1 188 ? 21.516 -2.141 -19.422 1 90.69 188 GLY A C 1
ATOM 1488 O O . GLY A 1 188 ? 21.984 -2.688 -18.422 1 90.69 188 GLY A O 1
ATOM 1489 N N . PRO A 1 189 ? 22.219 -1.504 -20.312 1 92.12 189 PRO A N 1
ATOM 1490 C CA . PRO A 1 189 ? 23.672 -1.4 -20.109 1 92.12 189 PRO A CA 1
ATOM 1491 C C . PRO A 1 189 ? 24.047 -0.751 -18.781 1 92.12 189 PRO A C 1
ATOM 1493 O O . PRO A 1 189 ? 24.984 -1.191 -18.125 1 92.12 189 PRO A O 1
ATOM 1496 N N . PHE A 1 190 ? 23.344 0.244 -18.422 1 90.94 190 PHE A N 1
ATOM 1497 C CA . PHE A 1 190 ? 23.625 0.919 -17.172 1 90.94 190 PHE A CA 1
ATOM 1498 C C . PHE A 1 190 ? 23.297 0.016 -15.984 1 90.94 190 PHE A C 1
ATOM 1500 O O . PHE A 1 190 ? 24.016 -0 -14.984 1 90.94 190 PHE A O 1
ATOM 1507 N N . GLY A 1 191 ? 22.172 -0.724 -16.172 1 91.81 191 GLY A N 1
ATOM 1508 C CA . GLY A 1 191 ? 21.812 -1.672 -15.125 1 91.81 191 GLY A CA 1
ATOM 1509 C C . GLY A 1 191 ? 22.828 -2.783 -14.953 1 91.81 191 GLY A C 1
ATOM 1510 O O . GLY A 1 191 ? 23.156 -3.166 -13.828 1 91.81 191 GLY A O 1
ATOM 1511 N N . ALA A 1 192 ? 23.344 -3.258 -16.078 1 93.69 192 ALA A N 1
ATOM 1512 C CA . ALA A 1 192 ? 24.344 -4.32 -16.031 1 93.69 192 ALA A CA 1
ATOM 1513 C C . ALA A 1 192 ? 25.594 -3.85 -15.312 1 93.69 192 ALA A C 1
ATOM 1515 O O . ALA A 1 192 ? 26.156 -4.574 -14.484 1 93.69 192 ALA A O 1
ATOM 1516 N N . LEU A 1 193 ? 26.016 -2.674 -15.68 1 93.75 193 LEU A N 1
ATOM 1517 C CA . LEU A 1 193 ? 27.188 -2.094 -15.031 1 93.75 193 LEU A CA 1
ATOM 1518 C C . LEU A 1 193 ? 26.953 -1.922 -13.531 1 93.75 193 LEU A C 1
ATOM 1520 O O . LEU A 1 193 ? 27.828 -2.242 -12.719 1 93.75 193 LEU A O 1
ATOM 1524 N N . PHE A 1 194 ? 25.812 -1.493 -13.242 1 94 194 PHE A N 1
ATOM 1525 C CA . PHE A 1 194 ? 25.469 -1.252 -11.844 1 94 194 PHE A CA 1
ATOM 1526 C C . PHE A 1 194 ? 25.484 -2.555 -11.055 1 94 194 PHE A C 1
ATOM 1528 O O . PHE A 1 194 ? 26 -2.604 -9.938 1 94 194 PHE A O 1
ATOM 1535 N N . VAL A 1 195 ? 24.922 -3.607 -11.609 1 94.88 195 VAL A N 1
ATOM 1536 C CA . VAL A 1 195 ? 24.875 -4.914 -10.961 1 94.88 195 VAL A CA 1
ATOM 1537 C C . VAL A 1 195 ? 26.312 -5.441 -10.789 1 94.88 195 VAL A C 1
ATOM 1539 O O . VAL A 1 195 ? 26.656 -5.965 -9.734 1 94.88 195 VAL A O 1
ATOM 1542 N N . ALA A 1 196 ? 27.094 -5.207 -11.82 1 96 196 ALA A N 1
ATOM 1543 C CA . ALA A 1 196 ? 28.484 -5.648 -11.758 1 96 196 ALA A CA 1
ATOM 1544 C C . ALA A 1 196 ? 29.25 -4.895 -10.68 1 96 196 ALA A C 1
ATOM 1546 O O . ALA A 1 196 ? 29.938 -5.504 -9.859 1 96 196 ALA A O 1
ATOM 1547 N N . LEU A 1 197 ? 29.094 -3.584 -10.641 1 95 197 LEU A N 1
ATOM 1548 C CA . LEU A 1 197 ? 29.812 -2.74 -9.695 1 95 197 LEU A CA 1
ATOM 1549 C C . LEU A 1 197 ? 29.375 -3.033 -8.266 1 95 197 LEU A C 1
ATOM 1551 O O . LEU A 1 197 ? 30.156 -2.826 -7.324 1 95 197 LEU A O 1
ATOM 1555 N N . SER A 1 198 ? 28.172 -3.504 -8.148 1 95.38 198 SER A N 1
ATOM 1556 C CA . SER A 1 198 ? 27.672 -3.832 -6.82 1 95.38 198 SER A CA 1
ATOM 1557 C C . SER A 1 198 ? 28.031 -5.262 -6.434 1 95.38 198 SER A C 1
ATOM 1559 O O . SER A 1 198 ? 27.547 -5.773 -5.418 1 95.38 198 SER A O 1
ATOM 1561 N N . LEU A 1 199 ? 28.812 -6.004 -7.246 1 96.62 199 LEU A N 1
ATOM 1562 C CA . LEU A 1 199 ? 29.203 -7.391 -7.035 1 96.62 199 LEU A CA 1
ATOM 1563 C C . LEU A 1 199 ? 27.984 -8.289 -6.887 1 96.62 199 LEU A C 1
ATOM 1565 O O . LEU A 1 199 ? 27.953 -9.141 -5.988 1 96.62 199 LEU A O 1
ATOM 1569 N N . GLY A 1 200 ? 26.922 -7.953 -7.633 1 95.38 200 GLY A N 1
ATOM 1570 C CA . GLY A 1 200 ? 25.75 -8.805 -7.727 1 95.38 200 GLY A CA 1
ATOM 1571 C C . GLY A 1 200 ? 24.703 -8.492 -6.68 1 95.38 200 GLY A C 1
ATOM 1572 O O . GLY A 1 200 ? 23.641 -9.125 -6.637 1 95.38 200 GLY A O 1
ATOM 1573 N N . HIS A 1 201 ? 24.906 -7.52 -5.805 1 96 201 HIS A N 1
ATOM 1574 C CA . HIS A 1 201 ? 23.969 -7.203 -4.734 1 96 201 HIS A CA 1
ATOM 1575 C C . HIS A 1 201 ? 22.609 -6.832 -5.297 1 96 201 HIS A C 1
ATOM 1577 O O . HIS A 1 201 ? 21.578 -7.121 -4.68 1 96 201 HIS A O 1
ATOM 1583 N N . PHE A 1 202 ? 22.562 -6.254 -6.504 1 96.81 202 PHE A N 1
ATOM 1584 C CA . PHE A 1 202 ? 21.328 -5.762 -7.086 1 96.81 202 PHE A CA 1
ATOM 1585 C C . PHE A 1 202 ? 20.875 -6.648 -8.242 1 96.81 202 PHE A C 1
ATOM 1587 O O . PHE A 1 202 ? 20.094 -6.223 -9.086 1 96.81 202 PHE A O 1
ATOM 1594 N N . ALA A 1 203 ? 21.359 -7.906 -8.266 1 97.38 203 ALA A N 1
ATOM 1595 C CA . ALA A 1 203 ? 21 -8.82 -9.344 1 97.38 203 ALA A CA 1
ATOM 1596 C C . ALA A 1 203 ? 19.516 -9.141 -9.32 1 97.38 203 ALA A C 1
ATOM 1598 O O . ALA A 1 203 ? 18.906 -9.391 -10.367 1 97.38 203 ALA A O 1
ATOM 1599 N N . ASP A 1 204 ? 18.906 -9.109 -8.141 1 97.56 204 ASP A N 1
ATOM 1600 C CA . ASP A 1 204 ? 17.469 -9.352 -8.023 1 97.56 204 ASP A CA 1
ATOM 1601 C C . ASP A 1 204 ? 16.672 -8.25 -8.703 1 97.56 204 ASP A C 1
ATOM 1603 O O . ASP A 1 204 ? 15.492 -8.43 -9.023 1 97.56 204 ASP A O 1
ATOM 1607 N N . GLY A 1 205 ? 17.281 -7.055 -8.953 1 97.5 205 GLY A N 1
ATOM 1608 C CA . GLY A 1 205 ? 16.609 -5.895 -9.523 1 97.5 205 GLY A CA 1
ATOM 1609 C C . GLY A 1 205 ? 16.453 -5.977 -11.031 1 97.5 205 GLY A C 1
ATOM 1610 O O . GLY A 1 205 ? 15.883 -5.078 -11.648 1 97.5 205 GLY A O 1
ATOM 1611 N N . VAL A 1 206 ? 16.969 -7.051 -11.578 1 97.5 206 VAL A N 1
ATOM 1612 C CA . VAL A 1 206 ? 16.859 -7.27 -13.016 1 97.5 206 VAL A CA 1
ATOM 1613 C C . VAL A 1 206 ? 15.438 -7.703 -13.367 1 97.5 206 VAL A C 1
ATOM 1615 O O . VAL A 1 206 ? 14.984 -7.504 -14.492 1 97.5 206 VAL A O 1
ATOM 1618 N N . PHE A 1 207 ? 14.727 -8.25 -12.375 1 97.88 207 PHE A N 1
ATOM 1619 C CA . PHE A 1 207 ? 13.438 -8.875 -12.648 1 97.88 207 PHE A CA 1
ATOM 1620 C C . PHE A 1 207 ? 12.289 -7.957 -12.234 1 97.88 207 PHE A C 1
ATOM 1622 O O . PHE A 1 207 ? 12.227 -7.512 -11.094 1 97.88 207 PHE A O 1
ATOM 1629 N N . LEU A 1 208 ? 11.367 -7.703 -13.156 1 97.88 208 LEU A N 1
ATOM 1630 C CA . LEU A 1 208 ? 10.172 -6.906 -12.898 1 97.88 208 LEU A CA 1
ATOM 1631 C C . LEU A 1 208 ? 9.289 -7.574 -11.844 1 97.88 208 LEU A C 1
ATOM 1633 O O . LEU A 1 208 ? 8.68 -6.895 -11.016 1 97.88 208 LEU A O 1
ATOM 1637 N N . GLN A 1 209 ? 9.273 -8.906 -11.898 1 98.44 209 GLN A N 1
ATOM 1638 C CA . GLN A 1 209 ? 8.422 -9.719 -11.031 1 98.44 209 GLN A CA 1
ATOM 1639 C C . GLN A 1 209 ? 9.117 -11.016 -10.641 1 98.44 209 GLN A C 1
ATOM 1641 O O . GLN A 1 209 ? 10.164 -11.367 -11.195 1 98.44 209 GLN A O 1
ATOM 1646 N N . TYR A 1 210 ? 8.555 -11.656 -9.695 1 98.75 210 TYR A N 1
ATOM 1647 C CA . TYR A 1 210 ? 8.922 -13.031 -9.375 1 98.75 210 TYR A CA 1
ATOM 1648 C C . TYR A 1 210 ? 7.711 -13.953 -9.484 1 98.75 210 TYR A C 1
ATOM 1650 O O . TYR A 1 210 ? 6.598 -13.578 -9.109 1 98.75 210 TYR A O 1
ATOM 1658 N N . ALA A 1 211 ? 7.914 -15.102 -10 1 98.88 211 ALA A N 1
ATOM 1659 C CA . ALA A 1 211 ? 6.965 -16.203 -9.914 1 98.88 211 ALA A CA 1
ATOM 1660 C C . ALA A 1 211 ? 7.223 -17.047 -8.672 1 98.88 211 ALA A C 1
ATOM 1662 O O . ALA A 1 211 ? 8.352 -17.469 -8.414 1 98.88 211 ALA A O 1
ATOM 1663 N N . CYS A 1 212 ? 6.203 -17.266 -7.934 1 98.88 212 CYS A N 1
ATOM 1664 C CA . CYS A 1 212 ? 6.289 -18.047 -6.699 1 98.88 212 CYS A CA 1
ATOM 1665 C C . CYS A 1 212 ? 5.457 -19.312 -6.797 1 98.88 212 CYS A C 1
ATOM 1667 O O . CYS A 1 212 ? 4.324 -19.281 -7.281 1 98.88 212 CYS A O 1
ATOM 1669 N N . VAL A 1 213 ? 6.035 -20.406 -6.414 1 98.88 213 VAL A N 1
ATOM 1670 C CA . VAL A 1 213 ? 5.32 -21.672 -6.25 1 98.88 213 VAL A CA 1
ATOM 1671 C C . VAL A 1 213 ? 5.461 -22.156 -4.809 1 98.88 213 VAL A C 1
ATOM 1673 O O . VAL A 1 213 ? 6.574 -22.391 -4.332 1 98.88 213 VAL A O 1
ATOM 1676 N N . ALA A 1 214 ? 4.344 -22.281 -4.148 1 98.75 214 ALA A N 1
ATOM 1677 C CA . ALA A 1 214 ? 4.371 -22.672 -2.744 1 98.75 214 ALA A CA 1
ATOM 1678 C C . ALA A 1 214 ? 3.324 -23.75 -2.459 1 98.75 214 ALA A C 1
ATOM 1680 O O . ALA A 1 214 ? 2.279 -23.797 -3.111 1 98.75 214 ALA A O 1
ATOM 1681 N N . THR A 1 215 ? 3.584 -24.594 -1.5 1 98.25 215 THR A N 1
ATOM 1682 C CA . THR A 1 215 ? 2.67 -25.641 -1.069 1 98.25 215 THR A CA 1
ATOM 1683 C C . THR A 1 215 ? 2.32 -25.484 0.408 1 98.25 215 THR A C 1
ATOM 1685 O O . THR A 1 215 ? 3.082 -24.891 1.171 1 98.25 215 THR A O 1
ATOM 1688 N N . PRO A 1 216 ? 1.097 -25.938 0.798 1 97.44 216 PRO A N 1
ATOM 1689 C CA . PRO A 1 216 ? 0.8 -25.891 2.232 1 97.44 216 PRO A CA 1
ATOM 1690 C C . PRO A 1 216 ? 1.873 -26.578 3.076 1 97.44 216 PRO A C 1
ATOM 1692 O O . PRO A 1 216 ? 2.342 -27.656 2.725 1 97.44 216 PRO A O 1
ATOM 1695 N N . ALA A 1 217 ? 2.256 -25.859 4.098 1 93 217 ALA A N 1
ATOM 1696 C CA . ALA A 1 217 ? 3.252 -26.438 4.996 1 93 217 ALA A CA 1
ATOM 1697 C C . ALA A 1 217 ? 2.652 -27.562 5.82 1 93 217 ALA A C 1
ATOM 1699 O O . ALA A 1 217 ? 1.461 -27.547 6.141 1 93 217 ALA A O 1
ATOM 1700 N N . SER A 1 218 ? 3.365 -28.609 6.125 1 82.19 218 SER A N 1
ATOM 1701 C CA . SER A 1 218 ? 2.916 -29.75 6.906 1 82.19 218 SER A CA 1
ATOM 1702 C C . SER A 1 218 ? 2.68 -29.375 8.359 1 82.19 218 SER A C 1
ATOM 1704 O O . SER A 1 218 ? 3.344 -28.484 8.891 1 82.19 218 SER A O 1
ATOM 1706 N N . MET B 1 1 ? 12.578 -18.672 29.484 1 17.75 1 MET B N 1
ATOM 1707 C CA . MET B 1 1 ? 11.211 -18.406 29.031 1 17.75 1 MET B CA 1
ATOM 1708 C C . MET B 1 1 ? 11.078 -17 28.469 1 17.75 1 MET B C 1
ATOM 1710 O O . MET B 1 1 ? 11.203 -16.016 29.219 1 17.75 1 MET B O 1
ATOM 1714 N N . ARG B 1 2 ? 11.688 -16.641 27.453 1 22.67 2 ARG B N 1
ATOM 1715 C CA . ARG B 1 2 ? 12.062 -15.266 27.094 1 22.67 2 ARG B CA 1
ATOM 1716 C C . ARG B 1 2 ? 10.828 -14.445 26.75 1 22.67 2 ARG B C 1
ATOM 1718 O O . ARG B 1 2 ? 10.062 -14.82 25.859 1 22.67 2 ARG B O 1
ATOM 1725 N N . ILE B 1 3 ? 10.195 -13.844 27.656 1 23.48 3 ILE B N 1
ATOM 1726 C CA . ILE B 1 3 ? 8.969 -13.055 27.672 1 23.48 3 ILE B CA 1
ATOM 1727 C C . ILE B 1 3 ? 9.062 -11.938 26.641 1 23.48 3 ILE B C 1
ATOM 1729 O O . ILE B 1 3 ? 10 -11.133 26.656 1 23.48 3 ILE B O 1
ATOM 1733 N N . LEU B 1 4 ? 8.789 -12.188 25.484 1 26.22 4 LEU B N 1
ATOM 1734 C CA . LEU B 1 4 ? 8.773 -11.211 24.391 1 26.22 4 LEU B CA 1
ATOM 1735 C C . LEU B 1 4 ? 8.156 -9.898 24.844 1 26.22 4 LEU B C 1
ATOM 1737 O O . LEU B 1 4 ? 7.199 -9.891 25.625 1 26.22 4 LEU B O 1
ATOM 1741 N N . PRO B 1 5 ? 8.891 -8.875 24.781 1 29.83 5 PRO B N 1
ATOM 1742 C CA . PRO B 1 5 ? 8.383 -7.727 25.531 1 29.83 5 PRO B CA 1
ATOM 1743 C C . PRO B 1 5 ? 6.883 -7.508 25.344 1 29.83 5 PRO B C 1
ATOM 1745 O O . PRO B 1 5 ? 6.32 -7.949 24.328 1 29.83 5 PRO B O 1
ATOM 1748 N N . GLU B 1 6 ? 6.016 -7.129 26.297 1 28.91 6 GLU B N 1
ATOM 1749 C CA . GLU B 1 6 ? 4.582 -6.918 26.469 1 28.91 6 GLU B CA 1
ATOM 1750 C C . GLU B 1 6 ? 3.984 -6.184 25.266 1 28.91 6 GLU B C 1
ATOM 1752 O O . GLU B 1 6 ? 4.656 -5.367 24.641 1 28.91 6 GLU B O 1
ATOM 1757 N N . THR B 1 7 ? 2.918 -6.668 24.469 1 31.34 7 THR B N 1
ATOM 1758 C CA . THR B 1 7 ? 1.999 -6.195 23.438 1 31.34 7 THR B CA 1
ATOM 1759 C C . THR B 1 7 ? 1.702 -4.707 23.625 1 31.34 7 THR B C 1
ATOM 1761 O O . THR B 1 7 ? 1.11 -4.309 24.625 1 31.34 7 THR B O 1
ATOM 1764 N N . THR B 1 8 ? 2.465 -3.76 23.375 1 35.31 8 THR B N 1
ATOM 1765 C CA . THR B 1 8 ? 2.189 -2.34 23.562 1 35.31 8 THR B CA 1
ATOM 1766 C C . THR B 1 8 ? 0.704 -2.047 23.359 1 35.31 8 THR B C 1
ATOM 1768 O O . THR B 1 8 ? 0.125 -2.412 22.328 1 35.31 8 THR B O 1
ATOM 1771 N N . SER B 1 9 ? -0.216 -1.95 24.375 1 36.06 9 SER B N 1
ATOM 1772 C CA . SER B 1 9 ? -1.669 -1.88 24.484 1 36.06 9 SER B CA 1
ATOM 1773 C C . SER B 1 9 ? -2.271 -1.05 23.359 1 36.06 9 SER B C 1
ATOM 1775 O O . SER B 1 9 ? -1.661 -0.083 22.891 1 36.06 9 SER B O 1
ATOM 1777 N N . VAL B 1 10 ? -3.289 -1.461 22.484 1 41.53 10 VAL B N 1
ATOM 1778 C CA . VAL B 1 10 ? -4.254 -0.745 21.656 1 41.53 10 VAL B CA 1
ATOM 1779 C C . VAL B 1 10 ? -4.457 0.667 22.203 1 41.53 10 VAL B C 1
ATOM 1781 O O . VAL B 1 10 ? -4.797 1.586 21.453 1 41.53 10 VAL B O 1
ATOM 1784 N N . THR B 1 11 ? -4.348 0.85 23.578 1 42.09 11 THR B N 1
ATOM 1785 C CA . THR B 1 11 ? -4.562 2.113 24.266 1 42.09 11 THR B CA 1
ATOM 1786 C C . THR B 1 11 ? -3.488 3.129 23.891 1 42.09 11 THR B C 1
ATOM 1788 O O . THR B 1 11 ? -3.779 4.316 23.734 1 42.09 11 THR B O 1
ATOM 1791 N N . GLU B 1 12 ? -2.266 2.691 23.781 1 50.06 12 GLU B N 1
ATOM 1792 C CA . GLU B 1 12 ? -1.166 3.623 23.562 1 50.06 12 GLU B CA 1
ATOM 1793 C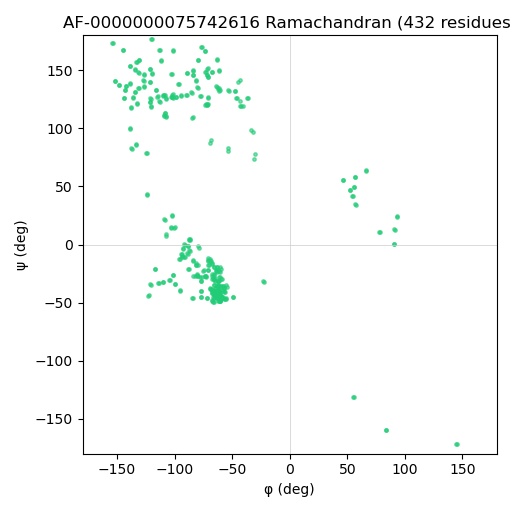 C . GLU B 1 12 ? -1.132 4.105 22.109 1 50.06 12 GLU B C 1
ATOM 1795 O O . GLU B 1 12 ? -0.791 5.258 21.844 1 50.06 12 GLU B O 1
ATOM 1800 N N . TYR B 1 13 ? -1.628 3.256 21.281 1 54.69 13 TYR B N 1
ATOM 1801 C CA . TYR B 1 13 ? -1.583 3.623 19.875 1 54.69 13 TYR B CA 1
ATOM 1802 C C . TYR B 1 13 ? -2.568 4.746 19.562 1 54.69 13 TYR B C 1
ATOM 1804 O O . TYR B 1 13 ? -2.277 5.637 18.766 1 54.69 13 TYR B O 1
ATOM 1812 N N . TYR B 1 14 ? -3.525 4.867 20.406 1 66.94 14 TYR B N 1
ATOM 1813 C CA . TYR B 1 14 ? -4.625 5.773 20.109 1 66.94 14 TYR B CA 1
ATOM 1814 C C . TYR B 1 14 ? -4.559 7.027 20.969 1 66.94 14 TYR B C 1
ATOM 1816 O O . TYR B 1 14 ? -5.418 7.902 20.875 1 66.94 14 TYR B O 1
ATOM 1824 N N . GLY B 1 15 ? -3.441 7.117 21.688 1 70.25 15 GLY B N 1
ATOM 1825 C CA . GLY B 1 15 ? -3.361 8.258 22.578 1 70.25 15 GLY B CA 1
ATOM 1826 C C . GLY B 1 15 ? -2.137 9.125 22.344 1 70.25 15 GLY B C 1
ATOM 1827 O O . GLY B 1 15 ? -1.544 9.648 23.281 1 70.25 15 GLY B O 1
ATOM 1828 N N . HIS B 1 16 ? -1.843 9.367 21.094 1 77.81 16 HIS B N 1
ATOM 1829 C CA . HIS B 1 16 ? -0.632 10.133 20.812 1 77.81 16 HIS B CA 1
ATOM 1830 C C . HIS B 1 16 ? -0.899 11.633 20.891 1 77.81 16 HIS B C 1
ATOM 1832 O O . HIS B 1 16 ? -1.866 12.125 20.297 1 77.81 16 HIS B O 1
ATOM 1838 N N . LYS B 1 17 ? -0.071 12.352 21.609 1 84 17 LYS B N 1
ATOM 1839 C CA . LYS B 1 17 ? -0.237 13.789 21.812 1 84 17 LYS B CA 1
ATOM 1840 C C . LYS B 1 17 ? 0.212 14.57 20.578 1 84 17 LYS B C 1
ATOM 1842 O O . LYS B 1 17 ? -0.373 15.609 20.25 1 84 17 LYS B O 1
ATOM 1847 N N . ARG B 1 18 ? 1.138 14.102 19.875 1 92.75 18 ARG B N 1
ATOM 1848 C CA . ARG B 1 18 ? 1.691 14.68 18.656 1 92.75 18 ARG B CA 1
ATOM 1849 C C . ARG B 1 18 ? 1.961 16.172 18.828 1 92.75 18 ARG B C 1
ATOM 1851 O O . ARG B 1 18 ? 1.535 16.984 18 1 92.75 18 ARG B O 1
ATOM 1858 N N . PRO B 1 19 ? 2.732 16.547 19.828 1 93.06 19 PRO B N 1
ATOM 1859 C CA . PRO B 1 19 ? 2.965 17.969 20.094 1 93.06 19 PRO B CA 1
ATOM 1860 C C . PRO B 1 19 ? 3.639 18.688 18.922 1 93.06 19 PRO B C 1
ATOM 1862 O O . PRO B 1 19 ? 3.408 19.875 18.703 1 93.06 19 PRO B O 1
ATOM 1865 N N . GLU B 1 20 ? 4.41 17.984 18.125 1 94.75 20 GLU B N 1
ATOM 1866 C CA . GLU B 1 20 ? 5.164 18.562 17.016 1 94.75 20 GLU B CA 1
ATOM 1867 C C . GLU B 1 20 ? 4.234 19.062 15.914 1 94.75 20 GLU B C 1
ATOM 1869 O O . GLU B 1 20 ? 4.633 19.859 15.07 1 94.75 20 GLU B O 1
ATOM 1874 N N . MET B 1 21 ? 2.961 18.609 15.953 1 97.5 21 MET B N 1
ATOM 1875 C CA . MET B 1 21 ? 2.049 18.953 14.867 1 97.5 21 MET B CA 1
ATOM 1876 C C . MET B 1 21 ? 1.206 20.172 15.242 1 97.5 21 MET B C 1
ATOM 1878 O O . MET B 1 21 ? 0.583 20.781 14.375 1 97.5 21 MET B O 1
ATOM 1882 N N . LEU B 1 22 ? 1.212 20.578 16.484 1 96.62 22 LEU B N 1
ATOM 1883 C CA . LEU B 1 22 ? 0.366 21.672 16.953 1 96.62 22 LEU B CA 1
ATOM 1884 C C . LEU B 1 22 ? 0.769 23 16.312 1 96.62 22 LEU B C 1
ATOM 1886 O O . LEU B 1 22 ? -0.085 23.844 16.047 1 96.62 22 LEU B O 1
ATOM 1890 N N . ARG B 1 23 ? 2.041 23.109 16.016 1 96.19 23 ARG B N 1
ATOM 1891 C CA . ARG B 1 23 ? 2.57 24.375 15.508 1 96.19 23 ARG B CA 1
ATOM 1892 C C . ARG B 1 23 ? 2.086 24.625 14.086 1 96.19 23 ARG B C 1
ATOM 1894 O O . ARG B 1 23 ? 2.236 25.734 13.562 1 96.19 23 ARG B O 1
ATOM 1901 N N . PHE B 1 24 ? 1.528 23.609 13.43 1 97.69 24 PHE B N 1
ATOM 1902 C CA . PHE B 1 24 ? 1.12 23.75 12.039 1 97.69 24 PHE B CA 1
ATOM 1903 C C . PHE B 1 24 ? -0.349 24.141 11.945 1 97.69 24 PHE B C 1
ATOM 1905 O O . PHE B 1 24 ? -0.839 24.484 10.867 1 97.69 24 PHE B O 1
ATOM 1912 N N . LEU B 1 25 ? -1.063 24.141 13.031 1 97.19 25 LEU B N 1
ATOM 1913 C CA . LEU B 1 25 ? -2.459 24.578 13.078 1 97.19 25 LEU B CA 1
ATOM 1914 C C . LEU B 1 25 ? -2.561 26.094 13.156 1 97.19 25 LEU B C 1
ATOM 1916 O O . LEU B 1 25 ? -1.786 26.734 13.867 1 97.19 25 LEU B O 1
ATOM 1920 N N . PRO B 1 26 ? -3.533 26.609 12.445 1 96 26 PRO B N 1
ATOM 1921 C CA . PRO B 1 26 ? -3.762 28.047 12.648 1 96 26 PRO B CA 1
ATOM 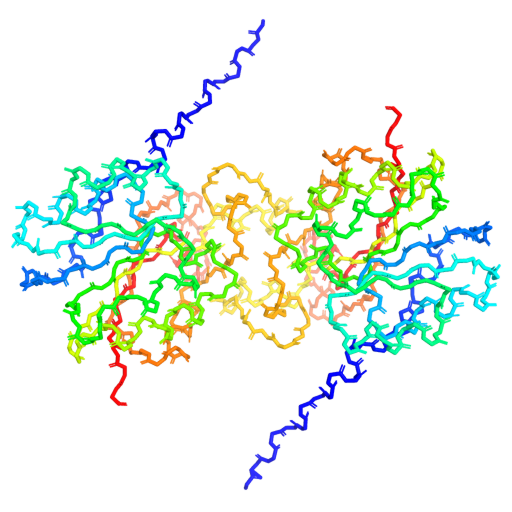1922 C C . PRO B 1 26 ? -4.156 28.375 14.086 1 96 26 PRO B C 1
ATOM 1924 O O . PRO B 1 26 ? -5.047 27.75 14.648 1 96 26 PRO B O 1
ATOM 1927 N N . ALA B 1 27 ? -3.562 29.375 14.602 1 92 27 ALA B N 1
ATOM 1928 C CA . ALA B 1 27 ? -3.787 29.75 15.992 1 92 27 ALA B CA 1
ATOM 1929 C C . ALA B 1 27 ? -5.215 30.25 16.203 1 92 27 ALA B C 1
ATOM 1931 O O . ALA B 1 27 ? -5.758 30.156 17.312 1 92 27 ALA B O 1
ATOM 1932 N N . ASP B 1 28 ? -5.781 30.719 15.188 1 94.81 28 ASP B N 1
ATOM 1933 C CA . ASP B 1 28 ? -7.105 31.312 15.32 1 94.81 28 ASP B CA 1
ATOM 1934 C C . ASP B 1 28 ? -8.188 30.359 14.805 1 94.81 28 ASP B C 1
ATOM 1936 O O . ASP B 1 28 ? -9.328 30.781 14.57 1 94.81 28 ASP B O 1
ATOM 1940 N N . ALA B 1 29 ? -7.855 29.094 14.617 1 97.19 29 ALA B N 1
ATOM 1941 C CA . ALA B 1 29 ? -8.852 28.125 14.148 1 97.19 29 ALA B CA 1
ATOM 1942 C C . ALA B 1 29 ? -10.008 28 15.141 1 97.19 29 ALA B C 1
ATOM 1944 O O . ALA B 1 29 ? -9.781 27.859 16.344 1 97.19 29 ALA B O 1
ATOM 1945 N N . GLN B 1 30 ? -11.234 28.062 14.602 1 98.19 30 GLN B N 1
ATOM 1946 C CA . GLN B 1 30 ? -12.422 27.984 15.445 1 98.19 30 GLN B CA 1
ATOM 1947 C C . GLN B 1 30 ? -13.086 26.609 15.352 1 98.19 30 GLN B C 1
ATOM 1949 O O . GLN B 1 30 ? -13.727 26.156 16.297 1 98.19 30 GLN B O 1
ATOM 1954 N N . CYS B 1 31 ? -12.961 25.984 14.219 1 98.75 31 CYS B N 1
ATOM 1955 C CA . CYS B 1 31 ? -13.523 24.656 13.969 1 98.75 31 CYS B CA 1
ATOM 1956 C C . CYS B 1 31 ? -12.492 23.75 13.312 1 98.75 31 CYS B C 1
ATOM 1958 O O . CYS B 1 31 ? -12 24.031 12.227 1 98.75 31 CYS B O 1
ATOM 1960 N N . VAL B 1 32 ? -12.211 22.641 13.984 1 98.81 32 VAL B N 1
ATOM 1961 C CA . VAL B 1 32 ? -11.164 21.734 13.523 1 98.81 32 VAL B CA 1
ATOM 1962 C C . VAL B 1 32 ? -11.719 20.312 13.398 1 98.81 32 VAL B C 1
ATOM 1964 O O . VAL B 1 32 ? -12.461 19.859 14.266 1 98.81 32 VAL B O 1
ATOM 1967 N N . LEU B 1 33 ? -11.391 19.672 12.32 1 98.88 33 LEU B N 1
ATOM 1968 C CA . LEU B 1 33 ? -11.68 18.25 12.133 1 98.88 33 LEU B CA 1
ATOM 1969 C C . LEU B 1 33 ? -10.406 17.422 12.203 1 98.88 33 LEU B C 1
ATOM 1971 O O . LEU B 1 33 ? -9.406 17.75 11.555 1 98.88 33 LEU B O 1
ATOM 1975 N N . GLU B 1 34 ? -10.422 16.422 13.008 1 98.69 34 GLU B N 1
ATOM 1976 C CA . GLU B 1 34 ? -9.336 15.445 13 1 98.69 34 GLU B CA 1
ATOM 1977 C C . GLU B 1 34 ? -9.789 14.125 12.383 1 98.69 34 GLU B C 1
ATOM 1979 O O . GLU B 1 34 ? -10.641 13.43 12.945 1 98.69 34 GLU B O 1
ATOM 1984 N N . LEU B 1 35 ? -9.273 13.836 11.195 1 98.44 35 LEU B N 1
ATOM 1985 C CA . LEU B 1 35 ? -9.461 12.523 10.586 1 98.44 35 LEU B CA 1
ATOM 1986 C C . LEU B 1 35 ? -8.547 11.484 11.219 1 98.44 35 LEU B C 1
ATOM 1988 O O . LEU B 1 35 ? -7.324 11.672 11.258 1 98.44 35 LEU B O 1
ATOM 1992 N N . GLY B 1 36 ? -9.109 10.352 11.672 1 97.62 36 GLY B N 1
ATOM 1993 C CA . GLY B 1 36 ? -8.328 9.43 12.484 1 97.62 36 GLY B CA 1
ATOM 1994 C C . GLY B 1 36 ? -7.945 10.008 13.836 1 97.62 36 GLY B C 1
ATOM 1995 O O . GLY B 1 36 ? -6.762 10.102 14.164 1 97.62 36 GLY B O 1
ATOM 1996 N N . CYS B 1 37 ? -8.945 10.289 14.68 1 97.69 37 CYS B N 1
ATOM 1997 C CA . CYS B 1 37 ? -8.68 11.055 15.891 1 97.69 37 CYS B CA 1
ATOM 1998 C C . CYS B 1 37 ? -8.258 10.133 17.031 1 97.69 37 CYS B C 1
ATOM 2000 O O . CYS B 1 37 ? -7.871 10.602 18.109 1 97.69 37 CYS B O 1
ATOM 2002 N N . GLY B 1 38 ? -8.297 8.797 16.781 1 96.44 38 GLY B N 1
ATOM 2003 C CA . GLY B 1 38 ? -7.984 7.879 17.875 1 96.44 38 GLY B CA 1
ATOM 2004 C C . GLY B 1 38 ? -8.836 8.109 19.109 1 96.44 38 GLY B C 1
ATOM 2005 O O . GLY B 1 38 ? -10.062 8.203 19 1 96.44 38 GLY B O 1
ATOM 2006 N N . GLU B 1 39 ? -8.188 8.188 20.203 1 96.69 39 GLU B N 1
ATOM 2007 C CA . GLU B 1 39 ? -8.93 8.398 21.438 1 96.69 39 GLU B CA 1
ATOM 2008 C C . GLU B 1 39 ? -9.156 9.883 21.703 1 96.69 39 GLU B C 1
ATOM 2010 O O . GLU B 1 39 ? -9.656 10.266 22.766 1 96.69 39 GLU B O 1
ATOM 2015 N N . GLY B 1 40 ? -8.766 10.719 20.844 1 97.5 40 GLY B N 1
ATOM 2016 C CA . GLY B 1 40 ? -9.117 12.125 20.891 1 97.5 40 GLY B CA 1
ATOM 2017 C C . GLY B 1 40 ? -8.109 12.969 21.641 1 97.5 40 GLY B C 1
ATOM 2018 O O . GLY B 1 40 ? -8.367 14.133 21.953 1 97.5 40 GLY B O 1
ATOM 2019 N N . VAL B 1 41 ? -6.938 12.438 21.938 1 96.75 41 VAL B N 1
ATOM 2020 C CA . VAL B 1 41 ? -5.957 13.109 22.781 1 96.75 41 VAL B CA 1
ATOM 2021 C C . VAL B 1 41 ? -5.449 14.367 22.094 1 96.75 41 VAL B C 1
ATOM 2023 O O . VAL B 1 41 ? -5.441 15.453 22.688 1 96.75 41 VAL B O 1
ATOM 2026 N N . PHE B 1 42 ? -5.059 14.273 20.875 1 97.5 42 PHE B N 1
ATOM 2027 C CA . PHE B 1 42 ? -4.57 15.43 20.141 1 97.5 42 PHE B CA 1
ATOM 2028 C C . PHE B 1 42 ? -5.652 16.5 20.031 1 97.5 42 PHE B C 1
ATOM 2030 O O . PHE B 1 42 ? -5.402 17.672 20.297 1 97.5 42 PHE B O 1
ATOM 2037 N N . GLY B 1 43 ? -6.855 16.078 19.641 1 97.62 43 GLY B N 1
ATOM 2038 C CA . GLY B 1 43 ? -7.973 17 19.516 1 97.62 43 GLY B CA 1
ATOM 2039 C C . GLY B 1 43 ? -8.289 17.719 20.812 1 97.62 43 GLY B C 1
ATOM 2040 O O . GLY B 1 43 ? -8.648 18.906 20.812 1 97.62 43 GLY B O 1
ATOM 2041 N N . ALA B 1 44 ? -8.125 17.031 21.875 1 97.56 44 ALA B N 1
ATOM 2042 C CA . ALA B 1 44 ? -8.367 17.625 23.188 1 97.56 44 ALA B CA 1
ATOM 2043 C C . ALA B 1 44 ? -7.359 18.734 23.469 1 97.56 44 ALA B C 1
ATOM 2045 O O . ALA B 1 44 ? -7.715 19.766 24.047 1 97.56 44 ALA B O 1
ATOM 2046 N N . ILE B 1 45 ? -6.16 18.516 23.109 1 96.81 45 ILE B N 1
ATOM 2047 C CA . ILE B 1 45 ? -5.117 19.516 23.297 1 96.81 45 ILE B CA 1
ATOM 2048 C C . ILE B 1 45 ? -5.422 20.75 22.438 1 96.81 45 ILE B C 1
ATOM 2050 O O . ILE B 1 45 ? -5.285 21.891 22.906 1 96.81 45 ILE B O 1
ATOM 2054 N N . VAL B 1 46 ? -5.848 20.5 21.25 1 97.31 46 VAL B N 1
ATOM 2055 C CA . VAL B 1 46 ? -6.223 21.594 20.359 1 97.31 46 VAL B CA 1
ATOM 2056 C C . VAL B 1 46 ? -7.367 22.406 20.984 1 97.31 46 VAL B C 1
ATOM 2058 O O . VAL B 1 46 ? -7.309 23.625 21.031 1 97.31 46 VAL B O 1
ATOM 2061 N N . LYS B 1 47 ? -8.336 21.703 21.438 1 96.88 47 LYS B N 1
ATOM 2062 C CA . LYS B 1 47 ? -9.5 22.312 22.062 1 96.88 47 LYS B CA 1
ATOM 2063 C C . LYS B 1 47 ? -9.086 23.172 23.266 1 96.88 47 LYS B C 1
ATOM 2065 O O . LYS B 1 47 ? -9.516 24.328 23.375 1 96.88 47 LYS B O 1
ATOM 2070 N N . GLN B 1 48 ? -8.258 22.625 24.016 1 95.06 48 GLN B N 1
ATOM 2071 C CA . GLN B 1 48 ? -7.824 23.312 25.234 1 95.06 48 GLN B CA 1
ATOM 2072 C C . GLN B 1 48 ? -6.969 24.531 24.906 1 95.06 48 GLN B C 1
ATOM 2074 O O . GLN B 1 48 ? -7.082 25.562 25.562 1 95.06 48 GLN B O 1
ATOM 2079 N N . SER B 1 49 ? -6.168 24.406 23.938 1 92.69 49 SER B N 1
ATOM 2080 C CA . SER B 1 49 ? -5.199 25.453 23.641 1 92.69 49 SER B CA 1
ATOM 2081 C C . SER B 1 49 ? -5.828 26.578 22.812 1 92.69 49 SER B C 1
ATOM 2083 O O . SER B 1 49 ? -5.414 27.734 22.906 1 92.69 49 SER B O 1
ATOM 2085 N N . THR B 1 50 ? -6.855 26.281 22.031 1 93.75 50 THR B N 1
ATOM 2086 C CA . THR B 1 50 ? -7.363 27.281 21.094 1 93.75 50 THR B CA 1
ATOM 2087 C C . THR B 1 50 ? -8.805 27.656 21.438 1 93.75 50 THR B C 1
ATOM 2089 O O . THR B 1 50 ? -9.297 28.688 20.984 1 93.75 50 THR B O 1
ATOM 2092 N N . GLY B 1 51 ? -9.484 26.812 22.156 1 95.69 51 GLY B N 1
ATOM 2093 C CA . GLY B 1 51 ? -10.914 27 22.391 1 95.69 51 GLY B CA 1
ATOM 2094 C C . GLY B 1 51 ? -11.766 26.578 21.203 1 95.69 51 GLY B C 1
ATOM 2095 O O . GLY B 1 51 ? -12.969 26.844 21.188 1 95.69 51 GLY B O 1
ATOM 2096 N N . ALA B 1 52 ? -11.211 25.938 20.266 1 98.19 52 ALA B N 1
ATOM 2097 C CA . ALA B 1 52 ? -11.898 25.562 19.047 1 98.19 52 ALA B CA 1
ATOM 2098 C C . ALA B 1 52 ? -12.914 24.453 19.297 1 98.19 52 ALA B C 1
ATOM 2100 O O . ALA B 1 52 ? -12.742 23.656 20.234 1 98.19 52 ALA B O 1
ATOM 2101 N N . GLU B 1 53 ? -13.961 24.469 18.453 1 98.81 53 GLU B N 1
ATOM 2102 C CA . GLU B 1 53 ? -14.781 23.266 18.297 1 98.81 53 GLU B CA 1
ATOM 2103 C C . GLU B 1 53 ? -14.023 22.172 17.531 1 98.81 53 GLU B C 1
ATOM 2105 O O . GLU B 1 53 ? -13.508 22.422 16.438 1 98.81 53 GLU B O 1
ATOM 2110 N N . VAL B 1 54 ? -13.984 20.984 18.172 1 98.75 54 VAL B N 1
ATOM 2111 C CA . VAL B 1 54 ? -13.172 19.938 17.547 1 98.75 54 VAL B CA 1
ATOM 2112 C C . VAL B 1 54 ? -14.055 18.719 17.234 1 98.75 54 VAL B C 1
ATOM 2114 O O . VAL B 1 54 ? -14.75 18.203 18.109 1 98.75 54 VAL B O 1
ATOM 2117 N N . TRP B 1 55 ? -13.984 18.344 15.953 1 98.81 55 TRP B N 1
ATOM 2118 C CA . TRP B 1 55 ? -14.633 17.125 15.453 1 98.81 55 TRP B CA 1
ATOM 2119 C C . TRP B 1 55 ? -13.617 16.016 15.258 1 98.81 55 TRP B C 1
ATOM 2121 O O . TRP B 1 55 ? -12.461 16.266 14.93 1 98.81 55 TRP B O 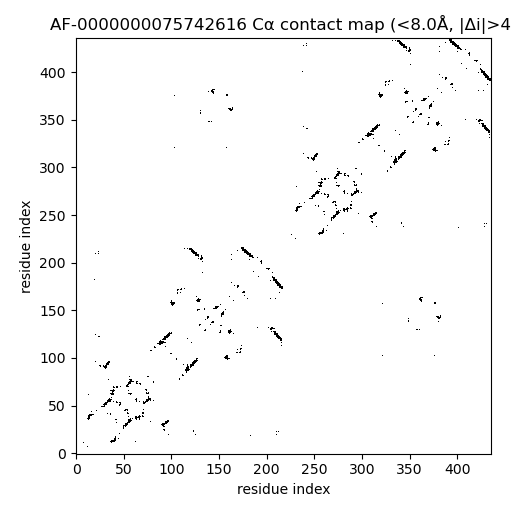1
ATOM 2131 N N . GLY B 1 56 ? -14.086 14.773 15.5 1 98.69 56 GLY B N 1
ATOM 2132 C CA . GLY B 1 56 ? -13.273 13.602 15.211 1 98.69 56 GLY B CA 1
ATOM 2133 C C . GLY B 1 56 ? -13.984 12.586 14.328 1 98.69 56 GLY B C 1
ATOM 2134 O O . GLY B 1 56 ? -15.195 12.398 14.445 1 98.69 56 GLY B O 1
ATOM 2135 N N . LEU B 1 57 ? -13.273 12.039 13.477 1 98.5 57 LEU B N 1
ATOM 2136 C CA . LEU B 1 57 ? -13.695 10.867 12.719 1 98.5 57 LEU B CA 1
ATOM 2137 C C . LEU B 1 57 ? -12.734 9.703 12.945 1 98.5 57 LEU B C 1
ATOM 2139 O O . LEU B 1 57 ? -11.531 9.828 12.703 1 98.5 57 LEU B O 1
ATOM 2143 N N . GLU B 1 58 ? -13.266 8.602 13.414 1 97.62 58 GLU B N 1
ATOM 2144 C CA . GLU B 1 58 ? -12.438 7.473 13.828 1 97.62 58 GLU B CA 1
ATOM 2145 C C . GLU B 1 58 ? -13.086 6.141 13.469 1 97.62 58 GLU B C 1
ATOM 2147 O O . GLU B 1 58 ? -14.258 5.918 13.766 1 97.62 58 GLU B O 1
ATOM 2152 N N . TYR B 1 59 ? -12.227 5.289 12.875 1 96.19 59 TYR B N 1
ATOM 2153 C CA . TYR B 1 59 ? -12.719 4.016 12.359 1 96.19 59 TYR B CA 1
ATOM 2154 C C . TYR B 1 59 ? -13.062 3.066 13.508 1 96.19 59 TYR B C 1
ATOM 2156 O O . TYR B 1 59 ? -14.094 2.396 13.477 1 96.19 59 TYR B O 1
ATOM 2164 N N . ASN B 1 60 ? -12.172 2.982 14.453 1 95.44 60 ASN B N 1
ATOM 2165 C CA . ASN B 1 60 ? -12.359 2.072 15.578 1 95.44 60 ASN B CA 1
ATOM 2166 C C . ASN B 1 60 ? -13.43 2.576 16.531 1 95.44 60 ASN B C 1
ATOM 2168 O O . ASN B 1 60 ? -13.266 3.629 17.156 1 95.44 60 ASN B O 1
ATOM 2172 N N . GLU B 1 61 ? -14.422 1.843 16.734 1 96.38 61 GLU B N 1
ATOM 2173 C CA . GLU B 1 61 ? -15.594 2.26 17.5 1 96.38 61 GLU B CA 1
ATOM 2174 C C . GLU B 1 61 ? -15.227 2.529 18.969 1 96.38 61 GLU B C 1
ATOM 2176 O O . GLU B 1 61 ? -15.695 3.502 19.562 1 96.38 61 GLU B O 1
ATOM 2181 N N . GLU B 1 62 ? -14.438 1.661 19.469 1 96.38 62 GLU B N 1
ATOM 2182 C CA . GLU B 1 62 ? -14.055 1.834 20.859 1 96.38 62 GLU B CA 1
ATOM 2183 C C . GLU B 1 62 ? -13.25 3.113 21.062 1 96.38 62 GLU B C 1
ATOM 2185 O O . GLU B 1 62 ? -13.5 3.873 22 1 96.38 62 GLU B O 1
ATOM 2190 N N . ALA B 1 63 ? -12.32 3.354 20.234 1 96.31 63 ALA B N 1
ATOM 2191 C CA . ALA B 1 63 ? -11.531 4.578 20.297 1 96.31 63 ALA B CA 1
ATOM 2192 C C . ALA B 1 63 ? -12.406 5.812 20.094 1 96.31 63 ALA B C 1
ATOM 2194 O O . ALA B 1 63 ? -12.25 6.812 20.797 1 96.31 63 ALA B O 1
ATOM 2195 N N . ALA B 1 64 ? -13.328 5.719 19.188 1 97.5 64 ALA B N 1
ATOM 2196 C CA . ALA B 1 64 ? -14.242 6.82 18.906 1 97.5 64 ALA B CA 1
ATOM 2197 C C . ALA B 1 64 ? -15.078 7.168 20.141 1 97.5 64 ALA B C 1
ATOM 2199 O O . ALA B 1 64 ? -15.328 8.344 20.422 1 97.5 64 ALA B O 1
ATOM 2200 N N . GLN B 1 65 ? -15.484 6.172 20.797 1 97.38 65 GLN B N 1
ATOM 2201 C CA . GLN B 1 65 ? -16.281 6.387 22 1 97.38 65 GLN B CA 1
ATOM 2202 C C . GLN B 1 65 ? -15.484 7.156 23.047 1 97.38 65 GLN B C 1
ATOM 2204 O O . GLN B 1 65 ? -16 8.094 23.656 1 97.38 65 GLN B O 1
ATOM 2209 N N . ARG B 1 66 ? -14.297 6.746 23.203 1 97.06 66 ARG B N 1
ATOM 2210 C CA . ARG B 1 66 ? -13.43 7.449 24.156 1 97.06 66 ARG B CA 1
ATOM 2211 C C . ARG B 1 66 ? -13.195 8.891 23.703 1 97.06 66 ARG B C 1
ATOM 2213 O O . ARG B 1 66 ? -13.195 9.805 24.531 1 97.06 66 ARG B O 1
ATOM 2220 N N . ALA B 1 67 ? -13.023 9.062 22.453 1 98 67 ALA B N 1
ATOM 2221 C CA . ALA B 1 67 ? -12.828 10.406 21.906 1 98 67 ALA B CA 1
ATOM 2222 C C . ALA B 1 67 ? -14.047 11.281 22.156 1 98 67 ALA B C 1
ATOM 2224 O O . ALA B 1 67 ? -13.922 12.492 22.344 1 98 67 ALA B O 1
ATOM 2225 N N . GLY B 1 68 ? -15.195 10.688 22.109 1 97.94 68 GLY B N 1
ATOM 2226 C CA . GLY B 1 68 ? -16.438 11.406 22.328 1 97.94 68 GLY B CA 1
ATOM 2227 C C . GLY B 1 68 ? -16.531 12.055 23.688 1 97.94 68 GLY B C 1
ATOM 2228 O O . GLY B 1 68 ? -17.312 12.992 23.891 1 97.94 68 GLY B O 1
ATOM 2229 N N . GLU B 1 69 ? -15.742 11.586 24.562 1 97.44 69 GLU B N 1
ATOM 2230 C CA . GLU B 1 69 ? -15.711 12.156 25.906 1 97.44 69 GLU B CA 1
ATOM 2231 C C . GLU B 1 69 ? -14.852 13.414 25.953 1 97.44 69 GLU B C 1
ATOM 2233 O O . GLU B 1 69 ? -14.953 14.211 26.891 1 97.44 69 GLU B O 1
ATOM 2238 N N . LEU B 1 70 ? -14.047 13.609 24.953 1 97.44 70 LEU B N 1
ATOM 2239 C CA . LEU B 1 70 ? -13.07 14.688 24.984 1 97.44 70 LEU B CA 1
ATOM 2240 C C . LEU B 1 70 ? -13.375 15.742 23.922 1 97.44 70 LEU B C 1
ATOM 2242 O O . LEU B 1 70 ? -13.102 16.922 24.125 1 97.44 70 LEU B O 1
ATOM 2246 N N . LEU B 1 71 ? -13.914 15.305 22.812 1 98.62 71 LEU B N 1
ATOM 2247 C CA . LEU B 1 71 ? -14.133 16.188 21.672 1 98.62 71 LEU B CA 1
ATOM 2248 C C . LEU B 1 71 ? -15.594 16.625 21.594 1 98.62 71 LEU B C 1
ATOM 2250 O O . LEU B 1 71 ? -16.438 16.078 22.297 1 98.62 71 LEU B O 1
ATOM 2254 N N . ASP B 1 72 ? -15.867 17.609 20.797 1 98.75 72 ASP B N 1
ATOM 2255 C CA . ASP B 1 72 ? -17.219 18.172 20.719 1 98.75 72 ASP B CA 1
ATOM 2256 C C . ASP B 1 72 ? -18.141 17.266 19.906 1 98.75 72 ASP B C 1
ATOM 2258 O O . ASP B 1 72 ? -19.312 17.109 20.234 1 98.75 72 ASP B O 1
ATOM 2262 N N . HIS B 1 73 ? -17.641 16.703 18.828 1 98.56 73 HIS B N 1
ATOM 2263 C CA . HIS B 1 73 ? -18.359 15.758 17.969 1 98.56 73 HIS B CA 1
ATOM 2264 C C . HIS B 1 73 ? -17.422 14.648 17.469 1 98.56 73 HIS B C 1
ATOM 2266 O O . HIS B 1 73 ? -16.281 14.914 17.094 1 98.56 73 HIS B O 1
ATOM 2272 N N . VAL B 1 74 ? -17.969 13.391 17.531 1 98.62 74 VAL B N 1
ATOM 2273 C CA . VAL B 1 74 ? -17.172 12.289 17 1 98.62 74 VAL B CA 1
ATOM 2274 C C . VAL B 1 74 ? -18.047 11.367 16.156 1 98.62 74 VAL B C 1
ATOM 2276 O O . VAL B 1 74 ? -19.125 10.961 16.594 1 98.62 74 VAL B O 1
ATOM 2279 N N . LEU B 1 75 ? -17.625 11.133 14.977 1 98.25 75 LEU B N 1
ATOM 2280 C CA . LEU B 1 75 ? -18.234 10.141 14.102 1 98.25 75 LEU B CA 1
ATOM 2281 C C . LEU B 1 75 ? -17.422 8.859 14.062 1 98.25 75 LEU B C 1
ATOM 2283 O O . LEU B 1 75 ? -16.203 8.906 13.797 1 98.25 75 LEU B O 1
ATOM 2287 N N . ALA B 1 76 ? -18.078 7.777 14.344 1 97.75 76 ALA B N 1
ATOM 2288 C CA . ALA B 1 76 ? -17.438 6.465 14.25 1 97.75 76 ALA B CA 1
ATOM 2289 C C . ALA B 1 76 ? -17.719 5.824 12.891 1 97.75 76 ALA B C 1
ATOM 2291 O O . ALA B 1 76 ? -18.859 5.797 12.43 1 97.75 76 ALA B O 1
ATOM 2292 N N . GLY B 1 77 ? -16.641 5.379 12.203 1 95.81 77 GLY B N 1
ATOM 2293 C CA . GLY B 1 77 ? -16.859 4.684 10.945 1 95.81 77 GLY B CA 1
ATOM 2294 C C . GLY B 1 77 ? -15.781 4.965 9.914 1 95.81 77 GLY B C 1
ATOM 2295 O O . GLY B 1 77 ? -14.766 5.594 10.227 1 95.81 77 GLY B O 1
ATOM 2296 N N . ASP B 1 78 ? -15.992 4.523 8.734 1 94.56 78 ASP B N 1
ATOM 2297 C CA . ASP B 1 78 ? -15.047 4.664 7.629 1 94.56 78 ASP B CA 1
ATOM 2298 C C . ASP B 1 78 ? -15.125 6.059 7.012 1 94.56 78 ASP B C 1
ATOM 2300 O O . ASP B 1 78 ? -16.219 6.57 6.762 1 94.56 78 ASP B O 1
ATOM 2304 N N . ALA B 1 79 ? -13.961 6.625 6.773 1 93 79 ALA B N 1
ATOM 2305 C CA . ALA B 1 79 ? -13.891 7.969 6.199 1 93 79 ALA B CA 1
ATOM 2306 C C . ALA B 1 79 ? -14.625 8.031 4.867 1 93 79 ALA B C 1
ATOM 2308 O O . ALA B 1 79 ? -15.289 9.031 4.566 1 93 79 ALA B O 1
ATOM 2309 N N . SER B 1 80 ? -14.539 6.996 4.098 1 90.56 80 SER B N 1
ATOM 2310 C CA . SER B 1 80 ? -15.125 6.984 2.758 1 90.56 80 SER B CA 1
ATOM 2311 C C . SER B 1 80 ? -16.625 7.191 2.809 1 90.56 80 SER B C 1
ATOM 2313 O O . SER B 1 80 ? -17.219 7.707 1.858 1 90.56 80 SER B O 1
ATOM 2315 N N . THR B 1 81 ? -17.219 6.871 3.943 1 93.06 81 THR B N 1
ATOM 2316 C CA . THR B 1 81 ? -18.656 6.984 4.047 1 93.06 81 THR B CA 1
ATOM 2317 C C . THR B 1 81 ? -19.062 8.133 4.969 1 93.06 81 THR B C 1
ATOM 2319 O O . THR B 1 81 ? -20.016 8.852 4.695 1 93.06 81 THR B O 1
ATOM 2322 N N . ARG B 1 82 ? -18.312 8.414 5.941 1 96.69 82 ARG B N 1
ATOM 2323 C CA . ARG B 1 82 ? -18.734 9.305 7.016 1 96.69 82 ARG B CA 1
ATOM 2324 C C . ARG B 1 82 ? -18.422 10.758 6.672 1 96.69 82 ARG B C 1
ATOM 2326 O O . ARG B 1 82 ? -19.047 11.672 7.23 1 96.69 82 ARG B O 1
ATOM 2333 N N . ILE B 1 83 ? -17.5 11 5.766 1 97.94 83 ILE B N 1
ATOM 2334 C CA . ILE B 1 83 ? -17.125 12.367 5.422 1 97.94 83 ILE B CA 1
ATOM 2335 C C . ILE B 1 83 ? -18.312 13.109 4.836 1 97.94 83 ILE B C 1
ATOM 2337 O O . ILE B 1 83 ? -18.484 14.305 5.078 1 97.94 83 ILE B O 1
ATOM 2341 N N . ALA B 1 84 ? -19.141 12.367 4.18 1 97.12 84 ALA B N 1
ATOM 2342 C CA . ALA B 1 84 ? -20.312 12.977 3.543 1 97.12 84 ALA B CA 1
ATOM 2343 C C . ALA B 1 84 ? -21.25 13.586 4.578 1 97.12 84 ALA B C 1
ATOM 2345 O O . ALA B 1 84 ? -22.047 14.461 4.258 1 97.12 84 ALA B O 1
ATOM 2346 N N . GLU B 1 85 ? -21.156 13.148 5.762 1 97.88 85 GLU B N 1
ATOM 2347 C CA . GLU B 1 85 ? -22.047 13.594 6.824 1 97.88 85 GLU B CA 1
ATOM 2348 C C . GLU B 1 85 ? -21.562 14.898 7.449 1 97.88 85 GLU B C 1
ATOM 2350 O O . GLU B 1 85 ? -22.297 15.547 8.188 1 97.88 85 GLU B O 1
ATOM 2355 N N . LEU B 1 86 ? -20.359 15.281 7.188 1 98.5 86 LEU B N 1
ATOM 2356 C CA . LEU B 1 86 ? -19.781 16.5 7.75 1 98.5 86 LEU B CA 1
ATOM 2357 C C . LEU B 1 86 ? -20.375 17.734 7.082 1 98.5 86 LEU B C 1
ATOM 2359 O O . LEU B 1 86 ? -20.75 17.703 5.906 1 98.5 86 LEU B O 1
ATOM 2363 N N . PRO B 1 87 ? -20.484 18.812 7.836 1 98.25 87 PRO B N 1
ATOM 2364 C CA . PRO B 1 87 ? -20.953 20.047 7.203 1 98.25 87 PRO B CA 1
ATOM 2365 C C . PRO B 1 87 ? -19.953 20.609 6.191 1 98.25 87 PRO B C 1
ATOM 2367 O O . PRO B 1 87 ? -18.734 20.5 6.387 1 98.25 87 PRO B O 1
ATOM 2370 N N . ASP B 1 88 ? -20.469 21.266 5.16 1 98.44 88 ASP B N 1
ATOM 2371 C CA . ASP B 1 88 ? -19.625 21.891 4.137 1 98.44 88 ASP B CA 1
ATOM 2372 C C . ASP B 1 88 ? -19.172 23.281 4.578 1 98.44 88 ASP B C 1
ATOM 2374 O O . ASP B 1 88 ? -19.891 23.969 5.309 1 98.44 88 ASP B O 1
ATOM 2378 N N . ASN B 1 89 ? -17.984 23.656 4.098 1 98.44 89 ASN B N 1
ATOM 2379 C CA . ASN B 1 89 ? -17.469 25 4.34 1 98.44 89 ASN B CA 1
ATOM 2380 C C . ASN B 1 89 ? -17.5 25.344 5.824 1 98.44 89 ASN B C 1
ATOM 2382 O O . ASN B 1 89 ? -17.938 26.438 6.199 1 98.44 89 ASN B O 1
ATOM 2386 N N . TYR B 1 90 ? -17.031 24.422 6.613 1 98.69 90 TYR B N 1
ATOM 2387 C CA . TYR B 1 90 ? -17.25 24.578 8.047 1 98.69 90 TYR B CA 1
ATOM 2388 C C . TYR B 1 90 ? -15.93 24.625 8.797 1 98.69 90 TYR B C 1
ATOM 2390 O O . TYR B 1 90 ? -15.773 25.391 9.75 1 98.69 90 TYR B O 1
ATOM 2398 N N . PHE B 1 91 ? -15.008 23.922 8.352 1 98.88 91 PHE B N 1
ATOM 2399 C CA . PHE B 1 91 ? -13.805 23.719 9.148 1 98.88 91 PHE B CA 1
ATOM 2400 C C . PHE B 1 91 ? -12.711 24.703 8.727 1 98.88 91 PHE B C 1
ATOM 2402 O O . PHE B 1 91 ? -12.492 24.938 7.535 1 98.88 91 PHE B O 1
ATOM 2409 N N . ASP B 1 92 ? -12.008 25.25 9.742 1 98.81 92 ASP B N 1
ATOM 2410 C CA . ASP B 1 92 ? -10.82 26.078 9.516 1 98.81 92 ASP B CA 1
ATOM 2411 C C . ASP B 1 92 ? -9.594 25.203 9.25 1 98.81 92 ASP B C 1
ATOM 2413 O O . ASP B 1 92 ? -8.656 25.641 8.578 1 98.81 92 ASP B O 1
ATOM 2417 N N . ALA B 1 93 ? -9.672 24.031 9.789 1 98.81 93 ALA B N 1
ATOM 2418 C CA . ALA B 1 93 ? -8.555 23.109 9.617 1 98.81 93 ALA B CA 1
ATOM 2419 C C . ALA B 1 93 ? -9.023 21.656 9.664 1 98.81 93 ALA B C 1
ATOM 2421 O O . ALA B 1 93 ? -9.922 21.312 10.445 1 98.81 93 ALA B O 1
ATOM 2422 N N . VAL B 1 94 ? -8.461 20.859 8.828 1 98.88 94 VAL B N 1
ATOM 2423 C CA . VAL B 1 94 ? -8.562 19.406 8.883 1 98.88 94 VAL B CA 1
ATOM 2424 C C . VAL B 1 94 ? -7.191 18.797 9.164 1 98.88 94 VAL B C 1
ATOM 2426 O O . VAL B 1 94 ? -6.219 19.109 8.469 1 98.88 94 VAL B O 1
ATOM 2429 N N . VAL B 1 95 ? -7.172 17.969 10.188 1 98.81 95 VAL B N 1
ATOM 2430 C CA . VAL B 1 95 ? -5.906 17.375 10.602 1 98.81 95 VAL B CA 1
ATOM 2431 C C . VAL B 1 95 ? -5.902 15.883 10.266 1 98.81 95 VAL B C 1
ATOM 2433 O O . VAL B 1 95 ? -6.855 15.164 10.578 1 98.81 95 VAL B O 1
ATOM 2436 N N . CYS B 1 96 ? -4.879 15.445 9.586 1 98.5 96 CYS B N 1
ATOM 2437 C CA . CYS B 1 96 ? -4.641 14.047 9.258 1 98.5 96 CYS B CA 1
ATOM 2438 C C . CYS B 1 96 ? -3.275 13.586 9.758 1 98.5 96 CYS B C 1
ATOM 2440 O O . CYS B 1 96 ? -2.354 13.398 8.961 1 98.5 96 CYS B O 1
ATOM 2442 N N . ASN B 1 97 ? -3.146 13.305 11.008 1 97.69 97 ASN B N 1
ATOM 2443 C CA . ASN B 1 97 ? -1.883 12.828 11.562 1 97.69 97 ASN B CA 1
ATOM 2444 C C . ASN B 1 97 ? -1.724 11.32 11.391 1 97.69 97 ASN B C 1
ATOM 2446 O O . ASN B 1 97 ? -2.387 10.539 12.078 1 97.69 97 ASN B O 1
ATOM 2450 N N . ASP B 1 98 ? -0.787 10.953 10.492 1 96.75 98 ASP B N 1
ATOM 2451 C CA . ASP B 1 98 ? -0.505 9.531 10.281 1 96.75 98 ASP B CA 1
ATOM 2452 C C . ASP B 1 98 ? -1.775 8.773 9.906 1 96.75 98 ASP B C 1
ATOM 2454 O O . ASP B 1 98 ? -2.08 7.734 10.508 1 96.75 98 ASP B O 1
ATOM 2458 N N . VAL B 1 99 ? -2.504 9.273 8.961 1 97.5 99 VAL B N 1
ATOM 2459 C CA . VAL B 1 99 ? -3.773 8.68 8.562 1 97.5 99 VAL B CA 1
ATOM 2460 C C . VAL B 1 99 ? -3.738 8.344 7.07 1 97.5 99 VAL B C 1
ATOM 2462 O O . VAL B 1 99 ? -4.109 7.238 6.668 1 97.5 99 VAL B O 1
ATOM 2465 N N . LEU B 1 100 ? -3.23 9.242 6.219 1 98.19 100 LEU B N 1
ATOM 2466 C CA . LEU B 1 100 ? -3.344 9.148 4.77 1 98.19 100 LEU B CA 1
ATOM 2467 C C . LEU B 1 100 ? -2.646 7.895 4.25 1 98.19 100 LEU B C 1
ATOM 2469 O O . LEU B 1 100 ? -3.09 7.297 3.266 1 98.19 100 LEU B O 1
ATOM 2473 N N . GLU B 1 101 ? -1.569 7.422 4.891 1 97.88 101 GLU B N 1
ATOM 2474 C CA . GLU B 1 101 ? -0.807 6.242 4.488 1 97.88 101 GLU B CA 1
ATOM 2475 C C . GLU B 1 101 ? -1.602 4.961 4.727 1 97.88 101 GLU B C 1
ATOM 2477 O O . GLU B 1 101 ? -1.288 3.916 4.156 1 97.88 101 GLU B O 1
ATOM 2482 N N . HIS B 1 102 ? -2.621 5.027 5.531 1 96.75 102 HIS B N 1
ATOM 2483 C CA . HIS B 1 102 ? -3.424 3.859 5.867 1 96.75 102 HIS B CA 1
ATOM 2484 C C . HIS B 1 102 ? -4.605 3.707 4.918 1 96.75 102 HIS B C 1
ATOM 2486 O O . HIS B 1 102 ? -5.293 2.684 4.934 1 96.75 102 HIS B O 1
ATOM 2492 N N . LEU B 1 103 ? -4.848 4.688 4.141 1 96.69 103 LEU B N 1
ATOM 2493 C CA . LEU B 1 103 ? -6.055 4.707 3.318 1 96.69 103 LEU B CA 1
ATOM 2494 C C . LEU B 1 103 ? -5.801 4.031 1.974 1 96.69 103 LEU B C 1
ATOM 2496 O O . LEU B 1 103 ? -4.727 4.18 1.391 1 96.69 103 LEU B O 1
ATOM 2500 N N . VAL B 1 104 ? -6.824 3.398 1.43 1 95.5 104 VAL B N 1
ATOM 2501 C CA . VAL B 1 104 ? -6.746 2.789 0.107 1 95.5 104 VAL B CA 1
ATOM 2502 C C . VAL B 1 104 ? -6.59 3.875 -0.955 1 95.5 104 VAL B C 1
ATOM 2504 O O . VAL B 1 104 ? -5.805 3.725 -1.896 1 95.5 104 VAL B O 1
ATOM 2507 N N . ASP B 1 105 ? -7.324 4.957 -0.763 1 96.44 105 ASP B N 1
ATOM 2508 C CA . ASP B 1 105 ? -7.285 6.055 -1.727 1 96.44 105 ASP B CA 1
ATOM 2509 C C . ASP B 1 105 ? -7.238 7.406 -1.019 1 96.44 105 ASP B C 1
ATOM 2511 O O . ASP B 1 105 ? -8.258 8.094 -0.92 1 96.44 105 ASP B O 1
ATOM 2515 N N . PRO B 1 106 ? -6.062 7.824 -0.617 1 97.88 106 PRO B N 1
ATOM 2516 C CA . PRO B 1 106 ? -5.945 9.102 0.09 1 97.88 106 PRO B CA 1
ATOM 2517 C C . PRO B 1 106 ? -6.262 10.297 -0.802 1 97.88 106 PRO B C 1
ATOM 2519 O O . PRO B 1 106 ? -6.738 11.328 -0.315 1 97.88 106 PRO B O 1
ATOM 2522 N N . LEU B 1 107 ? -6.02 10.18 -2.064 1 97.81 107 LEU B N 1
ATOM 2523 C CA . LEU B 1 107 ? -6.352 11.258 -2.994 1 97.81 107 LEU B CA 1
ATOM 2524 C C . LEU B 1 107 ? -7.848 11.547 -2.982 1 97.81 107 LEU B C 1
ATOM 2526 O O . LEU B 1 107 ? -8.266 12.695 -2.854 1 97.81 107 LEU B O 1
ATOM 2530 N N . ASP B 1 108 ? -8.602 10.523 -3.086 1 97.69 108 ASP B N 1
ATOM 2531 C CA . ASP B 1 108 ? -10.047 10.672 -3.061 1 97.69 108 ASP B CA 1
ATOM 2532 C C . ASP B 1 108 ? -10.523 11.242 -1.724 1 97.69 108 ASP B C 1
ATOM 2534 O O . ASP B 1 108 ? -11.438 12.062 -1.68 1 97.69 108 ASP B O 1
ATOM 2538 N N . THR B 1 109 ? -9.898 10.773 -0.684 1 98.31 109 THR B N 1
ATOM 2539 C CA . THR B 1 109 ? -10.25 11.273 0.642 1 98.31 109 THR B CA 1
ATOM 2540 C C . THR B 1 109 ? -10.023 12.781 0.732 1 98.31 109 THR B C 1
ATOM 2542 O O . THR B 1 109 ? -10.883 13.516 1.219 1 98.31 109 THR B O 1
ATOM 2545 N N . LEU B 1 110 ? -8.914 13.227 0.224 1 98.62 110 LEU B N 1
ATOM 2546 C CA . LEU B 1 110 ? -8.609 14.656 0.235 1 98.62 110 LEU B CA 1
ATOM 2547 C C . LEU B 1 110 ? -9.609 15.43 -0.621 1 98.62 110 LEU B C 1
ATOM 2549 O O . LEU B 1 110 ? -10.047 16.516 -0.241 1 98.62 110 LEU B O 1
ATOM 2553 N N . LYS B 1 111 ? -10 14.844 -1.715 1 98.44 111 LYS B N 1
ATOM 2554 C CA . LYS B 1 111 ? -10.992 15.484 -2.574 1 98.44 111 LYS B CA 1
ATOM 2555 C C . LYS B 1 111 ? -12.328 15.648 -1.848 1 98.44 111 LYS B C 1
ATOM 2557 O O . LYS B 1 111 ? -12.984 16.688 -1.977 1 98.44 111 LYS B O 1
ATOM 2562 N N . ARG B 1 112 ? -12.656 14.672 -1.103 1 98.19 112 ARG B N 1
ATOM 2563 C CA . ARG B 1 112 ? -13.914 14.695 -0.373 1 98.19 112 ARG B CA 1
ATOM 2564 C C . ARG B 1 112 ? -13.859 15.672 0.795 1 98.19 112 ARG B C 1
ATOM 2566 O O . ARG B 1 112 ? -14.875 16.234 1.191 1 98.19 112 ARG B O 1
ATOM 2573 N N . LEU B 1 113 ? -12.703 15.891 1.314 1 98.44 113 LEU B N 1
ATOM 2574 C CA . LEU B 1 113 ? -12.531 16.781 2.457 1 98.44 113 LEU B CA 1
ATOM 2575 C C . LEU B 1 113 ? -12.516 18.234 2.012 1 98.44 113 LEU B C 1
ATOM 2577 O O . LEU B 1 113 ? -12.836 19.141 2.795 1 98.44 113 LEU B O 1
ATOM 2581 N N . ARG B 1 114 ? -12.148 18.484 0.827 1 98.38 114 ARG B N 1
ATOM 2582 C CA . ARG B 1 114 ? -11.914 19.828 0.34 1 98.38 114 ARG B CA 1
ATOM 2583 C C . ARG B 1 114 ? -13.156 20.703 0.515 1 98.38 114 ARG B C 1
ATOM 2585 O O . ARG B 1 114 ? -13.078 21.797 1.075 1 98.38 114 ARG B O 1
ATOM 2592 N N . PRO B 1 115 ? -14.359 20.219 0.141 1 97.94 115 PRO B N 1
ATOM 2593 C CA . PRO B 1 115 ? -15.547 21.062 0.289 1 97.94 115 PRO B CA 1
ATOM 2594 C C . PRO B 1 115 ? -15.953 21.266 1.749 1 97.94 115 PRO B C 1
ATOM 2596 O O . PRO B 1 115 ? -16.797 22.109 2.047 1 97.94 115 PRO B O 1
ATOM 2599 N N . LYS B 1 116 ? -15.352 20.484 2.662 1 98.56 116 LYS B N 1
ATOM 2600 C CA . LYS B 1 116 ? -15.672 20.625 4.082 1 98.56 116 LYS B CA 1
ATOM 2601 C C . LYS B 1 116 ? -14.914 21.781 4.711 1 98.56 116 LYS B C 1
ATOM 2603 O O . LYS B 1 116 ? -15.281 22.266 5.781 1 98.56 116 LYS B O 1
ATOM 2608 N N . LEU B 1 117 ? -13.867 22.188 4.008 1 98.62 117 LEU B N 1
ATOM 2609 C CA . LEU B 1 117 ? -13.039 23.297 4.477 1 98.62 117 LEU B CA 1
ATOM 2610 C C . LEU B 1 117 ? -13.633 24.641 4.07 1 98.62 117 LEU B C 1
ATOM 2612 O O . LEU B 1 117 ? -14.195 24.766 2.982 1 98.62 117 LEU B O 1
ATOM 2616 N N . LYS B 1 118 ? -13.43 25.594 4.957 1 97.69 118 LYS B N 1
ATOM 2617 C CA . LYS B 1 118 ? -13.625 26.984 4.539 1 97.69 118 LYS B CA 1
ATOM 2618 C C . LYS B 1 118 ? -12.648 27.375 3.438 1 97.69 118 LYS B C 1
ATOM 2620 O O . LYS B 1 118 ? -11.602 26.734 3.275 1 97.69 118 LYS B O 1
ATOM 2625 N N . PRO B 1 119 ? -12.938 28.406 2.68 1 93.94 119 PRO B N 1
ATOM 2626 C CA . PRO B 1 119 ? -12.062 28.812 1.576 1 93.94 119 PRO B CA 1
ATOM 2627 C C . PRO B 1 119 ? -10.625 29.047 2.023 1 93.94 119 PRO B C 1
ATOM 2629 O O . PRO B 1 119 ? -9.688 28.719 1.296 1 93.94 119 PRO B O 1
ATOM 2632 N N . ASP B 1 120 ? -10.469 29.578 3.201 1 94.5 120 ASP B N 1
ATOM 2633 C CA . ASP B 1 120 ? -9.133 29.844 3.705 1 94.5 120 ASP B CA 1
ATOM 2634 C C . ASP B 1 120 ? -8.672 28.766 4.676 1 94.5 120 ASP B C 1
ATOM 2636 O O . ASP B 1 120 ? -7.715 28.953 5.426 1 94.5 120 ASP B O 1
ATOM 2640 N N . GLY B 1 121 ? -9.391 27.688 4.641 1 98.12 121 GLY B N 1
ATOM 2641 C CA . GLY B 1 121 ? -9.031 26.594 5.535 1 98.12 121 GLY B CA 1
ATOM 2642 C C . GLY B 1 121 ? -7.785 25.844 5.102 1 98.12 121 GLY B C 1
ATOM 2643 O O . GLY B 1 121 ? -7.273 26.078 4.004 1 98.12 121 GLY B O 1
ATOM 2644 N N . VAL B 1 122 ? -7.234 25 6.031 1 98.62 122 VAL B N 1
ATOM 2645 C CA . VAL B 1 122 ? -6.004 24.281 5.711 1 98.62 122 VAL B CA 1
ATOM 2646 C C . VAL B 1 122 ? -6.16 22.797 6.059 1 98.62 122 VAL B C 1
ATOM 2648 O O . VAL B 1 122 ? -6.941 22.453 6.941 1 98.62 122 VAL B O 1
ATOM 2651 N N . VAL B 1 123 ? -5.508 22.016 5.309 1 98.88 123 VAL B N 1
ATOM 2652 C CA . VAL B 1 123 ? -5.254 20.641 5.711 1 98.88 123 VAL B CA 1
ATOM 2653 C C . VAL B 1 123 ? -3.852 20.516 6.297 1 98.88 123 VAL B C 1
ATOM 2655 O O . VAL B 1 123 ? -2.883 21.016 5.711 1 98.88 123 VAL B O 1
ATOM 2658 N N . VAL B 1 124 ? -3.75 19.969 7.488 1 98.88 124 VAL B N 1
ATOM 2659 C CA . VAL B 1 124 ? -2.486 19.672 8.156 1 98.88 124 VAL B CA 1
ATOM 2660 C C . VAL B 1 124 ? -2.305 18.156 8.273 1 98.88 124 VAL B C 1
ATOM 2662 O O . VAL B 1 124 ? -3.145 17.469 8.859 1 98.88 124 VAL B O 1
ATOM 2665 N N . ALA B 1 125 ? -1.209 17.672 7.727 1 98.88 125 ALA B N 1
ATOM 2666 C CA . ALA B 1 125 ? -1.027 16.219 7.727 1 98.88 125 ALA B CA 1
ATOM 2667 C C . ALA B 1 125 ? 0.417 15.852 8.055 1 98.88 125 ALA B C 1
ATOM 2669 O O . ALA B 1 125 ? 1.352 16.531 7.609 1 98.88 125 ALA B O 1
ATOM 2670 N N . SER B 1 126 ? 0.578 14.859 8.867 1 98.69 126 SER B N 1
ATOM 2671 C CA . SER B 1 126 ? 1.866 14.188 9 1 98.69 126 SER B CA 1
ATOM 2672 C C . SER B 1 126 ? 1.884 12.867 8.234 1 98.69 126 SER B C 1
ATOM 2674 O O . SER B 1 126 ? 0.956 12.062 8.352 1 98.69 126 SER B O 1
ATOM 2676 N N . ILE B 1 127 ? 2.885 12.672 7.422 1 98.69 127 ILE B N 1
ATOM 2677 C CA . ILE B 1 127 ? 2.938 11.523 6.523 1 98.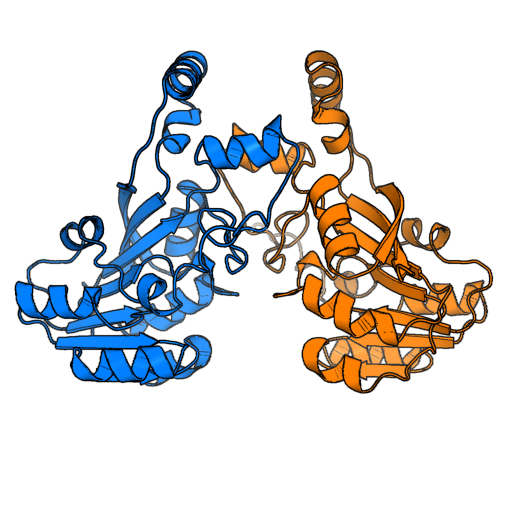69 127 ILE B CA 1
ATOM 2678 C C . ILE B 1 127 ? 4.328 10.891 6.57 1 98.69 127 ILE B C 1
ATOM 2680 O O . ILE B 1 127 ? 5.336 11.594 6.445 1 98.69 127 ILE B O 1
ATOM 2684 N N . PRO B 1 128 ? 4.445 9.578 6.73 1 98.5 128 PRO B N 1
ATOM 2685 C CA . PRO B 1 128 ? 5.746 8.906 6.738 1 98.5 128 PRO B CA 1
ATOM 2686 C C . PRO B 1 128 ? 6.508 9.062 5.422 1 98.5 128 PRO B C 1
ATOM 2688 O O . PRO B 1 128 ? 5.891 9.133 4.355 1 98.5 128 PRO B O 1
ATOM 2691 N N . ASN B 1 129 ? 7.816 9.062 5.559 1 98.69 129 ASN B N 1
ATOM 2692 C CA . ASN B 1 129 ? 8.734 9.234 4.441 1 98.69 129 ASN B CA 1
ATOM 2693 C C . ASN B 1 129 ? 9.469 7.941 4.105 1 98.69 129 ASN B C 1
ATOM 2695 O O . ASN B 1 129 ? 10.398 7.547 4.812 1 98.69 129 ASN B O 1
ATOM 2699 N N . ILE B 1 130 ? 9.172 7.34 2.949 1 98.44 130 ILE B N 1
ATOM 2700 C CA . ILE B 1 130 ? 9.75 6.051 2.59 1 98.44 130 ILE B CA 1
ATOM 2701 C C . ILE B 1 130 ? 11.242 6.215 2.312 1 98.44 130 ILE B C 1
ATOM 2703 O O . ILE B 1 130 ? 11.984 5.234 2.303 1 98.44 130 ILE B O 1
ATOM 2707 N N . ARG B 1 131 ? 11.695 7.434 2.145 1 97.94 131 ARG B N 1
ATOM 2708 C CA . ARG B 1 131 ? 13.117 7.672 1.877 1 97.94 131 ARG B CA 1
ATOM 2709 C C . ARG B 1 131 ? 13.883 7.891 3.174 1 97.94 131 ARG B C 1
ATOM 2711 O O . ARG B 1 131 ? 15.086 8.18 3.148 1 97.94 131 ARG B O 1
ATOM 2718 N N . TYR B 1 132 ? 13.164 7.848 4.34 1 98 132 TYR B N 1
ATOM 2719 C CA . TYR B 1 132 ? 13.875 7.828 5.613 1 98 132 TYR B CA 1
ATOM 2720 C C . TYR B 1 132 ? 15.023 6.82 5.578 1 98 132 TYR B C 1
ATOM 2722 O O . TYR B 1 132 ? 14.82 5.656 5.227 1 98 132 TYR B O 1
ATOM 2730 N N . LEU B 1 133 ? 16.188 7.207 5.883 1 96.94 133 LEU B N 1
ATOM 2731 C CA . LEU B 1 133 ? 17.406 6.457 5.586 1 96.94 133 LEU B CA 1
ATOM 2732 C C . LEU B 1 133 ? 17.328 5.047 6.16 1 96.94 133 LEU B C 1
ATOM 2734 O O . LEU B 1 133 ? 17.656 4.074 5.477 1 96.94 133 LEU B O 1
ATOM 2738 N N . PRO B 1 134 ? 16.906 4.895 7.418 1 95.75 134 PRO B N 1
ATOM 2739 C CA . PRO B 1 134 ? 16.781 3.523 7.918 1 95.75 134 PRO B CA 1
ATOM 2740 C C . PRO B 1 134 ? 15.797 2.684 7.117 1 95.75 134 PRO B C 1
ATOM 2742 O O . PRO B 1 134 ? 16.016 1.486 6.918 1 95.75 134 PRO B O 1
ATOM 2745 N N . ALA B 1 135 ? 14.703 3.219 6.695 1 96.19 135 ALA B N 1
ATOM 2746 C CA . ALA B 1 135 ? 13.727 2.506 5.879 1 96.19 135 ALA B CA 1
ATOM 2747 C C . ALA B 1 135 ? 14.289 2.191 4.496 1 96.19 135 ALA B C 1
ATOM 2749 O O . ALA B 1 135 ? 14.172 1.064 4.012 1 96.19 135 ALA B O 1
ATOM 2750 N N . LEU B 1 136 ? 14.883 3.209 3.889 1 95.94 136 LEU B N 1
ATOM 2751 C CA . LEU B 1 136 ? 15.5 3.014 2.58 1 95.94 136 LEU B CA 1
ATOM 2752 C C . LEU B 1 136 ? 16.562 1.917 2.639 1 95.94 136 LEU B C 1
ATOM 2754 O O . LEU B 1 136 ? 16.688 1.129 1.699 1 95.94 136 LEU B O 1
ATOM 2758 N N . GLY B 1 137 ? 17.312 1.895 3.73 1 95.62 137 GLY B N 1
ATOM 2759 C CA . GLY B 1 137 ? 18.328 0.877 3.908 1 95.62 137 GLY B CA 1
ATOM 2760 C C . GLY B 1 137 ? 17.781 -0.534 3.916 1 95.62 137 GLY B C 1
ATOM 2761 O O . GLY B 1 137 ? 18.406 -1.459 3.402 1 95.62 137 GLY B O 1
ATOM 2762 N N . LYS B 1 138 ? 16.641 -0.709 4.461 1 96.62 138 LYS B N 1
ATOM 2763 C CA . LYS B 1 138 ? 16 -2.025 4.477 1 96.62 138 LYS B CA 1
ATOM 2764 C C . LYS B 1 138 ? 15.68 -2.5 3.064 1 96.62 138 LYS B C 1
ATOM 2766 O O . LYS B 1 138 ? 15.898 -3.666 2.729 1 96.62 138 LYS B O 1
ATOM 2771 N N . VAL B 1 139 ? 15.219 -1.584 2.225 1 97.06 139 VAL B N 1
ATOM 2772 C CA . VAL B 1 139 ? 14.805 -1.933 0.871 1 97.06 139 VAL B CA 1
ATOM 2773 C C . VAL B 1 139 ? 16.031 -2.137 -0.011 1 97.06 139 VAL B C 1
ATOM 2775 O O . VAL B 1 139 ? 16.125 -3.135 -0.731 1 97.06 139 VAL B O 1
ATOM 2778 N N . VAL B 1 140 ? 16.969 -1.222 0.107 1 96 140 VAL B N 1
ATOM 2779 C CA . VAL B 1 140 ? 18.094 -1.177 -0.833 1 96 140 VAL B CA 1
ATOM 2780 C C . VAL B 1 140 ? 19.172 -2.154 -0.393 1 96 140 VAL B C 1
ATOM 2782 O O . VAL B 1 140 ? 19.641 -2.975 -1.187 1 96 140 VAL B O 1
ATOM 2785 N N . PHE B 1 141 ? 19.516 -2.152 0.873 1 95.06 141 PHE B N 1
ATOM 2786 C CA . PHE B 1 141 ? 20.703 -2.898 1.3 1 95.06 141 PHE B CA 1
ATOM 2787 C C . PHE B 1 141 ? 20.297 -4.242 1.903 1 95.06 141 PHE B C 1
ATOM 2789 O O . PHE B 1 141 ? 20.984 -5.25 1.689 1 95.06 141 PHE B O 1
ATOM 2796 N N . ARG B 1 142 ? 19.188 -4.285 2.566 1 96.88 142 ARG B N 1
ATOM 2797 C CA . ARG B 1 142 ? 18.781 -5.551 3.166 1 96.88 142 ARG B CA 1
ATOM 2798 C C . ARG B 1 142 ? 17.875 -6.336 2.225 1 96.88 142 ARG B C 1
ATOM 2800 O O . ARG B 1 142 ? 17.469 -7.457 2.535 1 96.88 142 ARG B O 1
ATOM 2807 N N . ARG B 1 143 ? 17.5 -5.781 1.036 1 97.38 143 ARG B N 1
ATOM 2808 C CA . ARG B 1 143 ? 16.688 -6.402 -0.012 1 97.38 143 ARG B CA 1
ATOM 2809 C C . ARG B 1 143 ? 15.359 -6.902 0.54 1 97.38 143 ARG B C 1
ATOM 2811 O O . ARG B 1 143 ? 14.93 -8.016 0.219 1 97.38 143 ARG B O 1
ATOM 2818 N N . ASP B 1 144 ? 14.812 -6.008 1.408 1 97.19 144 ASP B N 1
ATOM 2819 C CA . ASP B 1 144 ? 13.594 -6.41 2.104 1 97.19 144 ASP B CA 1
ATOM 2820 C C . ASP B 1 144 ? 12.539 -5.305 2.053 1 97.19 144 ASP B C 1
ATOM 2822 O O . ASP B 1 144 ? 12.867 -4.141 1.815 1 97.19 144 ASP B O 1
ATOM 2826 N N . PHE B 1 145 ? 11.32 -5.652 2.205 1 96.94 145 PHE B N 1
ATOM 2827 C CA . PHE B 1 145 ? 10.188 -4.777 2.459 1 96.94 145 PHE B CA 1
ATOM 2828 C C . PHE B 1 145 ? 9.328 -5.32 3.594 1 96.94 145 PHE B C 1
ATOM 2830 O O . PHE B 1 145 ? 8.305 -5.969 3.354 1 96.94 145 PHE B O 1
ATOM 2837 N N . PRO B 1 146 ? 9.617 -5.027 4.77 1 93.81 146 PRO B N 1
ATOM 2838 C CA . PRO B 1 146 ? 9.047 -5.742 5.914 1 93.81 146 PRO B CA 1
ATOM 2839 C C . PRO B 1 146 ? 7.633 -5.273 6.254 1 93.81 146 PRO B C 1
ATOM 2841 O O . PRO B 1 146 ? 7.168 -4.266 5.719 1 93.81 146 PRO B O 1
ATOM 2844 N N . GLN B 1 147 ? 7 -6.105 6.898 1 90.19 147 GLN B N 1
ATOM 2845 C CA . GLN B 1 147 ? 5.762 -5.758 7.59 1 90.19 147 GLN B CA 1
ATOM 2846 C C . GLN B 1 147 ? 5.965 -5.73 9.102 1 90.19 147 GLN B C 1
ATOM 2848 O O . GLN B 1 147 ? 6.215 -6.77 9.719 1 90.19 147 GLN B O 1
ATOM 2853 N N . GLU B 1 148 ? 5.848 -4.562 9.617 1 92 148 GLU B N 1
ATOM 2854 C CA . GLU B 1 148 ? 6.129 -4.352 11.031 1 92 148 GLU B CA 1
ATOM 2855 C C . GLU B 1 148 ? 4.902 -3.814 11.766 1 92 148 GLU B C 1
ATOM 2857 O O . GLU B 1 148 ? 3.854 -3.602 11.156 1 92 148 GLU B O 1
ATOM 2862 N N . ASP B 1 149 ? 5.039 -3.652 13.07 1 87.81 149 ASP B N 1
ATOM 2863 C CA . ASP B 1 149 ? 3.9 -3.215 13.875 1 87.81 149 ASP B CA 1
ATOM 2864 C C . ASP B 1 149 ? 3.898 -1.696 14.039 1 87.81 149 ASP B C 1
ATOM 2866 O O . ASP B 1 149 ? 2.941 -1.126 14.57 1 87.81 149 ASP B O 1
ATOM 2870 N N . PHE B 1 150 ? 4.992 -1.105 13.641 1 83.88 150 PHE B N 1
ATOM 2871 C CA . PHE B 1 150 ? 5.121 0.345 13.711 1 83.88 150 PHE B CA 1
ATOM 2872 C C . PHE B 1 150 ? 6.105 0.855 12.664 1 83.88 150 PHE B C 1
ATOM 2874 O O . PHE B 1 150 ? 6.738 0.065 11.961 1 83.88 150 PHE B O 1
ATOM 2881 N N . GLY B 1 151 ? 6.188 2.199 12.555 1 90.19 151 GLY B N 1
ATOM 2882 C CA . GLY B 1 151 ? 7.176 2.803 11.672 1 90.19 151 GLY B CA 1
ATOM 2883 C C . GLY B 1 151 ? 6.719 2.881 10.227 1 90.19 151 GLY B C 1
ATOM 2884 O O . GLY B 1 151 ? 5.516 2.844 9.945 1 90.19 151 GLY B O 1
ATOM 2885 N N . ILE B 1 152 ? 7.676 3.014 9.398 1 93.12 152 ILE B N 1
ATOM 2886 C CA . ILE B 1 152 ? 7.402 3.244 7.98 1 93.12 152 ILE B CA 1
ATOM 2887 C C . ILE B 1 152 ? 6.727 2.016 7.379 1 93.12 152 ILE B C 1
ATOM 2889 O O . ILE B 1 152 ? 5.828 2.141 6.543 1 93.12 152 ILE B O 1
ATOM 2893 N N . PHE B 1 153 ? 7.129 0.889 7.859 1 95.25 153 PHE B N 1
ATOM 2894 C CA . PHE B 1 153 ? 6.652 -0.353 7.266 1 95.25 153 PHE B CA 1
ATOM 2895 C C . PHE B 1 153 ? 5.566 -0.986 8.125 1 95.25 153 PHE B C 1
ATOM 2897 O O . PHE B 1 153 ? 5.445 -2.211 8.18 1 95.25 153 PHE B O 1
ATOM 2904 N N . ASP B 1 154 ? 4.883 -0.149 8.898 1 93 154 ASP B N 1
ATOM 2905 C CA . ASP B 1 154 ? 3.699 -0.617 9.609 1 93 154 ASP B CA 1
ATOM 2906 C C . ASP B 1 154 ? 2.771 -1.395 8.68 1 93 154 ASP B C 1
ATOM 2908 O O . ASP B 1 154 ? 2.465 -0.939 7.578 1 93 154 ASP B O 1
ATOM 2912 N N . ARG B 1 155 ? 2.338 -2.514 9.117 1 93.75 155 ARG B N 1
ATOM 2913 C CA . ARG B 1 155 ? 1.576 -3.439 8.289 1 93.75 155 ARG B CA 1
ATOM 2914 C C . ARG B 1 155 ? 0.257 -2.816 7.844 1 93.75 155 ARG B C 1
ATOM 2916 O O . ARG B 1 155 ? -0.37 -3.291 6.895 1 93.75 155 ARG B O 1
ATOM 2923 N N . THR B 1 156 ? -0.161 -1.814 8.531 1 94 156 THR B N 1
ATOM 2924 C CA . THR B 1 156 ? -1.416 -1.165 8.164 1 94 156 THR B CA 1
ATOM 2925 C C . THR B 1 156 ? -1.176 -0.053 7.148 1 94 156 THR B C 1
ATOM 2927 O O . THR B 1 156 ? -2.125 0.524 6.613 1 94 156 THR B O 1
ATOM 2930 N N . HIS B 1 157 ? 0.119 0.288 6.852 1 96.38 157 HIS B N 1
ATOM 2931 C CA . HIS B 1 157 ? 0.419 1.254 5.801 1 96.38 157 HIS B CA 1
ATOM 2932 C C . HIS B 1 157 ? 0.165 0.66 4.418 1 96.38 157 HIS B C 1
ATOM 2934 O O . HIS B 1 157 ? 0.806 -0.32 4.031 1 96.38 157 HIS B O 1
ATOM 2940 N N . LEU B 1 158 ? -0.702 1.295 3.729 1 96.69 158 LEU B N 1
ATOM 2941 C CA . LEU B 1 158 ? -1.056 0.847 2.387 1 96.69 158 LEU B CA 1
ATOM 2942 C C . LEU B 1 158 ? -0.36 1.698 1.329 1 96.69 158 LEU B C 1
ATOM 2944 O O . LEU B 1 158 ? -0.174 1.256 0.193 1 96.69 158 LEU B O 1
ATOM 2948 N N . ARG B 1 159 ? -0.075 2.875 1.733 1 97.25 159 ARG B N 1
ATOM 2949 C CA . ARG B 1 159 ? 0.534 3.844 0.828 1 97.25 159 ARG B CA 1
ATOM 2950 C C . ARG B 1 159 ? 1.894 4.301 1.348 1 97.25 159 ARG B C 1
ATOM 2952 O O . ARG B 1 159 ? 2.082 4.453 2.557 1 97.25 159 ARG B O 1
ATOM 2959 N N . PHE B 1 160 ? 2.74 4.562 0.45 1 98.12 160 PHE B N 1
ATOM 2960 C CA . PHE B 1 160 ? 4.07 5.07 0.767 1 98.12 160 PHE B CA 1
ATOM 2961 C C . PHE B 1 160 ? 4.359 6.348 -0.009 1 98.12 160 PHE B C 1
ATOM 2963 O O . PHE B 1 160 ? 3.955 6.488 -1.164 1 98.12 160 PHE B O 1
ATOM 2970 N N . PHE B 1 161 ? 5.137 7.242 0.692 1 98.5 161 PHE B N 1
ATOM 2971 C CA . PHE B 1 161 ? 5.281 8.57 0.114 1 98.5 161 PHE B CA 1
ATOM 2972 C C . PHE B 1 161 ? 6.719 9.062 0.243 1 98.5 161 PHE B C 1
ATOM 2974 O O . PHE B 1 161 ? 7.457 8.617 1.123 1 98.5 161 PHE B O 1
ATOM 2981 N N . THR B 1 162 ? 7.055 9.93 -0.672 1 98.56 162 THR B N 1
ATOM 2982 C CA . THR B 1 162 ? 8.188 10.844 -0.574 1 98.56 162 THR B CA 1
ATOM 2983 C C . THR B 1 162 ? 7.703 12.289 -0.467 1 98.56 162 THR B C 1
ATOM 2985 O O . THR B 1 162 ? 6.516 12.562 -0.642 1 98.56 162 THR B O 1
ATOM 2988 N N . ARG B 1 163 ? 8.641 13.141 -0.113 1 98.38 163 ARG B N 1
ATOM 2989 C CA . ARG B 1 163 ? 8.297 14.562 -0.097 1 98.38 163 ARG B CA 1
ATOM 2990 C C . ARG B 1 163 ? 7.621 14.977 -1.399 1 98.38 163 ARG B C 1
ATOM 2992 O O . ARG B 1 163 ? 6.574 15.625 -1.381 1 98.38 163 ARG B O 1
ATOM 2999 N N . SER B 1 164 ? 8.18 14.547 -2.512 1 98.25 164 SER B N 1
ATOM 3000 C CA . SER B 1 164 ? 7.68 14.938 -3.828 1 98.25 164 SER B CA 1
ATOM 3001 C C . SER B 1 164 ? 6.301 14.352 -4.094 1 98.25 164 SER B C 1
ATOM 3003 O O . SER B 1 164 ? 5.422 15.031 -4.633 1 98.25 164 SER B O 1
ATOM 3005 N N . SER B 1 165 ? 6.125 13.086 -3.705 1 98.38 165 SER B N 1
ATOM 3006 C CA . SER B 1 165 ? 4.84 12.453 -3.982 1 98.38 165 SER B CA 1
ATOM 3007 C C . SER B 1 165 ? 3.746 13 -3.066 1 98.38 165 SER B C 1
ATOM 3009 O O . SER B 1 165 ? 2.568 13 -3.43 1 98.38 165 SER B O 1
ATOM 3011 N N . MET B 1 166 ? 4.066 13.477 -1.884 1 98.69 166 MET B N 1
ATOM 3012 C CA . MET B 1 166 ? 3.113 14.148 -1.01 1 98.69 166 MET B CA 1
ATOM 3013 C C . MET B 1 166 ? 2.566 15.414 -1.671 1 98.69 166 MET B C 1
ATOM 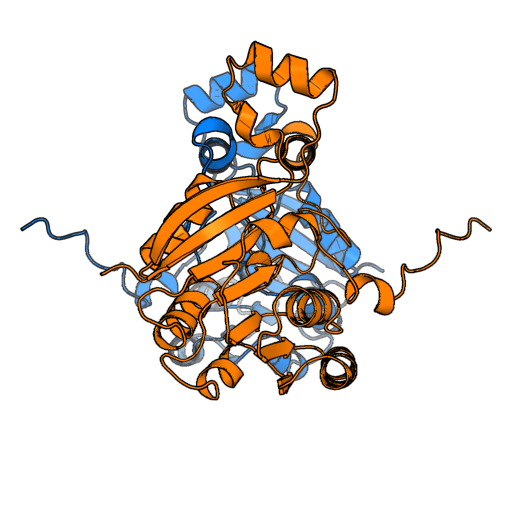3015 O O . MET B 1 166 ? 1.353 15.617 -1.724 1 98.69 166 MET B O 1
ATOM 3019 N N . VAL B 1 167 ? 3.49 16.203 -2.193 1 98.69 167 VAL B N 1
ATOM 3020 C CA . VAL B 1 167 ? 3.105 17.453 -2.848 1 98.69 167 VAL B CA 1
ATOM 3021 C C . VAL B 1 167 ? 2.18 17.156 -4.027 1 98.69 167 VAL B C 1
ATOM 3023 O O . VAL B 1 167 ? 1.122 17.766 -4.164 1 98.69 167 VAL B O 1
ATOM 3026 N N . ARG B 1 168 ? 2.545 16.172 -4.797 1 98.44 168 ARG B N 1
ATOM 3027 C CA . ARG B 1 168 ? 1.754 15.805 -5.965 1 98.44 168 ARG B CA 1
ATOM 3028 C C . ARG B 1 168 ? 0.356 15.352 -5.555 1 98.44 168 ARG B C 1
ATOM 3030 O O . ARG B 1 168 ? -0.633 15.719 -6.191 1 98.44 168 ARG B O 1
ATOM 3037 N N . MET B 1 169 ? 0.262 14.555 -4.52 1 98.31 169 MET B N 1
ATOM 3038 C CA . MET B 1 169 ? -1.034 14.062 -4.055 1 98.31 169 MET B CA 1
ATOM 3039 C C . MET B 1 169 ? -1.944 15.227 -3.67 1 98.31 169 MET B C 1
ATOM 3041 O O . MET B 1 169 ? -3.109 15.266 -4.07 1 98.31 169 MET B O 1
ATOM 3045 N N . PHE B 1 170 ? -1.432 16.203 -2.924 1 98.69 170 PHE B N 1
ATOM 3046 C CA . PHE B 1 170 ? -2.229 17.344 -2.51 1 98.69 170 PHE B CA 1
ATOM 3047 C C . PHE B 1 170 ? -2.65 18.172 -3.717 1 98.69 170 PHE B C 1
ATOM 3049 O O . PHE B 1 170 ? -3.809 18.578 -3.822 1 98.69 170 PHE B O 1
ATOM 3056 N N . GLU B 1 171 ? -1.709 18.375 -4.648 1 98.44 171 GLU B N 1
ATOM 3057 C CA . GLU B 1 171 ? -2.018 19.172 -5.832 1 98.44 171 GLU B CA 1
ATOM 3058 C C . GLU B 1 171 ? -3.064 18.484 -6.703 1 98.44 171 GLU B C 1
ATOM 3060 O O . GLU B 1 171 ? -4.008 19.125 -7.168 1 98.44 171 GLU B O 1
ATOM 3065 N N . ASP B 1 172 ? -2.895 17.219 -6.867 1 97.88 172 ASP B N 1
ATOM 3066 C CA . ASP B 1 172 ? -3.859 16.453 -7.645 1 97.88 172 ASP B CA 1
ATOM 3067 C C . ASP B 1 172 ? -5.234 16.453 -6.98 1 97.88 172 ASP B C 1
ATOM 3069 O O . ASP B 1 172 ? -6.258 16.297 -7.652 1 97.88 172 ASP B O 1
ATOM 3073 N N . ALA B 1 173 ? -5.293 16.688 -5.652 1 98.25 173 ALA B N 1
ATOM 3074 C CA . ALA B 1 173 ? -6.547 16.703 -4.906 1 98.25 173 ALA B CA 1
ATOM 3075 C C . ALA B 1 173 ? -7.168 18.094 -4.91 1 98.25 173 ALA B C 1
ATOM 3077 O O . ALA B 1 173 ? -8.219 18.312 -4.309 1 98.25 173 ALA B O 1
ATOM 3078 N N . GLY B 1 174 ? -6.5 19.031 -5.527 1 98.12 174 GLY B N 1
ATOM 3079 C CA . GLY B 1 174 ? -7.043 20.375 -5.637 1 98.12 174 GLY B CA 1
ATOM 3080 C C . GLY B 1 174 ? -6.582 21.297 -4.523 1 98.12 174 GLY B C 1
ATOM 3081 O O . GLY B 1 174 ? -7.277 22.25 -4.168 1 98.12 174 GLY B O 1
ATOM 3082 N N . PHE B 1 175 ? -5.457 20.984 -3.945 1 98.69 175 PHE B N 1
ATOM 3083 C CA . PHE B 1 175 ? -4.883 21.844 -2.91 1 98.69 175 PHE B CA 1
ATOM 3084 C C . PHE B 1 175 ? -3.604 22.5 -3.402 1 98.69 175 PHE B C 1
ATOM 3086 O O . PHE B 1 175 ? -3.002 22.062 -4.383 1 98.69 175 PHE B O 1
ATOM 3093 N N . SER B 1 176 ? -3.26 23.562 -2.787 1 98.19 176 SER B N 1
ATOM 3094 C CA . SER B 1 176 ? -1.954 24.203 -2.932 1 98.19 176 SER B CA 1
ATOM 3095 C C . SER B 1 176 ? -1.1 24 -1.685 1 98.19 176 SER B C 1
ATOM 3097 O O . SER B 1 176 ? -1.525 24.328 -0.576 1 98.19 176 SER B O 1
ATOM 3099 N N . MET B 1 177 ? 0.066 23.484 -1.874 1 98.38 177 MET B N 1
ATOM 3100 C CA . MET B 1 177 ? 0.973 23.25 -0.752 1 98.38 177 MET B CA 1
ATOM 3101 C C . MET B 1 177 ? 1.526 24.578 -0.227 1 98.38 177 MET B C 1
ATOM 3103 O O . MET B 1 177 ? 2.16 25.328 -0.97 1 98.38 177 MET B O 1
ATOM 3107 N N . GLN B 1 178 ? 1.262 24.828 1.021 1 97.88 178 GLN B N 1
ATOM 3108 C CA . GLN B 1 178 ? 1.75 26.062 1.625 1 97.88 178 GLN B CA 1
ATOM 3109 C C . GLN B 1 178 ? 3.07 25.844 2.354 1 97.88 178 GLN B C 1
ATOM 3111 O O . GLN B 1 178 ? 3.953 26.703 2.338 1 97.88 178 GLN B O 1
ATOM 3116 N N . ARG B 1 179 ? 3.102 24.703 3.004 1 98.31 179 ARG B N 1
ATOM 3117 C CA . ARG B 1 179 ? 4.277 24.344 3.789 1 98.31 179 ARG B CA 1
ATOM 3118 C C . ARG B 1 179 ? 4.488 22.828 3.805 1 98.31 179 ARG B C 1
ATOM 3120 O O . ARG B 1 179 ? 3.527 22.062 3.906 1 98.31 179 ARG B O 1
ATOM 3127 N N . ILE B 1 180 ? 5.699 22.438 3.65 1 98.62 180 ILE B N 1
ATOM 3128 C CA . ILE B 1 180 ? 6.113 21.047 3.877 1 98.62 180 ILE B CA 1
ATOM 3129 C C . ILE B 1 180 ? 7.449 21.031 4.617 1 98.62 180 ILE B C 1
ATOM 3131 O O . ILE B 1 180 ? 8.43 21.625 4.16 1 98.62 180 ILE B O 1
ATOM 3135 N N . LYS B 1 181 ? 7.426 20.453 5.816 1 98.56 181 LYS B N 1
ATOM 3136 C CA . LYS B 1 181 ? 8.594 20.484 6.691 1 98.56 181 LYS B CA 1
ATOM 3137 C C . LYS B 1 181 ? 8.906 19.094 7.242 1 98.56 181 LYS B C 1
ATOM 3139 O O . LYS B 1 181 ? 7.996 18.359 7.66 1 98.56 181 LYS B O 1
ATOM 3144 N N . GLY B 1 182 ? 10.188 18.766 7.188 1 98.44 182 GLY B N 1
ATOM 3145 C CA . GLY B 1 182 ? 10.594 17.531 7.844 1 98.44 182 GLY B CA 1
ATOM 3146 C C . GLY B 1 182 ? 10.383 17.562 9.344 1 98.44 182 GLY B C 1
ATOM 3147 O O . GLY B 1 182 ? 10.641 18.578 9.992 1 98.44 182 GLY B O 1
ATOM 3148 N N . ILE B 1 183 ? 9.852 16.453 9.836 1 97.81 183 ILE B N 1
ATOM 3149 C CA . ILE B 1 183 ? 9.664 16.344 11.281 1 97.81 183 ILE B CA 1
ATOM 3150 C C . ILE B 1 183 ? 10.227 15.008 11.773 1 97.81 183 ILE B C 1
ATOM 3152 O O . ILE B 1 183 ? 10.438 14.094 10.977 1 97.81 183 ILE B O 1
ATOM 3156 N N . ASN B 1 184 ? 10.539 14.961 13.125 1 95.62 184 ASN B N 1
ATOM 3157 C CA . ASN B 1 184 ? 11.086 13.773 13.773 1 95.62 184 ASN B CA 1
ATOM 3158 C C . ASN B 1 184 ? 12.375 13.32 13.102 1 95.62 184 ASN B C 1
ATOM 3160 O O . ASN B 1 184 ? 12.484 12.172 12.656 1 95.62 184 ASN B O 1
ATOM 3164 N N . PRO B 1 185 ? 13.32 14.219 13.078 1 95.94 185 PRO B N 1
ATOM 3165 C CA . PRO B 1 185 ? 14.594 13.922 12.422 1 95.94 185 PRO B CA 1
ATOM 3166 C C . PRO B 1 185 ? 15.453 12.93 13.211 1 95.94 185 PRO B C 1
ATOM 3168 O O . PRO B 1 185 ? 15.328 12.844 14.438 1 95.94 185 PRO B O 1
ATOM 3171 N N . PHE B 1 186 ? 16.156 12.125 12.484 1 93.31 186 PHE B N 1
ATOM 3172 C CA . PHE B 1 186 ? 17.234 11.297 13.031 1 93.31 186 PHE B CA 1
ATOM 3173 C C . PHE B 1 186 ? 18.375 11.164 12.031 1 93.31 186 PHE B C 1
ATOM 3175 O O . PHE B 1 186 ? 18.141 10.891 10.852 1 93.31 186 PHE B O 1
ATOM 3182 N N . LEU B 1 187 ? 19.5 11.5 12.516 1 90.44 187 LEU B N 1
ATOM 3183 C CA . LEU B 1 187 ? 20.688 11.383 11.672 1 90.44 187 LEU B CA 1
ATOM 3184 C C . LEU B 1 187 ? 21.875 10.82 12.469 1 90.44 187 LEU B C 1
ATOM 3186 O O . LEU B 1 187 ? 22.531 11.555 13.203 1 90.44 187 LEU B O 1
ATOM 3190 N N . GLY B 1 188 ? 22.125 9.562 12.297 1 90.69 188 GLY B N 1
ATOM 3191 C CA . GLY B 1 188 ? 23.297 8.961 12.898 1 90.69 188 GLY B CA 1
ATOM 3192 C C . GLY B 1 188 ? 24.578 9.281 12.156 1 90.69 188 GLY B C 1
ATOM 3193 O O . GLY B 1 188 ? 24.547 9.906 11.086 1 90.69 188 GLY B O 1
ATOM 3194 N N . PRO B 1 189 ? 25.688 8.938 12.773 1 91.94 189 PRO B N 1
ATOM 3195 C CA . PRO B 1 189 ? 26.969 9.273 12.156 1 91.94 189 PRO B CA 1
ATOM 3196 C C . PRO B 1 189 ? 27.109 8.703 10.742 1 91.94 189 PRO B C 1
ATOM 3198 O O . PRO B 1 189 ? 27.641 9.383 9.852 1 91.94 189 PRO B O 1
ATOM 3201 N N . PHE B 1 190 ? 26.672 7.531 10.555 1 90.88 190 PHE B N 1
ATOM 3202 C CA . PHE B 1 190 ? 26.766 6.918 9.234 1 90.88 190 PHE B CA 1
ATOM 3203 C C . PHE B 1 190 ? 25.844 7.617 8.25 1 90.88 190 PHE B C 1
ATOM 3205 O O . PHE B 1 190 ? 26.188 7.809 7.082 1 90.88 190 PHE B O 1
ATOM 3212 N N . GLY B 1 191 ? 24.641 7.992 8.781 1 91.69 191 GLY B N 1
ATOM 3213 C CA . GLY B 1 191 ? 23.734 8.734 7.941 1 91.69 191 GLY B CA 1
ATOM 3214 C C . GLY B 1 191 ? 24.266 10.094 7.527 1 91.69 191 GLY B C 1
ATOM 3215 O O . GLY B 1 191 ? 24.109 10.508 6.375 1 91.69 191 GLY B O 1
ATOM 3216 N N . ALA B 1 192 ? 24.922 10.758 8.477 1 93.56 192 ALA B N 1
ATOM 3217 C CA . ALA B 1 192 ? 25.484 12.062 8.18 1 93.56 192 ALA B CA 1
ATOM 3218 C C . ALA B 1 192 ? 26.562 11.969 7.098 1 93.56 192 ALA B C 1
ATOM 3220 O O . ALA B 1 192 ? 26.609 12.781 6.176 1 93.56 192 ALA B O 1
ATOM 3221 N N . LEU B 1 193 ? 27.391 10.984 7.273 1 93.75 193 LEU B N 1
ATOM 3222 C CA . LEU B 1 193 ? 28.438 10.75 6.281 1 93.75 193 LEU B CA 1
ATOM 3223 C C . LEU B 1 193 ? 27.844 10.445 4.914 1 93.75 193 LEU B C 1
ATOM 3225 O O . LEU B 1 193 ? 28.297 10.977 3.898 1 93.75 193 LEU B O 1
ATOM 3229 N N . PHE B 1 194 ? 26.859 9.68 4.945 1 93.94 194 PHE B N 1
ATOM 3230 C CA . PHE B 1 194 ? 26.203 9.281 3.703 1 93.94 194 PHE B CA 1
ATOM 3231 C C . PHE B 1 194 ? 25.578 10.484 3.01 1 93.94 194 PHE B C 1
ATOM 3233 O O . PHE B 1 194 ? 25.703 10.641 1.792 1 93.94 194 PHE B O 1
ATOM 3240 N N . VAL B 1 195 ? 24.922 11.352 3.758 1 94.81 195 VAL B N 1
ATOM 3241 C CA . VAL B 1 195 ? 24.297 12.562 3.213 1 94.81 195 VAL B CA 1
ATOM 3242 C C . VAL B 1 195 ? 25.375 13.484 2.65 1 94.81 195 VAL B C 1
ATOM 3244 O O . VAL B 1 195 ? 25.219 14.039 1.561 1 94.81 195 VAL B O 1
ATOM 3247 N N . ALA B 1 196 ? 26.469 13.539 3.379 1 96 196 ALA B N 1
ATOM 3248 C CA . ALA B 1 196 ? 27.578 14.383 2.93 1 96 196 ALA B CA 1
ATOM 3249 C C . ALA B 1 196 ? 28.188 13.844 1.637 1 96 196 ALA B C 1
ATOM 3251 O O . ALA B 1 196 ? 28.375 14.594 0.677 1 96 196 ALA B O 1
ATOM 3252 N N . LEU B 1 197 ? 28.406 12.547 1.59 1 94.94 197 LEU B N 1
ATOM 3253 C CA . LEU B 1 197 ? 29.047 11.922 0.436 1 94.94 197 LEU B CA 1
ATOM 3254 C C . LEU B 1 197 ? 28.141 12 -0.79 1 94.94 197 LEU B C 1
ATOM 3256 O O . LEU B 1 197 ? 28.625 12.008 -1.924 1 94.94 197 LEU B O 1
ATOM 3260 N N . SER B 1 198 ? 26.875 12.055 -0.526 1 95.31 198 SER B N 1
ATOM 3261 C CA . SER B 1 198 ? 25.922 12.148 -1.633 1 95.31 198 SER B CA 1
ATOM 3262 C C . SER B 1 198 ? 25.703 13.602 -2.045 1 95.31 198 SER B C 1
ATOM 3264 O O . SER B 1 198 ? 24.812 13.891 -2.854 1 95.31 198 SER B O 1
ATOM 3266 N N . LEU B 1 199 ? 26.422 14.578 -1.46 1 96.5 199 LEU B N 1
ATOM 3267 C CA . LEU B 1 199 ? 26.297 16.016 -1.719 1 96.5 199 LEU B CA 1
ATOM 3268 C C . LEU B 1 199 ? 24.875 16.5 -1.462 1 96.5 199 LEU B C 1
ATOM 3270 O O . LEU B 1 199 ? 24.328 17.25 -2.262 1 96.5 199 LEU B O 1
ATOM 3274 N N . GLY B 1 200 ? 24.234 15.875 -0.452 1 95.31 200 GLY B N 1
ATOM 3275 C CA . GLY B 1 200 ? 22.938 16.328 0.026 1 95.31 200 GLY B CA 1
ATOM 3276 C C . GLY B 1 200 ? 21.781 15.664 -0.678 1 95.31 200 GLY B C 1
ATOM 3277 O O . GLY B 1 200 ? 20.609 15.953 -0.378 1 95.31 200 GLY B O 1
ATOM 3278 N N . HIS B 1 201 ? 22.016 14.766 -1.627 1 95.75 201 HIS B N 1
ATOM 3279 C CA . HIS B 1 201 ? 20.938 14.125 -2.381 1 95.75 201 HIS B CA 1
ATOM 3280 C C . HIS B 1 201 ? 19.984 13.383 -1.456 1 95.75 201 HIS B C 1
ATOM 3282 O O . HIS B 1 201 ? 18.781 13.32 -1.727 1 95.75 201 HIS B O 1
ATOM 3288 N N . PHE B 1 202 ? 20.484 12.891 -0.316 1 96.75 202 PHE B N 1
ATOM 3289 C CA . PHE B 1 202 ? 19.688 12.078 0.586 1 96.75 202 PHE B CA 1
ATOM 3290 C C . PHE B 1 202 ? 19.359 12.844 1.863 1 96.75 202 PHE B C 1
ATOM 3292 O O . PHE B 1 202 ? 19.016 12.242 2.883 1 96.75 202 PHE B O 1
ATOM 3299 N N . ALA B 1 203 ? 19.406 14.188 1.811 1 97.25 203 ALA B N 1
ATOM 3300 C CA . ALA B 1 203 ? 19.125 15.008 2.984 1 97.25 203 ALA B CA 1
ATOM 3301 C C . ALA B 1 203 ? 17.672 14.859 3.422 1 97.25 203 ALA B C 1
ATOM 3303 O O . ALA B 1 203 ? 17.359 14.961 4.609 1 97.25 203 ALA B O 1
ATOM 3304 N N . ASP B 1 204 ? 16.781 14.586 2.465 1 97.5 204 ASP B N 1
ATOM 3305 C CA . ASP B 1 204 ? 15.375 14.375 2.791 1 97.5 204 ASP B CA 1
ATOM 3306 C C . ASP B 1 204 ? 15.188 13.109 3.631 1 97.5 204 ASP B C 1
ATOM 3308 O O . ASP B 1 204 ? 14.164 12.945 4.297 1 97.5 204 ASP B O 1
ATOM 3312 N N . GLY B 1 205 ? 16.172 12.172 3.629 1 97.44 205 GLY B N 1
ATOM 3313 C CA . GLY B 1 205 ? 16.094 10.891 4.32 1 97.44 205 GLY B CA 1
ATOM 3314 C C . GLY B 1 205 ? 16.359 11 5.809 1 97.44 205 GLY B C 1
ATOM 3315 O O . GLY B 1 205 ? 16.297 10.008 6.531 1 97.44 205 GLY B O 1
ATOM 3316 N N . VAL B 1 206 ? 16.672 12.211 6.227 1 97.44 206 VAL B N 1
ATOM 3317 C CA . VAL B 1 206 ? 16.922 12.469 7.641 1 97.44 206 VAL B CA 1
ATOM 3318 C C . VAL B 1 206 ? 15.609 12.469 8.414 1 97.44 206 VAL B C 1
ATOM 3320 O O . VAL B 1 206 ? 15.586 12.203 9.617 1 97.44 206 VAL B O 1
ATOM 3323 N N . PHE B 1 207 ? 14.508 12.703 7.707 1 97.81 207 PHE B N 1
ATOM 3324 C CA . PHE B 1 207 ? 13.227 12.922 8.367 1 97.81 207 PHE B CA 1
ATOM 3325 C C . PHE B 1 207 ? 12.344 11.68 8.273 1 97.81 207 PHE B C 1
ATOM 3327 O O . PHE B 1 207 ? 12.086 11.18 7.176 1 97.81 207 PHE B O 1
ATOM 3334 N N . LEU B 1 208 ? 11.844 11.203 9.414 1 97.75 208 LEU B N 1
ATOM 3335 C CA . LEU B 1 208 ? 10.93 10.07 9.477 1 97.75 208 LEU B CA 1
ATOM 3336 C C . LEU B 1 208 ? 9.617 10.391 8.766 1 97.75 208 LEU B C 1
ATOM 3338 O O . LEU B 1 208 ? 9.031 9.516 8.125 1 97.75 208 LEU B O 1
ATOM 3342 N N . GLN B 1 209 ? 9.219 11.648 8.883 1 98.44 209 GLN B N 1
ATOM 3343 C CA . GLN B 1 209 ? 7.945 12.117 8.352 1 98.44 209 GLN B CA 1
ATOM 3344 C C . GLN B 1 209 ? 8.055 13.547 7.828 1 98.44 209 GLN B C 1
ATOM 3346 O O . GLN B 1 209 ? 9.062 14.219 8.062 1 98.44 209 GLN B O 1
ATOM 3351 N N . TYR B 1 210 ? 7.078 13.945 7.125 1 98.75 210 TYR B N 1
ATOM 3352 C CA . TYR B 1 210 ? 6.895 15.352 6.777 1 98.75 210 TYR B CA 1
ATOM 3353 C C . TYR B 1 210 ? 5.551 15.867 7.281 1 98.75 210 TYR B C 1
ATOM 3355 O O . TYR B 1 210 ? 4.547 15.148 7.238 1 98.75 210 TYR B O 1
ATOM 3363 N N . ALA B 1 211 ? 5.543 17.047 7.77 1 98.88 211 ALA B N 1
ATOM 3364 C CA . ALA B 1 211 ? 4.32 17.812 8.016 1 98.88 211 ALA B CA 1
ATOM 3365 C C . ALA B 1 211 ? 3.926 18.625 6.789 1 98.88 211 ALA B C 1
ATOM 3367 O O . ALA B 1 211 ? 4.75 19.359 6.227 1 98.88 211 ALA B O 1
ATOM 3368 N N . CYS B 1 212 ? 2.725 18.484 6.391 1 98.88 212 CYS B N 1
ATOM 3369 C CA . CYS B 1 212 ? 2.203 19.188 5.223 1 98.88 212 CYS B CA 1
ATOM 3370 C C . CYS B 1 212 ? 1.092 20.156 5.621 1 98.88 212 CYS B C 1
ATOM 3372 O O . CYS B 1 212 ? 0.214 19.812 6.41 1 98.88 212 CYS B O 1
ATOM 3374 N N . VAL B 1 213 ? 1.166 21.344 5.141 1 98.81 213 VAL B N 1
ATOM 3375 C CA . VAL B 1 213 ? 0.086 22.328 5.246 1 98.81 213 VAL B CA 1
ATOM 3376 C C . VAL B 1 213 ? -0.356 22.766 3.852 1 98.81 213 VAL B C 1
ATOM 3378 O O . VAL B 1 213 ? 0.446 23.281 3.076 1 98.81 213 VAL B O 1
ATOM 3381 N N . ALA B 1 214 ? -1.594 22.5 3.555 1 98.75 214 ALA B N 1
ATOM 3382 C CA . ALA B 1 214 ? -2.102 22.828 2.223 1 98.75 214 ALA B CA 1
ATOM 3383 C C . ALA B 1 214 ? -3.463 23.516 2.307 1 98.75 214 ALA B C 1
ATOM 3385 O O . ALA B 1 214 ? -4.23 23.266 3.24 1 98.75 214 ALA B O 1
ATOM 3386 N N . THR B 1 215 ? -3.768 24.344 1.365 1 98.25 215 THR B N 1
ATOM 3387 C CA . THR B 1 215 ? -5.039 25.047 1.271 1 98.25 215 THR B CA 1
ATOM 3388 C C . THR B 1 215 ? -5.746 24.719 -0.042 1 98.25 215 THR B C 1
ATOM 3390 O O . THR B 1 215 ? -5.098 24.344 -1.022 1 98.25 215 THR B O 1
ATOM 3393 N N . PRO B 1 216 ? -7.098 24.766 -0.038 1 97.38 216 PRO B N 1
ATOM 3394 C CA . PRO B 1 216 ? -7.773 24.562 -1.321 1 97.38 216 PRO B CA 1
ATOM 3395 C C . PRO B 1 216 ? -7.258 25.5 -2.412 1 97.38 216 PRO B C 1
ATOM 3397 O O . PRO B 1 216 ? -7.059 26.688 -2.166 1 97.38 216 PRO B O 1
ATOM 3400 N N . ALA B 1 217 ? -7 24.875 -3.529 1 92.88 217 ALA B N 1
ATOM 3401 C CA . ALA B 1 217 ? -6.539 25.688 -4.656 1 92.88 217 ALA B CA 1
ATOM 3402 C C . ALA B 1 217 ? -7.672 26.547 -5.215 1 92.88 217 ALA B C 1
ATOM 3404 O O . ALA B 1 217 ? -8.836 26.141 -5.16 1 92.88 217 ALA B O 1
ATOM 3405 N N . SER B 1 218 ? -7.422 27.75 -5.66 1 82.06 218 SER B N 1
ATOM 3406 C CA . SER B 1 218 ? -8.406 28.672 -6.215 1 82.06 218 SER B CA 1
ATOM 3407 C C . SER B 1 218 ? -8.961 28.156 -7.539 1 82.06 218 SER B C 1
ATOM 3409 O O . SER B 1 218 ? -8.258 27.469 -8.289 1 82.06 218 SER B O 1
#

pLDDT: mean 92.56, std 15.44, range [17.69, 98.88]

Sequence (436 aa):
MRILPETTSVTEYYGHKRPEMLRFLPADAQCVLELGCGEGVFGAIVKQSTGAEVWGLEYNEEAAQRAGELLDHVLAGDASTRIAELPDNYFDAVVCNDVLEHLVDPLDTLKRLRPKLKPDGVVVASIPNIRYLPALGKVVFRRDFPQEDFGIFDRTHLRFFTRSSMVRMFEDAGFSMQRIKGINPFLGPFGALFVALSLGHFADGVFLQYACVATPASMRILPETTSVTEYYGHKRPEMLRFLPADAQCVLELGCGEGVFGAIVKQSTGAEVWGLEYNEEAAQRAGELLDHVLAGDASTRIAELPDNYFDAVVCNDVLEHLVDPLDTLKRLRPKLKPDGVVVASIPNIRYLPALGKVVFRRDFPQEDFGIFDRTHLRFFTRSSMVRMFEDAGFSMQRIKGINPFLGPFGALFVALSLGHFADGVFLQYACVATPAS

Foldseek 3Di:
DPCPPDPPDLQVVQQDQPPVQLVLDDLQWAEEEEEQCFLVNNVLVNCVRRVHQYEYEHADPVRQVNNVVRHPYYDYHDLVPCLVVADFLAGQEYEAEANLQLDPCSLVSLLSCQRRHHQNHKYKYKAFACLQPVNVCCCPVVVDQDDDCDAQNDNSGPDHDHPVRVQVSQVSSQKHWDDKAADDFDADPVNVVVCVVVVNPSVSNRGRIIITMIGGHD/DPCDPDPPDLQVVQADQPPVQLVLDDLQWAEEEEEQCFLVNNVLVVCVRRVHQYEYEHADPVRQVNNVVRHPYYDYHDLVPCLVVADFQAGQEYEAEANLQLDPCSLVSLLSCQRRHHQNHKYKYKAFACLQPVNVCCCPPVVDQDDDCDAQNDVSGPDHDHPVRVQVSQVSSQKHWDDKAADDFDADPVNVVVCVVVVNPSVSNRGRIIITMIGGHD

Solvent-accessible surface area (backbone atoms only — not comparable to full-atom values): 22523 Å² total; per-residue (Å²): 130,83,76,65,80,78,78,79,52,79,66,60,73,28,52,56,59,60,72,85,56,57,79,73,50,65,77,80,39,53,26,36,34,27,45,56,32,33,35,18,43,37,52,33,51,48,26,70,75,51,66,24,48,28,36,30,33,12,60,52,56,71,36,21,55,51,12,45,75,59,35,78,41,56,46,65,38,54,65,92,64,50,58,77,74,52,65,64,54,56,22,39,29,36,35,28,62,72,34,56,36,53,34,92,53,43,48,60,51,46,43,65,46,51,60,26,31,29,81,87,12,34,40,35,31,34,44,57,27,53,51,12,46,75,56,34,41,35,41,70,73,63,47,31,43,69,75,35,94,55,74,83,40,15,60,66,45,33,45,72,29,22,76,54,32,48,53,49,45,40,43,75,35,46,26,39,80,75,44,75,43,76,35,73,70,56,74,51,74,67,50,48,50,49,22,55,75,50,74,50,74,50,52,73,18,33,15,48,24,34,38,36,33,28,27,61,48,131,131,82,74,65,80,79,78,80,54,78,66,62,73,26,51,55,59,61,69,85,57,57,80,72,50,67,78,80,39,53,26,35,34,26,44,57,31,34,35,18,44,37,52,33,51,48,26,70,74,50,67,25,48,26,36,30,33,10,59,52,56,69,36,21,55,52,13,45,74,56,34,77,41,56,46,64,38,53,66,92,64,52,56,76,71,52,65,62,54,56,22,39,30,37,34,28,61,72,32,56,36,54,34,91,52,42,47,61,52,44,43,66,46,50,59,26,30,29,81,88,12,35,39,36,32,35,42,58,27,54,52,11,47,73,58,35,40,36,41,70,72,65,47,32,43,69,73,37,94,53,74,84,41,16,61,66,45,34,45,72,30,22,75,55,33,48,53,48,44,41,44,76,36,45,27,39,80,74,43,75,43,75,36,73,70,56,74,50,74,67,50,49,50,49,22,56,75,51,74,48,74,50,54,73,18,32,15,47,23,34,38,36,34,29,27,62,49,130

InterPro domains:
  IPR029063 S-adenosyl-L-methionine-dependent methyltransferase superfamily [G3DSA:3.40.50.150] (18-187)
  IPR029063 S-adenosyl-L-methionine-dependent methyltransferase superfamily [SSF53335] (12-191)

Nearest PDB structures (foldseek):
  3cc8-assembly1_A-2  TM=9.380E-01  e=1.092E-23  Bacillus cereus ATCC 10987
  3l8d-assembly1_A-2  TM=7.313E-01  e=1.260E-13  Bacillus thuringiensis str. Al Hakam
  2gs9-assembly1_B  TM=6.953E-01  e=9.254E-10  Thermus thermophilus HB8
  4kwc-assembly1_A  TM=6.410E-01  e=1.580E-10  Bacillus pumilus
  9fce-assembly2_B  TM=6.208E-01  e=1.152E-10  Streptomyces sp.